Protein AF-A0A8J7YDF8-F1 (afdb_monomer)

Radius of gyration: 28.37 Å; Cα contacts (8 Å, |Δi|>4): 1087; chains: 1; bounding box: 75×59×91 Å

Secondary structure (DSSP, 8-state):
----TTS-HHHHHHHHHHHHHTT-STTTSPTTS--EEEEEE-GGGHHHHHIIIIISSSSSTTSEEEEEEEETTEEEEEEE-TT--EEEEEEEEEHHHHTT--HHHHHHHHHH-SEEEEETGGGG--TTSHHHHHHHHHH--TTSPPPEEEEE-S-S-SS-HHHHHHHHTTTS-TT-HHHHHTT--HHHHHHHHHHHHHHHHH---HHHHHHHHHHHHHHIIIIIHHH-----HHHHHHH-TT-EETTEE---PPPEEEEEE-GGG--HHHHHHHHHHHHHHTT---HHHHTTS-SEEEEEE--SSSPPPEEEEEEHHHHHHHHHHHHHHH-HHHHHHHHHHHHHHHHHHHHHHHHHGGG--SHHHHHHHHHHHHHHHTTHHHHHHHHHHTT-----SS-HHHHHHHHHHHHHHHTSTT-----HHHHHHHHHHHHHHHHHHHHHHHHHHHHHHHHHB-EETTEEP--EEPPPPTT-SS-PEE-PBTT-HHHHHHHHHHS-GGG--GGGTTSPP-TT--EEEE-S-HHHHHHHHHHHHHHHHH-TTT-GGGB-TT--B-EEEE-TTS-HHHHHHHHHHHSHHHHTTHHHHHHH---SEEEE-GGGSSS---TT-SEEEESS--SSHHHHHHHHTTTS-TT--S--EEEEEEPPHHHHHHH-HHHHHHHHHHHHHHHT-B-S--S-TTPPPB---THHHHHHHHHHTS--

Foldseek 3Di:
DEEAFFACLLVVVLVVLQCQLVVNDPPQHDPPDAAEEEEEDALLFLVVSCCNNPVDCSHLVQWDKDWPDDDRQKTKIWTAGPVRHTSYMYMGHYNVVQLVDDLVVLLVCLARHQEYEYAQLLVQQDCVGSSVVSLLSSQDDPVPRGRHYHYYHNPCDWADPSSVVSSVCSRDPPVVVVLVVVVHPLLVLVVLLVVLVVVCVVPVDPVSVVSNLVSLVSCQVSPCLVPDDYDFPVNCCVVPVPDDDVNHGWDFDFAAFAEDELVVLDDPLNVLLLVLCVVQLVLQPLLLCQQQHPQWFWDFADDPDPDGTDTDTDGVSLLLLLVLLQLVLLHLQSNLVSLVLSLVLLVLLLVLCVVCVVVPPDLVSSVVSSVVSCVLSLCVVVVVVSCVLVVGDDDDPDDSSVSNLVQLLVQLDVVDPDDDDDDSVNSNSNSSVVSSVSSVSNSVSSVSSVVSSVVQFDDDPNHGDFLAWDDDDPSGNDTRTATDGHSGSLLVQVCLQQWDVVNRDPSCVRPHRCDLFQEEEEEQDPSSLVNSQSNVVVVCVVCVPGNVSQADPVRDGQEEEEEPPDDPVNVLLLLCLSAVVQNVNVVSCVVPNHHRYYYYYCVQLDSAARQRGQEYEHSGDDLTLVSQSSNVSSHRHIPRPHHHYYYYHDDDPSSCVSNVSVVSHVVSQVSCCSNPFFSHDRNRNPDDGGDPDSPPVVVVVVVVVVPD

Mean predicted aligned error: 11.07 Å

Nearest PDB structures (foldseek):
  8v6v-assembly1_X  TM=6.903E-01  e=6.705E-11  Homo sapiens
  8sp4-assembly1_A  TM=4.315E-01  e=2.985E-09  Escherichia coli
  8t5s-assembly1_A  TM=4.828E-01  e=1.648E-08  Caenorhabditis elegans
  5suq-assembly1_C  TM=6.789E-01  e=1.122E-04  Saccharomyces cerevisiae S288C
  5sup-assembly3_C  TM=7.042E-01  e=1.803E-04  Saccharomyces cerevisiae S288C

Solvent-accessible surface area (backbone atoms only — not comparable to full-atom values): 38881 Å² total; per-residue (Å²): 62,37,34,38,72,46,71,51,64,68,58,56,51,46,52,54,50,53,37,44,38,67,58,65,44,94,85,74,56,59,84,98,55,71,37,21,36,37,36,38,28,54,73,77,38,48,65,58,50,44,39,50,49,71,68,32,84,84,32,65,65,73,41,45,76,46,82,77,38,88,46,92,65,38,35,32,33,41,36,18,41,82,86,68,47,79,35,30,38,44,30,46,34,20,44,80,55,60,48,68,57,53,69,69,58,41,53,50,47,22,66,69,32,48,36,38,38,32,50,61,38,60,79,34,31,52,72,87,40,54,50,28,50,50,44,49,52,34,41,59,39,96,85,73,62,69,43,43,71,46,42,37,23,63,43,66,59,68,87,43,74,61,29,40,52,41,43,49,44,54,72,41,65,94,79,44,56,76,41,50,77,71,70,42,65,60,71,58,53,52,50,51,43,50,52,39,50,57,47,34,78,75,42,95,42,72,64,48,52,51,52,40,49,53,46,29,46,47,48,26,66,69,49,43,61,75,56,39,54,74,52,45,74,66,54,47,54,70,75,47,74,83,46,57,59,95,86,36,74,67,39,82,46,73,56,47,22,32,66,41,71,38,61,93,48,62,40,71,68,53,49,53,34,53,51,42,40,68,74,25,59,82,71,44,59,56,49,56,50,49,63,73,44,63,55,53,46,65,41,71,45,86,53,79,89,84,53,78,53,50,76,45,76,42,51,46,49,59,55,49,52,41,49,45,38,52,26,43,60,51,26,68,66,31,22,51,54,52,52,50,55,51,47,57,34,37,49,44,42,37,53,51,48,72,75,45,52,92,70,53,83,50,73,69,50,48,53,56,50,45,55,52,36,44,64,74,44,45,54,75,61,57,62,52,45,54,26,61,78,70,72,55,76,83,88,76,97,63,62,55,66,60,53,33,54,53,50,21,38,50,47,25,51,71,75,56,68,98,77,75,95,72,54,75,68,53,31,36,49,48,11,47,52,50,50,46,52,46,30,50,50,32,49,51,45,52,49,57,36,48,57,41,53,59,68,33,44,39,63,53,98,87,39,78,40,74,68,50,62,61,87,81,54,93,69,54,90,70,82,58,68,35,57,48,60,57,71,41,27,66,60,50,51,50,49,36,30,49,35,52,71,91,72,39,56,77,92,48,65,90,49,76,73,43,52,95,45,30,36,37,38,35,27,85,42,65,61,36,39,52,47,52,50,43,46,51,52,52,50,51,64,71,42,55,87,72,43,56,84,48,34,49,99,84,68,47,68,20,62,49,80,47,40,83,86,50,51,70,68,61,48,52,52,52,45,16,20,48,8,28,85,66,55,74,10,60,64,52,19,73,75,70,47,53,31,41,37,41,32,22,21,67,62,65,35,58,76,52,64,36,49,62,40,35,33,40,32,33,57,31,76,66,80,34,63,63,57,58,53,37,42,47,29,29,33,54,35,78,66,37,78,59,70,30,42,31,42,31,42,45,72,41,74,75,55,35,73,67,50,44,52,67,63,52,29,52,54,50,52,50,52,41,33,55,45,74,36,27,89,68,57,75,56,33,74,84,55,85,70,50,72,79,66,80,63,72,60,55,58,51,53,62,55,57,70,74,68,124

Sequence (708 aa):
MADSVGLGKSFMASTIIEEFLNKKHPTWVPEGKDPSVMMILPPSIINQWEELLISSQYFLKDNKIDIIKDLNNFKIYNVSDKENKFLGKIAFLSLGKFQNLKEEDLKKFAKEYDFFVIDEAHKYRNKNTNRWKNVRKLQKKEDGFPNKFLLLTATPLNNSINDIFNLIRLFMDDTFAPFIVKGIPITDLIKNYKDLKKEFQQRDDDKIKRDLKKVATEIKQKVLDEIMILRTRKYIMEQFKDIKVNGKPLVFKDPIPYSLDYSPFYTEDYKSLIEAINNNINKILFEYTKVYGTRYVIFEEETLGGEEPAKKFIEVADLFKLLLGKRLESSIFSFETTLRRIYEKEKIFYNTFKMEMDRIKKKEDLKGIIERAIKRAKIEKELEEVKREYDIEGEEEKTWFDRVIDLLIEYGEEAWGEKKQYSDMDLFKFGLEIVIQNLENDLRYMEEIFKELDKLKEKENGEIKILGKLPADKKDIIDPLIYPHKNDPKFETLKQIIGSPSFKSEKLKDIPSLYRKKILIFTQYKDTAYYIYHNLLNWIKKEIDLHTWLKDKNNKIKIGLVTGDTDINAKVDYIKRFSPEANNGYEEVKKYGEIDILISTDALSEGVNLQDADVVINYDLPWNPMVIIQRVGRVNRIGNEKEVSMINYIPSKEIEVIVGILGKLKEKIDDITLIVGKDVKILSPEEEINIETFGEKIRDISKRTITI

pLDDT: mean 81.53, std 13.56, range [30.52, 98.19]

Structure (mmCIF, N/CA/C/O backbone):
data_AF-A0A8J7YDF8-F1
#
_entry.id   AF-A0A8J7YDF8-F1
#
loop_
_atom_site.group_PDB
_atom_site.id
_atom_site.type_symbol
_atom_site.label_atom_id
_atom_site.label_alt_id
_atom_site.label_comp_id
_atom_site.label_asym_id
_atom_site.label_entity_id
_atom_site.label_seq_id
_atom_site.pdbx_PDB_ins_code
_atom_site.Cartn_x
_atom_site.Cartn_y
_atom_site.Cartn_z
_atom_site.occupancy
_atom_site.B_iso_or_equiv
_atom_site.auth_seq_id
_atom_site.auth_comp_id
_atom_site.auth_asym_id
_atom_site.auth_atom_id
_atom_site.pdbx_PDB_model_num
ATOM 1 N N . MET A 1 1 ? 21.498 5.589 -14.363 1.00 50.88 1 MET A N 1
ATOM 2 C CA . MET A 1 1 ? 20.312 5.410 -13.493 1.00 50.88 1 MET A CA 1
ATOM 3 C C . MET A 1 1 ? 19.048 5.788 -14.237 1.00 50.88 1 MET A C 1
ATOM 5 O O . MET A 1 1 ? 19.084 6.761 -14.965 1.00 50.88 1 MET A O 1
ATOM 9 N N . ALA A 1 2 ? 17.960 5.069 -13.973 1.00 58.22 2 ALA A N 1
ATOM 10 C CA . ALA A 1 2 ? 16.563 5.434 -14.248 1.00 58.22 2 ALA A CA 1
ATOM 11 C C . ALA A 1 2 ? 16.111 5.639 -15.708 1.00 58.22 2 ALA A C 1
ATOM 13 O O . ALA A 1 2 ? 16.929 5.861 -16.578 1.00 58.22 2 ALA A O 1
ATOM 14 N N . ASP A 1 3 ? 14.799 5.492 -15.933 1.00 55.12 3 ASP A N 1
ATOM 15 C CA . ASP A 1 3 ? 14.015 5.733 -17.165 1.00 55.12 3 ASP A CA 1
ATOM 16 C C . ASP A 1 3 ? 12.518 5.703 -16.761 1.00 55.12 3 ASP A C 1
ATOM 18 O O . ASP A 1 3 ? 12.170 5.018 -15.790 1.00 55.12 3 ASP A O 1
ATOM 22 N N . SER A 1 4 ? 11.628 6.454 -17.421 1.00 58.47 4 SER A N 1
ATOM 23 C CA . SER A 1 4 ? 10.252 6.664 -16.919 1.00 58.47 4 SER A CA 1
ATOM 24 C C . SER A 1 4 ? 9.376 5.395 -16.961 1.00 58.47 4 SER A C 1
ATOM 26 O O . SER A 1 4 ? 9.693 4.393 -17.618 1.00 58.47 4 SER A O 1
ATOM 28 N N . VAL A 1 5 ? 8.269 5.386 -16.202 1.00 60.50 5 VAL A N 1
ATOM 29 C CA . VAL A 1 5 ? 7.399 4.202 -16.083 1.00 60.50 5 VAL A CA 1
ATOM 30 C C . VAL A 1 5 ? 6.826 3.824 -17.447 1.00 60.50 5 VAL A C 1
ATOM 32 O O . VAL A 1 5 ? 6.214 4.629 -18.146 1.00 60.50 5 VAL A O 1
ATOM 35 N N . GLY A 1 6 ? 6.998 2.549 -17.794 1.00 57.44 6 GLY A N 1
ATOM 36 C CA . GLY A 1 6 ? 6.441 1.969 -19.006 1.00 57.44 6 GLY A CA 1
ATOM 37 C C . GLY A 1 6 ? 7.286 2.172 -20.259 1.00 57.44 6 GLY A C 1
ATOM 38 O O . GLY A 1 6 ? 6.845 1.685 -21.288 1.00 57.44 6 GLY A O 1
ATOM 39 N N . LEU A 1 7 ? 8.472 2.801 -20.198 1.00 62.53 7 LEU A N 1
ATOM 40 C CA . LEU A 1 7 ? 9.267 3.179 -21.382 1.00 62.53 7 LEU A CA 1
ATOM 41 C C . LEU A 1 7 ? 10.321 2.165 -21.878 1.00 62.53 7 LEU A C 1
ATOM 43 O O . LEU A 1 7 ? 11.165 2.489 -22.712 1.00 62.53 7 LEU A O 1
ATOM 47 N N . GLY A 1 8 ? 10.273 0.917 -21.405 1.00 69.31 8 GLY A N 1
ATOM 48 C CA . GLY A 1 8 ? 11.164 -0.141 -21.905 1.00 69.31 8 GLY A CA 1
ATOM 49 C C . GLY A 1 8 ? 12.534 -0.229 -21.217 1.00 69.31 8 GLY A C 1
ATOM 50 O O . GLY A 1 8 ? 13.499 -0.665 -21.842 1.00 69.31 8 GLY A O 1
ATOM 51 N N . LYS A 1 9 ? 12.618 0.120 -19.923 1.00 79.38 9 LYS A N 1
ATOM 52 C CA . LYS A 1 9 ? 13.793 -0.083 -19.045 1.00 79.38 9 LYS A CA 1
ATOM 53 C C . LYS A 1 9 ? 14.504 -1.417 -19.255 1.00 79.38 9 LYS A C 1
ATOM 55 O O . LYS A 1 9 ? 15.715 -1.448 -19.461 1.00 79.38 9 LYS A O 1
ATOM 60 N N . SER A 1 10 ? 13.741 -2.507 -19.209 1.00 82.00 10 SER A N 1
ATOM 61 C CA . SER A 1 10 ? 14.287 -3.858 -19.317 1.00 82.00 10 SER A CA 1
ATOM 62 C C . SER A 1 10 ? 14.891 -4.128 -20.692 1.00 82.00 10 SER A C 1
ATOM 64 O O . SER A 1 10 ? 15.897 -4.820 -20.788 1.00 82.00 10 SER A O 1
ATOM 66 N N . PHE A 1 11 ? 14.339 -3.523 -21.748 1.00 81.19 11 PHE A N 1
ATOM 67 C CA . PHE A 1 11 ? 14.861 -3.645 -23.108 1.00 81.19 11 PHE A CA 1
ATOM 68 C C . PHE A 1 11 ? 16.227 -2.957 -23.239 1.00 81.19 11 PHE A C 1
ATOM 70 O O . PHE A 1 11 ? 17.182 -3.593 -23.665 1.00 81.19 11 PHE A O 1
ATOM 77 N N . MET A 1 12 ? 16.362 -1.706 -22.774 1.00 79.44 12 MET A N 1
ATOM 78 C CA . MET A 1 12 ? 17.659 -1.005 -22.774 1.00 79.44 12 MET A CA 1
ATOM 79 C C . MET A 1 12 ? 18.725 -1.742 -21.969 1.00 79.44 12 MET A C 1
ATOM 81 O O . MET A 1 12 ? 19.863 -1.885 -22.401 1.00 79.44 12 MET A O 1
ATOM 85 N N . ALA A 1 13 ? 18.357 -2.191 -20.774 1.00 87.44 13 ALA A N 1
ATOM 86 C CA . ALA A 1 13 ? 19.266 -2.935 -19.924 1.00 87.44 13 ALA A CA 1
ATOM 87 C C . ALA A 1 13 ? 19.706 -4.248 -20.581 1.00 87.44 13 ALA A C 1
ATOM 89 O O . ALA A 1 13 ? 20.883 -4.579 -20.512 1.00 87.44 13 ALA A O 1
ATOM 90 N N . SER A 1 14 ? 18.795 -4.945 -21.267 1.00 88.69 14 SER A N 1
ATOM 91 C CA . SER A 1 14 ? 19.120 -6.148 -22.043 1.00 88.69 14 SER A CA 1
ATOM 92 C C . SER A 1 14 ? 20.109 -5.848 -23.174 1.00 88.69 14 SER A C 1
ATOM 94 O O . SER A 1 14 ? 21.078 -6.586 -23.326 1.00 88.69 14 SER A O 1
ATOM 96 N N . THR A 1 15 ? 19.955 -4.722 -23.882 1.00 86.44 15 THR A N 1
ATOM 97 C CA . THR A 1 15 ? 20.933 -4.259 -24.885 1.00 86.44 15 THR A CA 1
ATOM 98 C C . THR A 1 15 ? 22.320 -4.035 -24.274 1.00 86.44 15 THR A C 1
ATOM 100 O O . THR A 1 15 ? 23.312 -4.532 -24.798 1.00 86.44 15 THR A O 1
ATOM 103 N N . ILE A 1 16 ? 22.404 -3.340 -23.132 1.00 87.75 16 ILE A N 1
ATOM 104 C CA . ILE A 1 16 ? 23.686 -3.082 -22.449 1.00 87.75 16 ILE A CA 1
ATOM 105 C C . ILE A 1 16 ? 24.332 -4.397 -21.982 1.00 87.75 16 ILE A C 1
ATOM 107 O O . ILE A 1 16 ? 25.547 -4.559 -22.086 1.00 87.75 16 ILE A O 1
ATOM 111 N N . ILE A 1 17 ? 23.533 -5.346 -21.481 1.00 89.94 17 ILE A N 1
ATOM 112 C CA . ILE A 1 17 ? 24.008 -6.681 -21.088 1.00 89.94 17 ILE A CA 1
ATOM 113 C C . ILE A 1 17 ? 24.591 -7.423 -22.298 1.00 89.94 17 ILE A C 1
ATOM 115 O O . ILE A 1 17 ? 25.689 -7.970 -22.203 1.00 89.94 17 ILE A O 1
ATOM 119 N N . GLU A 1 18 ? 23.893 -7.428 -23.432 1.00 88.38 18 GLU A N 1
ATOM 120 C CA . GLU A 1 18 ? 24.356 -8.086 -24.656 1.00 88.38 18 GLU A CA 1
ATOM 121 C C . GLU A 1 18 ? 25.658 -7.463 -25.187 1.00 88.38 18 GLU A C 1
ATOM 123 O O . GLU A 1 18 ? 26.592 -8.187 -25.539 1.00 88.38 18 GLU A O 1
ATOM 128 N N . GLU A 1 19 ? 25.779 -6.133 -25.197 1.00 88.06 19 GLU A N 1
ATOM 129 C CA . GLU A 1 19 ? 27.022 -5.451 -25.587 1.00 88.06 19 GLU A CA 1
ATOM 130 C C . GLU A 1 19 ? 28.186 -5.754 -24.636 1.00 88.06 19 GLU A C 1
ATOM 132 O O . GLU A 1 19 ? 29.325 -5.941 -25.082 1.00 88.06 19 GLU A O 1
ATOM 137 N N . PHE A 1 20 ? 27.903 -5.835 -23.334 1.00 89.06 20 PHE A N 1
ATOM 138 C CA . PHE A 1 20 ? 28.876 -6.187 -22.305 1.00 89.06 20 PHE A CA 1
ATOM 139 C C . PHE A 1 20 ? 29.399 -7.621 -22.478 1.00 89.06 20 PHE A C 1
ATOM 141 O O . PHE A 1 20 ? 30.614 -7.830 -22.490 1.00 89.06 20 PHE A O 1
ATOM 148 N N . LEU A 1 21 ? 28.506 -8.597 -22.681 1.00 89.00 21 LEU A N 1
ATOM 149 C CA . LEU A 1 21 ? 28.876 -9.997 -22.933 1.00 89.00 21 LEU A CA 1
ATOM 150 C C . LEU A 1 21 ? 29.687 -10.152 -24.225 1.00 89.00 21 LEU A C 1
ATOM 152 O O . LEU A 1 21 ? 30.668 -10.891 -24.263 1.00 89.00 21 LEU A O 1
ATOM 156 N N . ASN A 1 22 ? 29.338 -9.392 -25.264 1.00 86.00 22 ASN A N 1
ATOM 157 C CA . ASN A 1 22 ? 30.065 -9.380 -26.533 1.00 86.00 22 ASN A CA 1
ATOM 158 C C . ASN A 1 22 ? 31.380 -8.580 -26.494 1.00 86.00 22 ASN A C 1
ATOM 160 O O . ASN A 1 22 ? 32.004 -8.388 -27.538 1.00 86.00 22 ASN A O 1
ATOM 164 N N . LYS A 1 23 ? 31.807 -8.099 -25.317 1.00 84.75 23 LYS A N 1
ATOM 165 C CA . LYS A 1 23 ? 33.037 -7.316 -25.115 1.00 84.75 23 LYS A CA 1
ATOM 166 C C . LYS A 1 23 ? 33.116 -6.063 -26.009 1.00 84.75 23 LYS A C 1
ATOM 168 O O . LYS A 1 23 ? 34.205 -5.621 -26.363 1.00 84.75 23 LYS A O 1
ATOM 173 N N . LYS A 1 24 ? 31.965 -5.482 -26.374 1.00 82.62 24 LYS A N 1
ATOM 174 C CA . LYS A 1 24 ? 31.879 -4.287 -27.237 1.00 82.62 24 LYS A CA 1
ATOM 175 C C . LYS A 1 24 ? 31.981 -2.975 -26.461 1.00 82.62 24 LYS A C 1
ATOM 177 O O . LYS A 1 24 ? 32.265 -1.940 -27.055 1.00 82.62 24 LYS A O 1
ATOM 182 N N . HIS A 1 25 ? 31.757 -3.001 -25.146 1.00 77.38 25 HIS A N 1
ATOM 183 C CA . HIS A 1 25 ? 31.833 -1.792 -24.333 1.00 77.38 25 HIS A CA 1
ATOM 184 C C . HIS A 1 25 ? 33.298 -1.345 -24.146 1.00 77.38 25 HIS A C 1
ATOM 186 O O . HIS A 1 25 ? 34.100 -2.122 -23.630 1.00 77.38 25 HIS A O 1
ATOM 192 N N . PRO A 1 26 ? 33.671 -0.094 -24.466 1.00 67.31 26 PRO A N 1
ATOM 193 C CA . PRO A 1 26 ? 35.077 0.317 -24.572 1.00 67.31 26 PRO A CA 1
ATOM 194 C C . PRO A 1 26 ? 35.855 0.288 -23.248 1.00 67.31 26 PRO A C 1
ATOM 196 O O . PRO A 1 26 ? 37.075 0.184 -23.257 1.00 67.31 26 PRO A O 1
ATOM 199 N N . THR A 1 27 ? 35.170 0.399 -22.105 1.00 73.25 27 THR A N 1
ATOM 200 C CA . THR A 1 27 ? 35.814 0.588 -20.787 1.00 73.25 27 THR A CA 1
ATOM 201 C C . THR A 1 27 ? 35.315 -0.350 -19.687 1.00 73.25 27 THR A C 1
ATOM 203 O O . THR A 1 27 ? 35.728 -0.222 -18.535 1.00 73.25 27 THR A O 1
ATOM 206 N N . TRP A 1 28 ? 34.365 -1.245 -19.986 1.00 77.25 28 TRP A N 1
ATOM 207 C CA . TRP A 1 28 ? 33.738 -2.099 -18.958 1.00 77.25 28 TRP A CA 1
ATOM 208 C C . TRP A 1 28 ? 34.174 -3.558 -19.053 1.00 77.25 28 TRP A C 1
ATOM 210 O O . TRP A 1 28 ? 33.851 -4.335 -18.163 1.00 77.25 28 TRP A O 1
ATOM 220 N N . VAL A 1 29 ? 34.924 -3.931 -20.087 1.00 74.25 29 VAL A N 1
ATOM 221 C CA . VAL A 1 29 ? 35.372 -5.310 -20.282 1.00 74.25 29 VAL A CA 1
ATOM 222 C C . VAL A 1 29 ? 36.450 -5.652 -19.250 1.00 74.25 29 VAL A C 1
ATOM 224 O O . VAL A 1 29 ? 37.445 -4.932 -19.173 1.00 74.25 29 VAL A O 1
ATOM 227 N N . PRO A 1 30 ? 36.276 -6.723 -18.455 1.00 72.56 30 PRO A N 1
ATOM 228 C CA . PRO A 1 30 ? 37.301 -7.150 -17.514 1.00 72.56 30 PRO A CA 1
ATOM 229 C C . PRO A 1 30 ? 38.527 -7.686 -18.268 1.00 72.56 30 PRO A C 1
ATOM 231 O O . PRO A 1 30 ? 38.401 -8.505 -19.182 1.00 72.56 30 PRO A O 1
ATOM 234 N N . GLU A 1 31 ? 39.723 -7.236 -17.889 1.00 71.00 31 GLU A N 1
ATOM 235 C CA . GLU A 1 31 ? 40.971 -7.737 -18.472 1.00 71.00 31 GLU A CA 1
ATOM 236 C C . GLU A 1 31 ? 41.210 -9.196 -18.058 1.00 71.00 31 GLU A C 1
ATOM 238 O O . GLU A 1 31 ? 41.160 -9.544 -16.880 1.00 71.00 31 GLU A O 1
ATOM 243 N N . GLY A 1 32 ? 41.454 -10.076 -19.034 1.00 72.12 32 GLY A N 1
ATOM 244 C CA . GLY A 1 32 ? 41.828 -11.473 -18.779 1.00 72.12 32 GLY A CA 1
ATOM 245 C C . GLY A 1 32 ? 40.728 -12.379 -18.202 1.00 72.12 32 GLY A C 1
ATOM 246 O O . GLY A 1 32 ? 41.029 -13.511 -17.827 1.00 72.12 32 GLY A O 1
ATOM 247 N N . LYS A 1 33 ? 39.466 -11.928 -18.145 1.00 78.44 33 LYS A N 1
ATOM 248 C CA . LYS A 1 33 ? 38.319 -12.711 -17.649 1.00 78.44 33 LYS A CA 1
ATOM 249 C C . LYS A 1 33 ? 37.128 -12.623 -18.606 1.00 78.44 33 LYS A C 1
ATOM 251 O O . LYS A 1 33 ? 36.971 -11.652 -19.345 1.00 78.44 33 LYS A O 1
ATOM 256 N N . ASP A 1 34 ? 36.271 -13.640 -18.587 1.00 85.75 34 ASP A N 1
ATOM 257 C CA . ASP A 1 34 ? 35.008 -13.606 -19.317 1.00 85.75 34 ASP A CA 1
ATOM 258 C C . ASP A 1 34 ? 33.908 -12.835 -18.560 1.00 85.75 34 ASP A C 1
ATOM 260 O O . ASP A 1 34 ? 33.715 -13.059 -17.358 1.00 85.75 34 ASP A O 1
ATOM 264 N N . PRO A 1 35 ? 33.169 -11.950 -19.257 1.00 89.62 35 PRO A N 1
ATOM 265 C CA . PRO A 1 35 ? 32.075 -11.160 -18.715 1.00 89.62 35 PRO A CA 1
ATOM 266 C C . PRO A 1 35 ? 31.076 -11.979 -17.898 1.00 89.62 35 PRO A C 1
ATOM 268 O O . PRO A 1 35 ? 30.539 -12.988 -18.356 1.00 89.62 35 PRO A O 1
ATOM 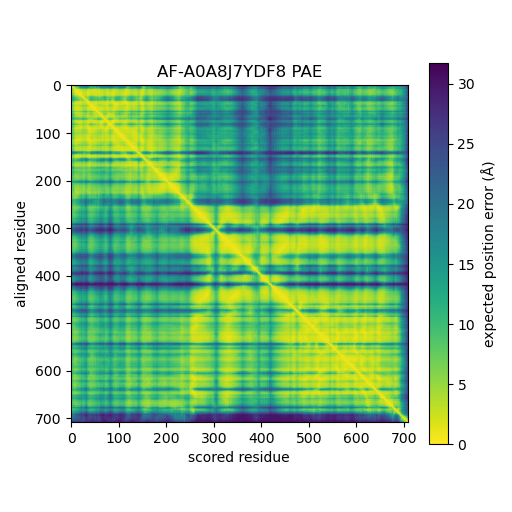271 N N . SER A 1 36 ? 30.779 -11.528 -16.683 1.00 92.06 36 SER A N 1
ATOM 272 C CA . SER A 1 36 ? 29.775 -12.168 -15.831 1.00 92.06 36 SER A CA 1
ATOM 273 C C . SER A 1 36 ? 28.791 -11.141 -15.276 1.00 92.06 36 SER A C 1
ATOM 275 O O . SER A 1 36 ? 29.182 -10.172 -14.619 1.00 92.06 36 SER A O 1
ATOM 277 N N . VAL A 1 37 ? 27.500 -11.365 -15.531 1.00 94.69 37 VAL A N 1
ATOM 278 C CA . VAL A 1 37 ? 26.400 -10.455 -15.187 1.00 94.69 37 VAL A CA 1
ATOM 279 C C . VAL A 1 37 ? 25.510 -11.068 -14.112 1.00 94.69 37 VAL A C 1
ATOM 281 O O . VAL A 1 37 ? 25.094 -12.221 -14.228 1.00 94.69 37 VAL A O 1
ATOM 284 N N . MET A 1 38 ? 25.180 -10.293 -13.079 1.00 95.62 38 MET A N 1
ATOM 285 C CA . MET A 1 38 ? 24.192 -10.670 -12.067 1.00 95.62 38 MET A CA 1
ATOM 286 C C . MET A 1 38 ? 23.042 -9.671 -12.032 1.00 95.62 38 MET A C 1
ATOM 288 O O . MET A 1 38 ? 23.228 -8.477 -11.807 1.00 95.62 38 MET A O 1
ATOM 292 N N . MET A 1 39 ? 21.830 -10.181 -12.194 1.00 96.00 39 MET A N 1
ATOM 293 C CA . MET A 1 39 ? 20.595 -9.419 -12.124 1.00 96.00 39 MET A CA 1
ATOM 294 C C . MET A 1 39 ? 19.926 -9.664 -10.778 1.00 96.00 39 MET A C 1
ATOM 296 O O . MET A 1 39 ? 19.613 -10.807 -10.440 1.00 96.00 39 MET A O 1
ATOM 300 N N . ILE A 1 40 ? 19.692 -8.602 -10.011 1.00 95.12 40 ILE A N 1
ATOM 301 C CA . ILE A 1 40 ? 18.982 -8.663 -8.735 1.00 95.12 40 ILE A CA 1
ATOM 302 C C . ILE A 1 40 ? 17.580 -8.092 -8.942 1.00 95.12 40 ILE A C 1
ATOM 304 O O . ILE A 1 40 ? 17.419 -6.905 -9.228 1.00 95.12 40 ILE A O 1
ATOM 308 N N . LEU A 1 41 ? 16.571 -8.957 -8.828 1.00 90.44 41 LEU A N 1
ATOM 309 C CA . LEU A 1 41 ? 15.221 -8.689 -9.327 1.00 90.44 41 LEU A CA 1
ATOM 310 C C . LEU A 1 41 ? 14.140 -8.990 -8.272 1.00 90.44 41 LEU A C 1
ATOM 312 O O . LEU A 1 41 ? 14.267 -9.949 -7.501 1.00 90.44 41 LEU A O 1
ATOM 316 N N . PRO A 1 42 ? 13.023 -8.241 -8.239 1.00 83.75 42 PRO A N 1
ATOM 317 C CA . PRO A 1 42 ? 11.800 -8.691 -7.581 1.00 83.75 42 PRO A CA 1
ATOM 318 C C . PRO A 1 42 ? 11.362 -10.080 -8.093 1.00 83.75 42 PRO A C 1
ATOM 320 O O . PRO A 1 42 ? 11.414 -10.317 -9.300 1.00 83.75 42 PRO A O 1
ATOM 323 N N . PRO A 1 43 ? 10.875 -10.991 -7.225 1.00 78.06 43 PRO A N 1
ATOM 324 C CA . PRO A 1 43 ? 10.480 -12.340 -7.646 1.00 78.06 43 PRO A CA 1
ATOM 325 C C . PRO A 1 43 ? 9.446 -12.372 -8.781 1.00 78.06 43 PRO A C 1
ATOM 327 O O . PRO A 1 43 ? 9.494 -13.252 -9.632 1.00 78.06 43 PRO A O 1
ATOM 330 N N . SER A 1 44 ? 8.536 -11.393 -8.823 1.00 70.19 44 SER A N 1
ATOM 331 C CA . SER A 1 44 ? 7.453 -11.312 -9.809 1.00 70.19 44 SER A CA 1
ATOM 332 C C . SER A 1 44 ? 7.914 -11.070 -11.247 1.00 70.19 44 SER A C 1
ATOM 334 O O . SER A 1 44 ? 7.159 -11.380 -12.163 1.00 70.19 44 SER A O 1
ATOM 336 N N . ILE A 1 45 ? 9.118 -10.528 -11.457 1.00 79.50 45 ILE A N 1
ATOM 337 C CA . ILE A 1 45 ? 9.605 -10.150 -12.794 1.00 79.50 45 ILE A CA 1
ATOM 338 C C . ILE A 1 45 ? 10.742 -11.034 -13.305 1.00 79.50 45 ILE A C 1
ATOM 340 O O . ILE A 1 45 ? 11.172 -10.853 -14.438 1.00 79.50 45 ILE A O 1
ATOM 344 N N . ILE A 1 46 ? 11.227 -11.995 -12.510 1.00 84.81 46 ILE A N 1
ATOM 345 C CA . ILE A 1 46 ? 12.331 -12.880 -12.923 1.00 84.81 46 ILE A CA 1
ATOM 346 C C . ILE A 1 46 ? 11.980 -13.602 -14.225 1.00 84.81 46 ILE A C 1
ATOM 348 O O . ILE A 1 46 ? 12.761 -13.554 -15.169 1.00 84.81 46 ILE A O 1
ATOM 352 N N . ASN A 1 47 ? 10.780 -14.182 -14.308 1.00 81.06 47 ASN A N 1
ATOM 353 C CA . ASN A 1 47 ? 10.342 -14.893 -15.509 1.00 81.06 47 ASN A CA 1
ATOM 354 C C . ASN A 1 47 ? 10.222 -13.960 -16.724 1.00 81.06 47 ASN A C 1
ATOM 356 O O . ASN A 1 47 ? 10.557 -14.366 -17.825 1.00 81.06 47 ASN A O 1
ATOM 360 N N . GLN A 1 48 ? 9.800 -12.703 -16.532 1.00 80.81 48 GLN A N 1
ATOM 361 C CA . GLN A 1 48 ? 9.724 -11.723 -17.626 1.00 80.81 48 GLN A CA 1
ATOM 362 C C . GLN A 1 48 ? 11.112 -11.360 -18.157 1.00 80.81 48 GLN A C 1
ATOM 364 O O . GLN A 1 48 ? 11.295 -11.196 -19.359 1.00 80.81 48 GLN A O 1
ATOM 369 N N . TRP A 1 49 ? 12.093 -11.237 -17.265 1.00 88.50 49 TRP A N 1
ATOM 370 C CA . TRP A 1 49 ? 13.481 -10.985 -17.638 1.00 88.50 49 TRP A CA 1
ATOM 371 C C . TRP A 1 49 ? 14.132 -12.186 -18.323 1.00 88.50 49 TRP A C 1
ATOM 373 O O . TRP A 1 49 ? 14.849 -12.006 -19.302 1.00 88.50 49 TRP A O 1
ATOM 383 N N . GLU A 1 50 ? 13.865 -13.398 -17.840 1.00 87.62 50 GLU A N 1
ATOM 384 C CA . GLU A 1 50 ? 14.310 -14.640 -18.477 1.00 87.62 50 GLU A CA 1
ATOM 385 C C . GLU A 1 50 ? 13.683 -14.797 -19.868 1.00 87.62 50 GLU A C 1
ATOM 387 O O . GLU A 1 50 ? 14.386 -15.069 -20.838 1.00 87.62 50 GLU A O 1
ATOM 392 N N . GLU A 1 51 ? 12.380 -14.545 -20.003 1.00 84.25 51 GLU A N 1
ATOM 393 C CA . GLU A 1 51 ? 11.704 -14.566 -21.297 1.00 84.25 51 GLU A CA 1
ATOM 394 C C . GLU A 1 51 ? 12.324 -13.538 -22.248 1.00 84.25 51 GLU A C 1
ATOM 396 O O . GLU A 1 51 ? 12.706 -13.892 -23.358 1.00 84.25 51 GLU A O 1
ATOM 401 N N . LEU A 1 52 ? 12.513 -12.292 -21.798 1.00 85.19 52 LEU A N 1
ATOM 402 C CA . LEU A 1 52 ? 13.087 -11.221 -22.610 1.00 85.19 52 LEU A CA 1
ATOM 403 C C . LEU A 1 52 ? 14.523 -11.520 -23.060 1.00 85.19 52 LEU A C 1
ATOM 405 O O . LEU A 1 52 ? 14.825 -11.368 -24.240 1.00 85.19 52 LEU A O 1
ATOM 409 N N . LEU A 1 53 ? 15.406 -11.907 -22.141 1.00 87.12 53 LEU A N 1
ATOM 410 C CA . LEU A 1 53 ? 16.844 -11.982 -22.405 1.00 87.12 53 LEU A CA 1
ATOM 411 C C . LEU A 1 53 ? 17.285 -13.347 -22.946 1.00 87.12 53 LEU A C 1
ATOM 413 O O . LEU A 1 53 ? 18.234 -13.408 -23.719 1.00 87.12 53 LEU A O 1
ATOM 417 N N . ILE A 1 54 ? 16.628 -14.428 -22.514 1.00 86.31 54 ILE A N 1
ATOM 418 C CA . ILE A 1 54 ? 17.047 -15.809 -22.794 1.00 86.31 54 ILE A CA 1
ATOM 419 C C . ILE A 1 54 ? 16.151 -16.483 -23.835 1.00 86.31 54 ILE A C 1
ATOM 421 O O . ILE A 1 54 ? 16.646 -17.239 -24.664 1.00 86.31 54 ILE A O 1
ATOM 425 N N . SER A 1 55 ? 14.835 -16.246 -23.784 1.00 80.75 55 SER A N 1
ATOM 426 C CA . SER A 1 55 ? 13.868 -17.012 -24.595 1.00 80.75 55 SER A CA 1
ATOM 427 C C . SER A 1 55 ? 13.348 -16.259 -25.823 1.00 80.75 55 SER A C 1
ATOM 429 O O . SER A 1 55 ? 12.827 -16.877 -26.752 1.00 80.75 55 SER A O 1
ATOM 431 N N . SER A 1 56 ? 13.432 -14.929 -25.826 1.00 77.75 56 SER A N 1
ATOM 432 C CA . SER A 1 56 ? 12.871 -14.102 -26.891 1.00 77.75 56 SER A CA 1
ATOM 433 C C . SER A 1 56 ? 13.758 -14.076 -28.134 1.00 77.75 56 SER A C 1
ATOM 435 O O . SER A 1 56 ? 14.924 -14.455 -28.119 1.00 77.75 56 SER A O 1
ATOM 437 N N . GLN A 1 57 ? 13.208 -13.568 -29.237 1.00 75.81 57 GLN A N 1
ATOM 438 C CA . GLN A 1 57 ? 13.981 -13.333 -30.459 1.00 75.81 57 GLN A CA 1
ATOM 439 C C . GLN A 1 57 ? 14.701 -11.976 -30.473 1.00 75.81 57 GLN A C 1
ATOM 441 O O . GLN A 1 57 ? 15.316 -11.642 -31.487 1.00 75.81 57 GLN A O 1
ATOM 446 N N . TYR A 1 58 ? 14.584 -11.175 -29.409 1.00 79.06 58 TYR A N 1
ATOM 447 C CA . TYR A 1 58 ? 15.097 -9.804 -29.387 1.00 79.06 58 TYR A CA 1
ATOM 448 C C . TYR A 1 58 ? 16.577 -9.721 -29.018 1.00 79.06 58 TYR A C 1
ATOM 450 O O . TYR A 1 58 ? 17.277 -8.879 -29.570 1.00 79.06 58 TYR A O 1
ATOM 458 N N . PHE A 1 59 ? 17.040 -10.583 -28.112 1.00 84.56 59 PHE A N 1
ATOM 459 C CA . PHE A 1 59 ? 18.396 -10.565 -27.560 1.00 84.56 59 PHE A CA 1
ATOM 460 C C . PHE A 1 59 ? 18.973 -11.970 -27.559 1.00 84.56 59 PHE A C 1
ATOM 462 O O . PHE A 1 59 ? 18.221 -12.935 -27.431 1.00 84.56 59 PHE A O 1
ATOM 469 N N . LEU A 1 60 ? 20.293 -12.088 -27.707 1.00 84.25 60 LEU A N 1
ATOM 470 C CA . LEU A 1 60 ? 21.021 -13.362 -27.656 1.00 84.25 60 LEU A CA 1
ATOM 471 C C . LEU A 1 60 ? 20.482 -14.443 -28.618 1.00 84.25 60 LEU A C 1
ATOM 473 O O . LEU A 1 60 ? 20.772 -15.625 -28.456 1.00 84.25 60 LEU A O 1
ATOM 477 N N . LYS A 1 61 ? 19.722 -14.054 -29.653 1.00 81.69 61 LYS A N 1
ATOM 478 C CA . LYS A 1 61 ? 19.053 -14.972 -30.595 1.00 81.69 61 LYS A CA 1
ATOM 479 C C . LYS A 1 61 ? 20.033 -15.906 -31.305 1.00 81.69 61 LYS A C 1
ATOM 481 O O . LYS A 1 61 ? 19.701 -17.036 -31.650 1.00 81.69 61 LYS A O 1
ATOM 486 N N . ASP A 1 62 ? 21.228 -15.393 -31.560 1.00 82.94 62 ASP A N 1
ATOM 487 C CA . ASP A 1 62 ? 22.302 -16.082 -32.262 1.00 82.94 62 ASP A CA 1
ATOM 488 C C . ASP A 1 62 ? 23.245 -16.839 -31.312 1.00 82.94 62 ASP A C 1
ATOM 490 O O . ASP A 1 62 ? 24.217 -17.441 -31.771 1.00 82.94 62 ASP A O 1
ATOM 494 N N . ASN A 1 63 ? 22.971 -16.819 -30.006 1.00 88.12 63 ASN A N 1
ATOM 495 C CA . ASN A 1 63 ? 23.798 -17.426 -28.976 1.00 88.12 63 ASN A CA 1
ATOM 496 C C . ASN A 1 63 ? 23.238 -18.766 -28.506 1.00 88.12 63 ASN A C 1
ATOM 498 O O . ASN A 1 63 ? 22.029 -18.992 -28.455 1.00 88.12 63 ASN A O 1
ATOM 502 N N . LYS A 1 64 ? 24.143 -19.655 -28.101 1.00 87.44 64 LYS A N 1
ATOM 503 C CA . LYS A 1 64 ? 23.787 -20.876 -27.387 1.00 87.44 64 LYS A CA 1
ATOM 504 C C . LYS A 1 64 ? 23.730 -20.575 -25.894 1.00 87.44 64 LYS A C 1
ATOM 506 O O . LYS A 1 64 ? 24.670 -19.994 -25.349 1.00 87.44 64 LYS A O 1
ATOM 511 N N . ILE A 1 65 ? 22.639 -20.977 -25.246 1.00 90.69 65 ILE A N 1
ATOM 512 C CA . ILE A 1 65 ? 22.399 -20.710 -23.830 1.00 90.69 65 ILE A CA 1
ATOM 513 C C . ILE A 1 65 ? 22.203 -22.033 -23.091 1.00 90.69 65 ILE A C 1
ATOM 515 O O . ILE A 1 65 ? 21.262 -22.772 -23.373 1.00 90.69 65 ILE A O 1
ATOM 519 N N . ASP A 1 66 ? 23.077 -22.307 -22.125 1.00 90.06 66 ASP A N 1
ATOM 520 C CA . ASP A 1 66 ? 23.052 -23.528 -21.319 1.00 90.06 66 ASP A CA 1
ATOM 521 C C . ASP A 1 66 ? 22.749 -23.181 -19.852 1.00 90.06 66 ASP A C 1
ATOM 523 O O . ASP A 1 66 ? 23.435 -22.356 -19.241 1.00 90.06 66 ASP A O 1
ATOM 527 N N . ILE A 1 67 ? 21.728 -23.811 -19.260 1.00 91.94 67 ILE A N 1
ATOM 528 C CA . ILE A 1 67 ? 21.390 -23.611 -17.845 1.00 91.94 67 ILE A CA 1
ATOM 529 C C . ILE A 1 67 ? 22.357 -24.397 -16.951 1.00 91.94 67 ILE A C 1
ATOM 531 O O . ILE A 1 67 ? 22.498 -25.613 -17.060 1.00 91.94 67 ILE A O 1
ATOM 535 N N . ILE A 1 68 ? 23.040 -23.692 -16.051 1.00 91.31 68 ILE A N 1
ATOM 536 C CA . ILE A 1 68 ? 24.046 -24.267 -15.141 1.00 91.31 68 ILE A CA 1
ATOM 537 C C . ILE A 1 68 ? 23.452 -24.527 -13.762 1.00 91.31 68 ILE A C 1
ATOM 539 O O . ILE A 1 68 ? 23.871 -25.434 -13.041 1.00 91.31 68 ILE A O 1
ATOM 543 N N . LYS A 1 69 ? 22.481 -23.705 -13.368 1.00 88.00 69 LYS A N 1
ATOM 544 C CA . LYS A 1 69 ? 21.825 -23.806 -12.073 1.00 88.00 69 LYS A CA 1
ATOM 545 C C . LYS A 1 69 ? 20.389 -23.341 -12.197 1.00 88.00 69 LYS A C 1
ATOM 547 O O . LYS A 1 69 ? 20.158 -22.215 -12.625 1.00 88.00 69 LYS A O 1
ATOM 552 N N . ASP A 1 70 ? 19.468 -24.182 -11.748 1.00 85.81 70 ASP A N 1
ATOM 553 C CA . ASP A 1 70 ? 18.047 -23.865 -11.659 1.00 85.81 70 ASP A CA 1
ATOM 554 C C . ASP A 1 70 ? 17.558 -24.141 -10.238 1.00 85.81 70 ASP A C 1
ATOM 556 O O . ASP A 1 70 ? 17.152 -25.248 -9.884 1.00 85.81 70 ASP A O 1
ATOM 560 N N . LEU A 1 71 ? 17.711 -23.147 -9.365 1.00 80.56 71 LEU A N 1
ATOM 561 C CA . LEU A 1 71 ? 17.093 -23.174 -8.048 1.00 80.56 71 LEU A CA 1
ATOM 562 C C . LEU A 1 71 ? 15.974 -22.148 -8.015 1.00 80.56 71 LEU A C 1
ATOM 564 O O . LEU A 1 71 ? 16.090 -21.061 -8.585 1.00 80.56 71 LEU A O 1
ATOM 568 N N . ASN A 1 72 ? 14.935 -22.445 -7.236 1.00 69.19 72 ASN A N 1
ATOM 569 C CA . ASN A 1 72 ? 13.887 -21.473 -6.970 1.00 69.19 72 ASN A CA 1
ATOM 570 C C . ASN A 1 72 ? 14.527 -20.160 -6.476 1.00 69.19 72 ASN A C 1
ATOM 572 O O . ASN A 1 72 ? 15.326 -20.165 -5.529 1.00 69.19 72 ASN A O 1
ATOM 576 N N . ASN A 1 73 ? 14.207 -19.048 -7.144 1.00 77.75 73 ASN A N 1
ATOM 577 C CA . ASN A 1 73 ? 14.747 -17.710 -6.886 1.00 77.75 73 ASN A CA 1
ATOM 578 C C . ASN A 1 73 ? 16.255 -17.485 -7.163 1.00 77.75 73 ASN A C 1
ATOM 580 O O . ASN A 1 73 ? 16.783 -16.438 -6.771 1.00 77.75 73 ASN A O 1
ATOM 584 N N . PHE A 1 74 ? 16.968 -18.426 -7.796 1.00 89.81 74 PHE A N 1
ATOM 585 C CA . PHE A 1 74 ? 18.348 -18.218 -8.255 1.00 89.81 74 PHE A CA 1
ATOM 586 C C . PHE A 1 74 ? 18.716 -19.115 -9.443 1.00 89.81 74 PHE A C 1
ATOM 588 O O . PHE A 1 74 ? 18.928 -20.317 -9.260 1.00 89.81 74 PHE A O 1
ATOM 595 N N . LYS A 1 75 ? 18.865 -18.513 -10.625 1.00 92.00 75 LYS A N 1
ATOM 596 C CA . LYS A 1 75 ? 19.209 -19.216 -11.867 1.00 92.00 75 LYS A CA 1
ATOM 597 C C . LYS A 1 75 ? 20.507 -18.694 -12.472 1.00 92.00 75 LYS A C 1
ATOM 599 O O . LYS A 1 75 ? 20.812 -17.513 -12.318 1.00 92.00 75 LYS A O 1
ATOM 604 N N . ILE A 1 76 ? 21.265 -19.560 -13.143 1.00 93.62 76 ILE A N 1
ATOM 605 C CA . ILE A 1 76 ? 22.521 -19.207 -13.822 1.00 93.62 76 ILE A CA 1
ATOM 606 C C . ILE A 1 76 ? 22.551 -19.849 -15.206 1.00 93.62 76 ILE A C 1
ATOM 608 O O . ILE A 1 76 ? 22.319 -21.053 -15.330 1.00 93.62 76 ILE A O 1
ATOM 612 N N . TYR A 1 77 ? 22.916 -19.053 -16.206 1.00 94.38 77 TYR A N 1
ATOM 613 C CA . TYR A 1 77 ? 23.060 -19.444 -17.602 1.00 94.38 77 TYR A CA 1
ATOM 614 C C . TYR A 1 77 ? 24.470 -19.125 -18.092 1.00 94.38 77 TYR A C 1
ATOM 616 O O . TYR A 1 77 ? 25.018 -18.062 -17.786 1.00 94.38 77 TYR A O 1
ATOM 624 N N . ASN A 1 78 ? 25.035 -20.036 -18.875 1.00 94.69 78 ASN A N 1
ATOM 625 C CA . ASN A 1 78 ? 26.206 -19.779 -19.699 1.00 94.69 78 ASN A CA 1
ATOM 626 C C . ASN A 1 78 ? 25.746 -19.335 -21.087 1.00 94.69 78 ASN A C 1
ATOM 628 O O . ASN A 1 78 ? 24.815 -19.917 -21.642 1.00 94.69 78 ASN A O 1
ATOM 632 N N . VAL A 1 79 ? 26.425 -18.336 -21.641 1.00 92.12 79 VAL A N 1
ATOM 633 C CA . VAL A 1 79 ? 26.177 -17.824 -22.987 1.00 92.12 79 VAL A CA 1
ATOM 634 C C . VAL A 1 79 ? 27.415 -18.081 -23.833 1.00 92.12 79 VAL A C 1
ATOM 636 O O . VAL A 1 79 ? 28.522 -17.696 -23.450 1.00 92.12 79 VAL A O 1
ATOM 639 N N . SER A 1 80 ? 27.217 -18.705 -24.987 1.00 91.69 80 SER A N 1
ATOM 640 C CA . SER A 1 80 ? 28.255 -18.978 -25.980 1.00 91.69 80 SER A CA 1
ATOM 641 C C . SER A 1 80 ? 27.818 -18.476 -27.357 1.00 91.69 80 SER A C 1
ATOM 643 O O . SER A 1 80 ? 26.626 -18.299 -27.619 1.00 91.69 80 SER A O 1
ATOM 645 N N . ASP A 1 81 ? 28.760 -18.217 -28.256 1.00 88.62 81 ASP A N 1
ATOM 646 C CA . ASP A 1 81 ? 28.444 -17.923 -29.657 1.00 88.62 81 ASP A CA 1
ATOM 647 C C . ASP A 1 81 ? 28.106 -19.199 -30.460 1.00 88.62 81 ASP A C 1
ATOM 649 O O . ASP A 1 81 ? 28.068 -20.314 -29.925 1.00 88.62 81 ASP A O 1
ATOM 653 N N . LYS A 1 82 ? 27.851 -19.038 -31.766 1.00 84.06 82 LYS A N 1
ATOM 654 C CA . LYS A 1 82 ? 27.542 -20.146 -32.690 1.00 84.06 82 LYS A CA 1
ATOM 655 C C . LYS A 1 82 ? 28.683 -21.155 -32.839 1.00 84.06 82 LYS A C 1
ATOM 657 O O . LYS A 1 82 ? 28.428 -22.301 -33.203 1.00 84.06 82 LYS A O 1
ATOM 662 N N . GLU A 1 83 ? 29.916 -20.752 -32.551 1.00 85.06 83 GLU A N 1
ATOM 663 C CA . GLU A 1 83 ? 31.113 -21.593 -32.628 1.00 85.06 83 GLU A CA 1
ATOM 664 C C . GLU A 1 83 ? 31.400 -22.304 -31.290 1.00 85.06 83 GLU A C 1
ATOM 666 O O . GLU A 1 83 ? 32.429 -22.957 -31.133 1.00 85.06 83 GLU A O 1
ATOM 671 N N . ASN A 1 84 ? 30.464 -22.237 -30.330 1.00 83.94 84 ASN A N 1
ATOM 672 C CA . ASN A 1 84 ? 30.598 -22.715 -28.948 1.00 83.94 84 ASN A CA 1
ATOM 673 C C . ASN A 1 84 ? 31.712 -22.017 -28.150 1.00 83.94 84 ASN A C 1
ATOM 675 O O . ASN A 1 84 ? 32.138 -22.533 -27.111 1.00 83.94 84 ASN A O 1
ATOM 679 N N . LYS A 1 85 ? 32.170 -20.836 -28.577 1.00 86.81 85 LYS A N 1
ATOM 680 C CA . LYS A 1 85 ? 33.074 -20.028 -27.764 1.00 86.81 85 LYS A CA 1
ATOM 681 C C . LYS A 1 85 ? 32.278 -19.386 -26.640 1.00 86.81 85 LYS A C 1
ATOM 683 O O . LYS A 1 85 ? 31.268 -18.722 -26.864 1.00 86.81 85 LYS A O 1
ATOM 688 N N . PHE A 1 86 ? 32.761 -19.579 -25.423 1.00 89.88 86 PHE A N 1
ATOM 689 C CA . PHE A 1 86 ? 32.151 -19.009 -24.236 1.00 89.88 86 PHE A CA 1
ATOM 690 C C . PHE A 1 86 ? 32.254 -17.477 -24.249 1.00 89.88 86 PHE A C 1
ATOM 692 O O . PHE A 1 86 ? 33.343 -16.924 -24.415 1.00 89.88 86 PHE A O 1
ATOM 699 N N . LEU A 1 87 ? 31.117 -16.798 -24.091 1.00 88.31 87 LEU A N 1
ATOM 700 C CA . LEU A 1 87 ? 31.030 -15.335 -24.048 1.00 88.31 87 LEU A CA 1
ATOM 701 C C . LEU A 1 87 ? 30.898 -14.811 -22.621 1.00 88.31 87 LEU A C 1
ATOM 703 O O . LEU A 1 87 ? 31.420 -13.742 -22.313 1.00 88.31 87 LEU A O 1
ATOM 707 N N . GLY A 1 88 ? 30.211 -15.550 -21.747 1.00 91.56 88 GLY A N 1
ATOM 708 C CA . GLY A 1 88 ? 30.021 -15.126 -20.368 1.00 91.56 88 GLY A CA 1
ATOM 709 C C . GLY A 1 88 ? 28.878 -15.818 -19.638 1.00 91.56 88 GLY A C 1
ATOM 710 O O . GLY A 1 88 ? 28.308 -16.805 -20.108 1.00 91.56 88 GLY A O 1
ATOM 711 N N . LYS A 1 89 ? 28.540 -15.285 -18.460 1.00 93.88 89 LYS A N 1
ATOM 712 C CA . LYS A 1 89 ? 27.461 -15.804 -17.600 1.00 93.88 89 LYS A CA 1
ATOM 713 C C . LYS A 1 89 ? 26.404 -14.757 -17.315 1.00 93.88 89 LYS A C 1
ATOM 715 O O . LYS A 1 89 ? 26.724 -13.585 -17.124 1.00 93.88 89 LYS A O 1
ATOM 720 N N . ILE A 1 90 ? 25.165 -15.216 -17.174 1.00 95.44 90 ILE A N 1
ATOM 721 C CA . ILE A 1 90 ? 24.046 -14.421 -16.669 1.00 95.44 90 ILE A CA 1
ATOM 722 C C . ILE A 1 90 ? 23.447 -15.143 -15.467 1.00 95.44 90 ILE A C 1
ATOM 724 O O . ILE A 1 90 ? 23.080 -16.314 -15.557 1.00 95.44 90 ILE A O 1
ATOM 728 N N . ALA A 1 91 ? 23.316 -14.440 -14.347 1.00 95.81 91 ALA A N 1
ATOM 729 C CA . ALA A 1 91 ? 22.627 -14.933 -13.166 1.00 95.81 91 ALA A CA 1
ATOM 730 C C . ALA A 1 91 ? 21.397 -14.084 -12.841 1.00 95.81 91 ALA A C 1
ATOM 732 O O . ALA A 1 91 ? 21.478 -12.859 -12.806 1.00 95.81 91 ALA A O 1
ATOM 733 N N . PHE A 1 92 ? 20.281 -14.737 -12.525 1.00 94.75 92 PHE A N 1
ATOM 734 C CA . PHE A 1 92 ? 19.065 -14.103 -12.017 1.00 94.75 92 PHE A CA 1
ATOM 735 C C . PHE A 1 92 ? 18.917 -14.439 -10.539 1.00 94.75 92 PHE A C 1
ATOM 737 O O . PHE A 1 92 ? 18.769 -15.608 -10.181 1.00 94.75 92 PHE A O 1
ATOM 744 N N . LEU A 1 93 ? 18.946 -13.430 -9.672 1.00 94.12 93 LEU A N 1
ATOM 745 C CA . LEU A 1 93 ? 18.853 -13.573 -8.224 1.00 94.12 93 LEU A CA 1
ATOM 746 C C . LEU A 1 93 ? 17.654 -12.787 -7.693 1.00 94.12 93 LEU A C 1
ATOM 748 O O . LEU A 1 93 ? 17.525 -11.588 -7.935 1.00 94.12 93 LEU A O 1
ATOM 752 N N . SER A 1 94 ? 16.788 -13.441 -6.916 1.00 90.56 94 SER A N 1
ATOM 753 C CA . SER A 1 94 ? 15.675 -12.721 -6.302 1.00 90.56 94 SER A CA 1
ATOM 754 C C . SER A 1 94 ? 16.137 -11.808 -5.166 1.00 90.56 94 SER A C 1
ATOM 756 O O . SER A 1 94 ? 17.002 -12.160 -4.357 1.00 90.56 94 SER A O 1
ATOM 758 N N . LEU A 1 95 ? 15.481 -10.655 -5.047 1.00 85.81 95 LEU A N 1
ATOM 759 C CA . LEU A 1 95 ? 15.686 -9.682 -3.974 1.00 85.81 95 LEU A CA 1
ATOM 760 C C . LEU A 1 95 ? 15.584 -10.318 -2.577 1.00 85.81 95 LEU A C 1
ATOM 762 O O . LEU A 1 95 ? 16.386 -10.026 -1.690 1.00 85.81 95 LEU A O 1
ATOM 766 N N . GLY A 1 96 ? 14.598 -11.202 -2.388 1.00 83.12 96 GLY A N 1
ATOM 767 C CA . GLY A 1 96 ? 14.351 -11.875 -1.111 1.00 83.12 96 GLY A CA 1
ATOM 768 C C . GLY A 1 96 ? 15.478 -12.827 -0.707 1.00 83.12 96 GLY A C 1
ATOM 769 O O . GLY A 1 96 ? 15.750 -12.985 0.482 1.00 83.12 96 GLY A O 1
ATOM 770 N N . LYS A 1 97 ? 16.174 -13.424 -1.680 1.00 87.38 97 LYS A N 1
ATOM 771 C CA . LYS A 1 97 ? 17.375 -14.219 -1.417 1.00 87.38 97 LYS A CA 1
ATOM 772 C C . LYS A 1 97 ? 18.585 -13.321 -1.181 1.00 87.38 97 LYS A C 1
ATOM 774 O O . LYS A 1 97 ? 19.312 -13.535 -0.220 1.00 87.38 97 LYS A O 1
ATOM 779 N N . PHE A 1 98 ? 18.747 -12.285 -2.005 1.00 91.50 98 PHE A N 1
ATOM 780 C CA . PHE A 1 98 ? 19.855 -11.334 -1.922 1.00 91.50 98 PHE A CA 1
ATOM 781 C C . PHE A 1 98 ? 19.975 -10.648 -0.551 1.00 91.50 98 PHE A C 1
ATOM 783 O O . PHE A 1 98 ? 21.071 -10.557 0.001 1.00 91.50 98 PHE A O 1
ATOM 790 N N . GLN A 1 99 ? 18.858 -10.198 0.028 1.00 87.00 99 GLN A N 1
ATOM 791 C CA . GLN A 1 99 ? 18.857 -9.516 1.333 1.00 87.00 99 GLN A CA 1
ATOM 792 C C . GLN A 1 99 ? 19.293 -10.418 2.503 1.00 87.00 99 GLN A C 1
ATOM 794 O O . GLN A 1 99 ? 19.678 -9.906 3.548 1.00 87.00 99 GLN A O 1
ATOM 799 N N . ASN A 1 100 ? 19.216 -11.740 2.325 1.00 87.06 100 ASN A N 1
ATOM 800 C CA . ASN A 1 100 ? 19.510 -12.748 3.344 1.00 87.06 100 ASN A CA 1
ATOM 801 C C . ASN A 1 100 ? 20.852 -13.466 3.094 1.00 87.06 100 ASN A C 1
ATOM 803 O O . ASN A 1 100 ? 21.144 -14.463 3.753 1.00 87.06 100 ASN A O 1
ATOM 807 N N . LEU A 1 101 ? 21.652 -13.006 2.123 1.00 88.31 101 LEU A N 1
ATOM 808 C CA . LEU A 1 101 ? 22.965 -13.586 1.843 1.00 88.31 101 LEU A CA 1
ATOM 809 C C . LEU A 1 101 ? 23.944 -13.317 2.985 1.00 88.31 101 LEU A C 1
ATOM 811 O O . LEU A 1 101 ? 23.970 -12.227 3.561 1.00 88.31 101 LEU A O 1
ATOM 815 N N . LYS A 1 102 ? 24.794 -14.308 3.262 1.00 91.06 102 LYS A N 1
ATOM 816 C CA . LYS A 1 102 ? 25.912 -14.156 4.193 1.00 91.06 102 LYS A CA 1
ATOM 817 C C . LYS A 1 102 ? 27.035 -13.354 3.542 1.00 91.06 102 LYS A C 1
ATOM 819 O O . LYS A 1 102 ? 27.154 -13.279 2.321 1.00 91.06 102 LYS A O 1
ATOM 824 N N . GLU A 1 103 ? 27.902 -12.782 4.369 1.00 88.06 103 GLU A N 1
ATOM 825 C CA . GLU A 1 103 ? 29.023 -11.977 3.884 1.00 88.06 103 GLU A CA 1
ATOM 826 C C . GLU A 1 103 ? 29.997 -12.759 2.989 1.00 88.06 103 GLU A C 1
ATOM 828 O O . GLU A 1 103 ? 30.509 -12.210 2.017 1.00 88.06 103 GLU A O 1
ATOM 833 N N . GLU A 1 104 ? 30.215 -14.040 3.279 1.00 88.94 104 GLU A N 1
ATOM 834 C CA . GLU A 1 104 ? 31.060 -14.927 2.472 1.00 88.94 104 GLU A CA 1
ATOM 835 C C . GLU A 1 104 ? 30.526 -15.078 1.040 1.00 88.94 104 GLU A C 1
ATOM 837 O O . GLU A 1 104 ? 31.281 -14.939 0.076 1.00 88.94 104 GLU A O 1
ATOM 842 N N . ASP A 1 105 ? 29.211 -15.273 0.892 1.00 90.75 105 ASP A N 1
ATOM 843 C CA . ASP A 1 105 ? 28.553 -15.361 -0.415 1.00 90.75 105 ASP A CA 1
ATOM 844 C C . ASP A 1 105 ? 28.655 -14.036 -1.181 1.00 90.75 105 ASP A C 1
ATOM 846 O O . ASP A 1 105 ? 28.906 -14.031 -2.385 1.00 90.75 105 ASP A O 1
ATOM 850 N N . LEU A 1 106 ? 28.510 -12.901 -0.487 1.00 91.44 106 LEU A N 1
ATOM 851 C CA . LEU A 1 106 ? 28.639 -11.574 -1.096 1.00 91.44 106 LEU A CA 1
ATOM 852 C C . LEU A 1 106 ? 30.057 -11.318 -1.608 1.00 91.44 106 LEU A C 1
ATOM 854 O O . LEU A 1 106 ? 30.208 -10.841 -2.729 1.00 91.44 106 LEU A O 1
ATOM 858 N N . LYS A 1 107 ? 31.091 -11.671 -0.833 1.00 89.44 107 LYS A N 1
ATOM 859 C CA . LYS A 1 107 ? 32.495 -11.567 -1.272 1.00 89.44 107 LYS A CA 1
ATOM 860 C C . LYS A 1 107 ? 32.754 -12.448 -2.491 1.00 89.44 107 LYS A C 1
ATOM 862 O O . LYS A 1 107 ? 33.382 -12.005 -3.452 1.00 89.44 107 LYS A O 1
ATOM 867 N N . LYS A 1 108 ? 32.214 -13.670 -2.489 1.00 89.50 108 LYS A N 1
ATOM 868 C CA . LYS A 1 108 ? 32.296 -14.570 -3.640 1.00 89.50 108 LYS A CA 1
ATOM 869 C C . LYS A 1 108 ? 31.627 -13.965 -4.874 1.00 89.50 108 LYS A C 1
ATOM 871 O O . LYS A 1 108 ? 32.246 -13.934 -5.932 1.00 89.50 108 LYS A O 1
ATOM 876 N N . PHE A 1 109 ? 30.404 -13.452 -4.749 1.00 91.88 109 PHE A N 1
ATOM 877 C CA . PHE A 1 109 ? 29.690 -12.839 -5.870 1.00 91.88 109 PHE A CA 1
ATOM 878 C C . PHE A 1 109 ? 30.358 -11.560 -6.370 1.00 91.88 109 PHE A C 1
ATOM 880 O O . PHE A 1 109 ? 30.441 -11.374 -7.579 1.00 91.88 109 PHE A O 1
ATOM 887 N N . ALA A 1 110 ? 30.896 -10.728 -5.477 1.00 89.50 110 ALA A N 1
ATOM 888 C CA . ALA A 1 110 ? 31.662 -9.541 -5.850 1.00 89.50 110 ALA A CA 1
ATOM 889 C C . ALA A 1 110 ? 32.889 -9.886 -6.711 1.00 89.50 110 ALA A C 1
ATOM 891 O O . ALA A 1 110 ? 33.257 -9.110 -7.587 1.00 89.50 110 ALA A O 1
ATOM 892 N N . LYS A 1 111 ? 33.510 -11.050 -6.485 1.00 87.62 111 LYS A N 1
ATOM 893 C CA . LYS A 1 111 ? 34.655 -11.547 -7.265 1.00 87.62 111 LYS A CA 1
ATOM 894 C C . LYS A 1 111 ? 34.233 -12.257 -8.557 1.00 87.62 111 LYS A C 1
ATOM 896 O O . LYS A 1 111 ? 34.871 -12.110 -9.601 1.00 87.62 111 LYS A O 1
ATOM 901 N N . GLU A 1 112 ? 33.169 -13.053 -8.487 1.00 88.94 112 GLU A N 1
ATOM 902 C CA . GLU A 1 112 ? 32.685 -13.881 -9.595 1.00 88.94 112 GLU A CA 1
ATOM 903 C C . GLU A 1 112 ? 32.002 -13.055 -10.690 1.00 88.94 112 GLU A C 1
ATOM 905 O O . GLU A 1 112 ? 32.212 -13.338 -11.867 1.00 88.94 112 GLU A O 1
ATOM 910 N N . TYR A 1 113 ? 31.257 -12.012 -10.328 1.00 91.56 113 TYR A N 1
ATOM 911 C CA . TYR A 1 113 ? 30.513 -11.170 -11.265 1.00 91.56 113 TYR A CA 1
ATOM 912 C C . TYR A 1 113 ? 31.164 -9.797 -11.421 1.00 91.56 113 TYR A C 1
ATOM 914 O O . TYR A 1 113 ? 31.869 -9.320 -10.536 1.00 91.56 113 TYR A O 1
ATOM 922 N N . ASP A 1 114 ? 30.933 -9.175 -12.573 1.00 89.88 114 ASP A N 1
ATOM 923 C CA . ASP A 1 114 ? 31.600 -7.937 -12.985 1.00 89.88 114 ASP A CA 1
ATOM 924 C C . ASP A 1 114 ? 30.598 -6.801 -13.224 1.00 89.88 114 ASP A C 1
ATOM 926 O O . ASP A 1 114 ? 30.921 -5.624 -13.037 1.00 89.88 114 ASP A O 1
ATOM 930 N N . PHE A 1 115 ? 29.368 -7.159 -13.603 1.00 91.81 115 PHE A N 1
ATOM 931 C CA . PHE A 1 115 ? 28.290 -6.223 -13.877 1.00 91.81 115 PHE A CA 1
ATOM 932 C C . PHE A 1 115 ? 27.008 -6.626 -13.146 1.00 91.81 115 PHE A C 1
ATOM 934 O O . PHE A 1 115 ? 26.490 -7.730 -13.320 1.00 91.81 115 PHE A O 1
ATOM 941 N N . PHE A 1 116 ? 26.486 -5.714 -12.330 1.00 93.69 116 PHE A N 1
ATOM 942 C CA . PHE A 1 116 ? 25.267 -5.905 -11.558 1.00 93.69 116 PHE A CA 1
ATOM 943 C C . PHE A 1 116 ? 24.137 -5.040 -12.109 1.00 93.69 116 PHE A C 1
ATOM 945 O O . PHE A 1 116 ? 24.258 -3.817 -12.203 1.00 93.69 116 PHE A O 1
ATOM 952 N N . VAL A 1 117 ? 23.008 -5.667 -12.421 1.00 93.81 117 VAL A N 1
ATOM 953 C CA . VAL A 1 117 ? 21.781 -4.976 -12.825 1.00 93.81 117 VAL A CA 1
ATOM 954 C C . VAL A 1 117 ? 20.775 -5.094 -11.692 1.00 93.81 117 VAL A C 1
ATOM 956 O O . VAL A 1 117 ? 20.427 -6.199 -11.283 1.00 93.81 117 VAL A O 1
ATOM 959 N N . ILE A 1 118 ? 20.312 -3.962 -11.168 1.00 92.88 118 ILE A N 1
ATOM 960 C CA . ILE A 1 118 ? 19.320 -3.929 -10.090 1.00 92.88 118 ILE A CA 1
ATOM 961 C C . ILE A 1 118 ? 18.052 -3.292 -10.632 1.00 92.88 118 ILE A C 1
ATOM 963 O O . ILE A 1 118 ? 18.050 -2.105 -10.974 1.00 92.88 118 ILE A O 1
ATOM 967 N N . ASP A 1 119 ? 16.981 -4.080 -10.691 1.00 88.12 119 ASP A N 1
ATOM 968 C CA . ASP A 1 119 ? 15.656 -3.578 -11.043 1.00 88.12 119 ASP A CA 1
ATOM 969 C C . ASP A 1 119 ? 14.863 -3.181 -9.795 1.00 88.12 119 ASP A C 1
ATOM 971 O O . ASP A 1 119 ? 15.054 -3.726 -8.705 1.00 88.12 119 ASP A O 1
ATOM 975 N N . GLU A 1 120 ? 13.999 -2.184 -9.950 1.00 81.88 120 GLU A N 1
ATOM 976 C CA . GLU A 1 120 ? 13.360 -1.458 -8.851 1.00 81.88 120 GLU A CA 1
ATOM 977 C C . GLU A 1 120 ? 14.371 -0.957 -7.801 1.00 81.88 120 GLU A C 1
ATOM 979 O O . GLU A 1 120 ? 14.180 -1.085 -6.587 1.00 81.88 120 GLU A O 1
ATOM 984 N N . ALA A 1 121 ? 15.456 -0.330 -8.278 1.00 87.06 121 ALA A N 1
ATOM 985 C CA . ALA A 1 121 ? 16.559 0.159 -7.447 1.00 87.06 121 ALA A CA 1
AT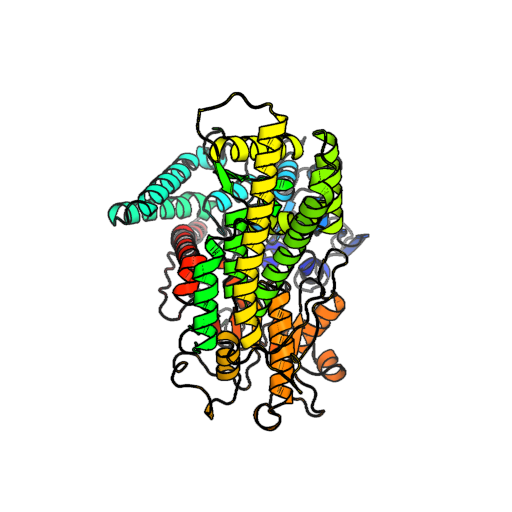OM 986 C C . ALA A 1 121 ? 16.107 1.109 -6.322 1.00 87.06 121 ALA A C 1
ATOM 988 O O . ALA A 1 121 ? 16.773 1.199 -5.296 1.00 87.06 121 ALA A O 1
ATOM 989 N N . HIS A 1 122 ? 14.933 1.742 -6.442 1.00 79.06 122 HIS A N 1
ATOM 990 C CA . HIS A 1 122 ? 14.323 2.546 -5.377 1.00 79.06 122 HIS A CA 1
ATOM 991 C C . HIS A 1 122 ? 14.123 1.784 -4.046 1.00 79.06 122 HIS A C 1
ATOM 993 O O . HIS A 1 122 ? 13.956 2.426 -3.008 1.00 79.06 122 HIS A O 1
ATOM 999 N N . LYS A 1 123 ? 14.144 0.440 -4.057 1.00 82.12 123 LYS A N 1
ATOM 1000 C CA . LYS A 1 123 ? 14.095 -0.441 -2.870 1.00 82.12 123 LYS A CA 1
ATOM 1001 C C . LYS A 1 123 ? 15.415 -0.506 -2.090 1.00 82.12 123 LYS A C 1
ATOM 1003 O O . LYS A 1 123 ? 15.460 -1.132 -1.033 1.00 82.12 123 LYS A O 1
ATOM 1008 N N . TYR A 1 124 ? 16.468 0.126 -2.607 1.00 86.75 124 TYR A N 1
ATOM 1009 C CA . TYR A 1 124 ? 17.825 0.152 -2.063 1.00 86.75 124 TYR A CA 1
ATOM 1010 C C . TYR A 1 124 ? 18.245 1.572 -1.680 1.00 86.75 124 TYR A C 1
ATOM 1012 O O . TYR A 1 124 ? 19.407 1.917 -1.796 1.00 86.75 124 TYR A O 1
ATOM 1020 N N . ARG A 1 125 ? 17.314 2.439 -1.287 1.00 78.25 125 ARG A N 1
ATOM 1021 C CA . ARG A 1 125 ? 17.626 3.831 -0.917 1.00 78.25 125 ARG A CA 1
ATOM 1022 C C . ARG A 1 125 ? 17.931 4.026 0.569 1.00 78.25 125 ARG A C 1
ATOM 1024 O O . ARG A 1 125 ? 18.589 4.991 0.931 1.00 78.25 125 ARG A O 1
ATOM 1031 N N . ASN A 1 126 ? 17.437 3.132 1.426 1.00 77.50 126 ASN A N 1
ATOM 1032 C CA . ASN A 1 126 ? 17.658 3.219 2.864 1.00 77.50 126 ASN A CA 1
ATOM 1033 C C . ASN A 1 126 ? 18.957 2.483 3.225 1.00 77.50 126 ASN A C 1
ATOM 1035 O O . ASN A 1 126 ? 19.033 1.254 3.108 1.00 77.50 126 ASN A O 1
ATOM 1039 N N . LYS A 1 127 ? 19.952 3.250 3.686 1.00 79.69 127 LYS A N 1
ATOM 1040 C CA . LYS A 1 127 ? 21.287 2.777 4.084 1.00 79.69 127 LYS A CA 1
ATOM 1041 C C . LYS A 1 127 ? 21.284 1.764 5.235 1.00 79.69 127 LYS A C 1
ATOM 1043 O O . LYS A 1 127 ? 22.206 0.954 5.332 1.00 79.69 127 LYS A O 1
ATOM 1048 N N . ASN A 1 128 ? 20.248 1.775 6.073 1.00 75.19 128 ASN A N 1
ATOM 1049 C CA . ASN A 1 128 ? 20.143 0.887 7.229 1.00 75.19 128 ASN A CA 1
ATOM 1050 C C . ASN A 1 128 ? 19.740 -0.536 6.818 1.00 75.19 128 ASN A C 1
ATOM 1052 O O . ASN A 1 128 ? 20.151 -1.507 7.450 1.00 75.19 128 ASN A O 1
ATOM 1056 N N . THR A 1 129 ? 19.077 -0.684 5.669 1.00 77.75 129 THR A N 1
ATOM 1057 C CA . THR A 1 129 ? 18.623 -1.992 5.193 1.00 77.75 129 THR A CA 1
ATOM 1058 C C . THR A 1 129 ? 19.777 -2.917 4.795 1.00 77.75 129 THR A C 1
ATOM 1060 O O . THR A 1 129 ? 20.755 -2.510 4.155 1.00 77.75 129 THR A O 1
ATOM 1063 N N . ASN A 1 130 ? 19.606 -4.220 5.049 1.00 81.00 130 ASN A N 1
ATOM 1064 C CA . ASN A 1 130 ? 20.525 -5.258 4.558 1.00 81.00 130 ASN A CA 1
ATOM 1065 C C . 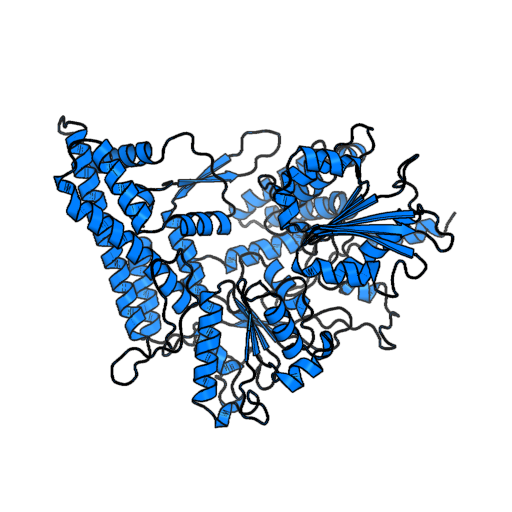ASN A 1 130 ? 20.695 -5.217 3.034 1.00 81.00 130 ASN A C 1
ATOM 1067 O O . ASN A 1 130 ? 21.767 -5.516 2.521 1.00 81.00 130 ASN A O 1
ATOM 1071 N N . ARG A 1 131 ? 19.665 -4.797 2.291 1.00 87.31 131 ARG A N 1
ATOM 1072 C CA . ARG A 1 131 ? 19.735 -4.645 0.830 1.00 87.31 131 ARG A CA 1
ATOM 1073 C C . ARG A 1 131 ? 20.797 -3.629 0.421 1.00 87.31 131 ARG A C 1
ATOM 1075 O O . ARG A 1 131 ? 21.651 -3.957 -0.399 1.00 87.31 131 ARG A O 1
ATOM 1082 N N . TRP A 1 132 ? 20.761 -2.428 1.000 1.00 89.69 132 TRP A N 1
ATOM 1083 C CA . TRP A 1 132 ? 21.741 -1.377 0.712 1.00 89.69 132 TRP A CA 1
ATOM 1084 C C . TRP A 1 132 ? 23.148 -1.805 1.141 1.00 89.69 132 TRP A C 1
ATOM 1086 O O . TRP A 1 132 ? 24.084 -1.771 0.338 1.00 89.69 132 TRP A O 1
ATOM 1096 N N . LYS A 1 133 ? 23.277 -2.314 2.375 1.00 88.75 133 LYS A N 1
ATOM 1097 C CA . LYS A 1 133 ? 24.547 -2.801 2.938 1.00 88.75 133 LYS A CA 1
ATOM 1098 C C . LYS A 1 133 ? 25.170 -3.906 2.075 1.00 88.75 133 LYS A C 1
ATOM 1100 O O . LYS A 1 133 ? 26.373 -3.879 1.818 1.00 88.75 133 LYS A O 1
ATOM 1105 N N . ASN A 1 134 ? 24.366 -4.845 1.573 1.00 92.69 134 ASN A N 1
ATOM 1106 C CA . ASN A 1 134 ? 24.848 -5.938 0.730 1.00 92.69 134 ASN A CA 1
ATOM 1107 C C . ASN A 1 134 ? 25.356 -5.436 -0.628 1.00 92.69 134 ASN A C 1
ATOM 1109 O O . ASN A 1 134 ? 26.412 -5.883 -1.068 1.00 92.69 134 ASN A O 1
ATOM 1113 N N . VAL A 1 135 ? 24.675 -4.478 -1.271 1.00 91.69 135 VAL A N 1
ATOM 1114 C CA . VAL A 1 135 ? 25.149 -3.894 -2.545 1.00 91.69 135 VAL A CA 1
ATOM 1115 C C . VAL A 1 135 ? 26.476 -3.160 -2.361 1.00 91.69 135 VAL A C 1
ATOM 1117 O O . VAL A 1 135 ? 27.379 -3.323 -3.176 1.00 91.69 135 VAL A O 1
ATOM 1120 N N . ARG A 1 136 ? 26.658 -2.433 -1.254 1.00 89.50 136 ARG A N 1
ATOM 1121 C CA . ARG A 1 136 ? 27.944 -1.790 -0.930 1.00 89.50 136 ARG A CA 1
ATOM 1122 C C . ARG A 1 136 ? 29.091 -2.789 -0.809 1.00 89.50 136 ARG A C 1
ATOM 1124 O O . ARG A 1 136 ? 30.205 -2.498 -1.236 1.00 89.50 136 ARG A O 1
ATOM 1131 N N . LYS A 1 137 ? 28.828 -3.984 -0.272 1.00 88.94 137 LYS A N 1
ATOM 1132 C CA . LYS A 1 137 ? 29.829 -5.062 -0.213 1.00 88.94 137 LYS A CA 1
ATOM 1133 C C . LYS A 1 137 ? 30.189 -5.597 -1.604 1.00 88.94 137 LYS A C 1
ATOM 1135 O O . LYS A 1 137 ? 31.329 -6.002 -1.793 1.00 88.94 137 LYS A O 1
ATOM 1140 N N . LEU A 1 138 ? 29.274 -5.535 -2.577 1.00 90.38 138 LEU A N 1
ATOM 1141 C CA . LEU A 1 138 ? 29.544 -5.932 -3.964 1.00 90.38 138 LEU A CA 1
ATOM 1142 C C . LEU A 1 138 ? 30.447 -4.950 -4.723 1.00 90.38 138 LEU A C 1
ATOM 1144 O O . LEU A 1 138 ? 30.990 -5.322 -5.756 1.00 90.38 138 LEU A O 1
ATOM 1148 N N . GLN A 1 139 ? 30.625 -3.712 -4.253 1.00 84.81 139 GLN A N 1
ATOM 1149 C CA . GLN A 1 139 ? 31.476 -2.727 -4.937 1.00 84.81 139 GLN A CA 1
ATOM 1150 C C . GLN A 1 139 ? 32.964 -3.059 -4.860 1.00 84.81 139 GLN A C 1
ATOM 1152 O O . GLN A 1 139 ? 33.722 -2.727 -5.770 1.00 84.81 139 GLN A O 1
ATOM 1157 N N . LYS A 1 140 ? 33.388 -3.665 -3.747 1.00 72.06 140 LYS A N 1
ATOM 1158 C CA . LYS A 1 140 ? 34.798 -3.892 -3.441 1.00 72.06 140 LYS A CA 1
ATOM 1159 C C . LYS A 1 140 ? 35.272 -5.169 -4.129 1.00 72.06 140 LYS A C 1
ATOM 1161 O O . LYS A 1 140 ? 34.806 -6.254 -3.784 1.00 72.06 140 LYS A O 1
ATOM 1166 N N . LYS A 1 141 ? 36.237 -5.044 -5.040 1.00 70.25 141 LYS A N 1
ATOM 1167 C CA . LYS A 1 141 ? 37.045 -6.170 -5.515 1.00 70.25 141 LYS A CA 1
ATOM 1168 C C . LYS A 1 141 ? 38.454 -6.110 -4.936 1.00 70.25 141 LYS A C 1
ATOM 1170 O O . LYS A 1 141 ? 38.999 -5.034 -4.708 1.00 70.25 141 LYS A O 1
ATOM 1175 N N . GLU A 1 142 ? 39.034 -7.287 -4.717 1.00 62.78 142 GLU A N 1
ATOM 1176 C CA . GLU A 1 142 ? 40.426 -7.454 -4.273 1.00 62.78 142 GLU A CA 1
ATOM 1177 C C . GLU A 1 142 ? 41.439 -7.013 -5.346 1.00 62.78 142 GLU A C 1
ATOM 1179 O O . GLU A 1 142 ? 42.570 -6.683 -5.010 1.00 62.78 142 GLU A O 1
ATOM 1184 N N . ASP A 1 143 ? 41.035 -6.991 -6.621 1.00 63.00 143 ASP A N 1
ATOM 1185 C CA . ASP A 1 143 ? 41.878 -6.678 -7.784 1.00 63.00 143 ASP A CA 1
ATOM 1186 C C . ASP A 1 143 ? 41.917 -5.181 -8.154 1.00 63.00 143 ASP A C 1
ATOM 1188 O O . ASP A 1 143 ? 42.603 -4.794 -9.097 1.00 63.00 143 ASP A O 1
ATOM 1192 N N . GLY A 1 144 ? 41.193 -4.326 -7.423 1.00 60.66 144 GLY A N 1
ATOM 1193 C CA . GLY A 1 144 ? 41.134 -2.885 -7.676 1.00 60.66 144 GLY A CA 1
ATOM 1194 C C . GLY A 1 144 ? 40.227 -2.454 -8.839 1.00 60.66 144 GLY A C 1
ATOM 1195 O O . GLY A 1 144 ? 40.037 -1.249 -9.017 1.00 60.66 144 GLY A O 1
ATOM 1196 N N . PHE A 1 145 ? 39.609 -3.376 -9.593 1.00 67.06 145 PHE A N 1
ATOM 1197 C CA . PHE A 1 145 ? 38.621 -3.025 -10.619 1.00 67.06 145 PHE A CA 1
ATOM 1198 C C . PHE A 1 145 ? 37.223 -2.901 -9.989 1.00 67.06 145 PHE A C 1
ATOM 1200 O O . PHE A 1 145 ? 36.681 -3.884 -9.489 1.00 67.06 145 PHE A O 1
ATOM 1207 N N . PRO A 1 146 ? 36.571 -1.727 -10.008 1.00 76.06 146 PRO A N 1
ATOM 1208 C CA . PRO A 1 146 ? 35.252 -1.596 -9.407 1.00 76.06 146 PRO A CA 1
ATOM 1209 C C . PRO A 1 146 ? 34.195 -2.284 -10.273 1.00 76.06 146 PRO A C 1
ATOM 1211 O O . PRO A 1 146 ? 34.113 -2.048 -11.488 1.00 76.06 146 PRO A O 1
ATOM 1214 N N . ASN A 1 147 ? 33.347 -3.082 -9.622 1.00 87.69 147 ASN A N 1
ATOM 1215 C CA . ASN A 1 147 ? 32.174 -3.676 -10.254 1.00 87.69 147 ASN A CA 1
ATOM 1216 C C . ASN A 1 147 ? 31.262 -2.605 -10.849 1.00 87.69 147 ASN A C 1
ATOM 1218 O O . ASN A 1 147 ? 31.087 -1.522 -10.284 1.00 87.69 147 ASN A O 1
ATOM 1222 N N . LYS A 1 148 ? 30.689 -2.906 -12.015 1.00 88.31 148 LYS A N 1
ATOM 1223 C CA . LYS A 1 148 ? 29.778 -1.997 -12.713 1.00 88.31 148 LYS A CA 1
ATOM 1224 C C . LYS A 1 148 ? 28.357 -2.211 -12.213 1.00 88.31 148 LYS A C 1
ATOM 1226 O O . LYS A 1 148 ? 27.968 -3.334 -11.900 1.00 88.31 148 LYS A O 1
ATOM 1231 N N . PHE A 1 149 ? 27.573 -1.138 -12.179 1.00 90.44 149 PHE A N 1
ATOM 1232 C CA . PHE A 1 149 ? 26.191 -1.171 -11.713 1.00 90.44 149 PHE A CA 1
ATOM 1233 C C . PHE A 1 149 ? 25.273 -0.446 -12.693 1.00 90.44 149 PHE A C 1
ATOM 1235 O O . PHE A 1 149 ? 25.522 0.703 -13.059 1.00 90.44 149 PHE A O 1
ATOM 1242 N N . LEU A 1 150 ? 24.174 -1.097 -13.069 1.00 90.06 150 LEU A N 1
ATOM 1243 C CA . LEU A 1 150 ? 23.062 -0.487 -13.789 1.00 90.06 150 LEU A CA 1
ATOM 1244 C C . LEU A 1 150 ? 21.821 -0.538 -12.904 1.00 90.06 150 LEU A C 1
ATOM 1246 O O . LEU A 1 150 ? 21.276 -1.600 -12.610 1.00 90.06 150 LEU A O 1
ATOM 1250 N N . LEU A 1 151 ? 21.384 0.639 -12.470 1.00 89.12 151 LEU A N 1
ATOM 1251 C CA . LEU A 1 151 ? 20.258 0.795 -11.559 1.00 89.12 151 LEU A CA 1
ATOM 1252 C C . LEU A 1 151 ? 19.024 1.253 -12.337 1.00 89.12 151 LEU A C 1
ATOM 1254 O O . LEU A 1 151 ? 18.968 2.385 -12.841 1.00 89.12 151 LEU A O 1
ATOM 1258 N N . LEU A 1 152 ? 18.043 0.359 -12.429 1.00 86.25 152 LEU A N 1
ATOM 1259 C CA . LEU A 1 152 ? 16.776 0.578 -13.111 1.00 86.25 152 LEU A CA 1
ATOM 1260 C C . LEU A 1 152 ? 15.732 0.983 -12.075 1.00 86.25 152 LEU A C 1
ATOM 1262 O O . LEU A 1 152 ? 15.403 0.257 -11.142 1.00 86.25 152 LEU A O 1
ATOM 1266 N N . THR A 1 153 ? 15.219 2.195 -12.222 1.00 79.25 153 THR A N 1
ATOM 1267 C CA . THR A 1 153 ? 14.133 2.713 -11.395 1.00 79.25 153 THR A CA 1
ATOM 1268 C C . THR A 1 153 ? 13.357 3.726 -12.215 1.00 79.25 153 THR A C 1
ATOM 1270 O O . THR A 1 153 ? 13.935 4.438 -13.023 1.00 79.25 153 THR A O 1
ATOM 1273 N N . ALA A 1 154 ? 12.040 3.778 -12.061 1.00 65.00 154 ALA A N 1
ATOM 1274 C CA . ALA A 1 154 ? 11.280 4.896 -12.626 1.00 65.00 154 ALA A CA 1
ATOM 1275 C C . ALA A 1 154 ? 11.214 6.097 -11.678 1.00 65.00 154 ALA A C 1
ATOM 1277 O O . ALA A 1 154 ? 10.658 7.131 -12.024 1.00 65.00 154 ALA A O 1
ATOM 1278 N N . THR A 1 155 ? 11.728 5.929 -10.461 1.00 64.31 155 THR A N 1
ATOM 1279 C CA . THR A 1 155 ? 11.405 6.777 -9.318 1.00 64.31 155 THR A CA 1
ATOM 1280 C C . THR A 1 155 ? 12.680 6.958 -8.483 1.00 64.31 155 THR A C 1
ATOM 1282 O O . THR A 1 155 ? 12.807 6.366 -7.406 1.00 64.31 155 THR A O 1
ATOM 1285 N N . PRO A 1 156 ? 13.705 7.652 -9.017 1.00 56.81 156 PRO A N 1
ATOM 1286 C CA . PRO A 1 156 ? 14.971 7.852 -8.308 1.00 56.81 156 PRO A CA 1
ATOM 1287 C C . PRO A 1 156 ? 14.781 8.686 -7.030 1.00 56.81 156 PRO A C 1
ATOM 1289 O O . PRO A 1 156 ? 15.496 8.465 -6.059 1.00 56.81 156 PRO A O 1
ATOM 1292 N N . LEU A 1 157 ? 13.776 9.572 -7.005 1.00 66.06 157 LEU A N 1
ATOM 1293 C CA . LEU A 1 157 ? 13.318 10.299 -5.821 1.00 66.06 157 LEU A CA 1
ATOM 1294 C C . LEU A 1 157 ? 11.961 9.742 -5.375 1.00 66.06 157 LEU A C 1
ATOM 1296 O O . LEU A 1 157 ? 11.040 9.641 -6.186 1.00 66.06 157 LEU A O 1
ATOM 1300 N N . ASN A 1 158 ? 11.849 9.326 -4.112 1.00 57.62 158 ASN A N 1
ATOM 1301 C CA . ASN A 1 158 ? 10.660 8.631 -3.604 1.00 57.62 158 ASN A CA 1
ATOM 1302 C C . ASN A 1 158 ? 10.140 9.254 -2.294 1.00 57.62 158 ASN A C 1
ATOM 1304 O O . ASN A 1 158 ? 8.945 9.500 -2.157 1.00 57.62 158 ASN A O 1
ATOM 1308 N N . ASN A 1 159 ? 11.039 9.573 -1.363 1.00 61.47 159 ASN A N 1
ATOM 1309 C CA . ASN A 1 159 ? 10.739 10.245 -0.100 1.00 61.47 159 ASN A CA 1
ATOM 1310 C C . ASN A 1 159 ? 11.519 11.549 0.079 1.00 61.47 159 ASN A C 1
ATOM 1312 O O . ASN A 1 159 ? 10.963 12.506 0.608 1.00 61.47 159 ASN A O 1
ATOM 1316 N N . SER A 1 160 ? 12.796 11.582 -0.309 1.00 69.38 160 SER A N 1
ATOM 1317 C CA . SER A 1 160 ? 13.659 12.746 -0.097 1.00 69.38 160 SER A CA 1
ATOM 1318 C C . SER A 1 160 ? 14.791 12.815 -1.116 1.00 69.38 160 SER A C 1
ATOM 1320 O O . SER A 1 160 ? 15.082 11.841 -1.811 1.00 69.38 160 SER A O 1
ATOM 1322 N N . ILE A 1 161 ? 15.490 13.951 -1.158 1.00 73.50 161 ILE A N 1
ATOM 1323 C CA . ILE A 1 161 ? 16.687 14.090 -1.988 1.00 73.50 161 ILE A CA 1
ATOM 1324 C C . ILE A 1 161 ? 17.830 13.165 -1.535 1.00 73.50 161 ILE A C 1
ATOM 1326 O O . ILE A 1 161 ? 18.626 12.734 -2.365 1.00 73.50 161 ILE A O 1
ATOM 1330 N N . ASN A 1 162 ? 17.885 12.780 -0.253 1.00 75.12 162 ASN A N 1
ATOM 1331 C CA . ASN A 1 162 ? 18.897 11.838 0.243 1.00 75.12 162 ASN A CA 1
ATOM 1332 C C . ASN A 1 162 ? 18.752 10.462 -0.399 1.00 75.12 162 ASN A C 1
ATOM 1334 O O . ASN A 1 162 ? 19.752 9.773 -0.573 1.00 75.12 162 ASN A O 1
ATOM 1338 N N . ASP A 1 163 ? 17.539 10.083 -0.808 1.00 77.38 163 ASP A N 1
ATOM 1339 C CA . ASP A 1 163 ? 17.295 8.815 -1.492 1.00 77.38 163 ASP A CA 1
ATOM 1340 C C . ASP A 1 163 ? 18.148 8.710 -2.757 1.00 77.38 163 ASP A C 1
ATOM 1342 O O . ASP A 1 163 ? 18.779 7.682 -2.994 1.00 77.38 163 ASP A O 1
ATOM 1346 N N . ILE A 1 164 ? 18.220 9.796 -3.533 1.00 77.19 164 ILE A N 1
ATOM 1347 C CA . ILE A 1 164 ? 19.051 9.879 -4.733 1.00 77.19 164 ILE A CA 1
ATOM 1348 C C . ILE A 1 164 ? 20.514 9.647 -4.359 1.00 77.19 164 ILE A C 1
ATOM 1350 O O . ILE A 1 164 ? 21.174 8.807 -4.961 1.00 77.19 164 ILE A O 1
ATOM 1354 N N . PHE A 1 165 ? 21.037 10.352 -3.359 1.00 80.19 165 PHE A N 1
ATOM 1355 C CA . PHE A 1 165 ? 22.452 10.240 -2.993 1.00 80.19 165 PHE A CA 1
ATOM 1356 C C . PHE A 1 165 ? 22.800 8.883 -2.386 1.00 80.19 165 PHE A C 1
ATOM 1358 O O . PHE A 1 165 ? 23.868 8.339 -2.667 1.00 80.19 165 PHE A O 1
ATOM 1365 N N . ASN A 1 166 ? 21.886 8.287 -1.625 1.00 83.81 166 ASN A N 1
ATOM 1366 C CA . ASN A 1 166 ? 22.041 6.930 -1.121 1.00 83.81 166 ASN A CA 1
ATOM 1367 C C . ASN A 1 166 ? 22.042 5.906 -2.260 1.00 83.81 166 ASN A C 1
ATOM 1369 O O . ASN A 1 166 ? 22.799 4.936 -2.186 1.00 83.81 166 ASN A O 1
ATOM 1373 N N . LEU A 1 167 ? 21.271 6.140 -3.326 1.00 85.25 167 LEU A N 1
ATOM 1374 C CA . LEU A 1 167 ? 21.363 5.362 -4.559 1.00 85.25 167 LEU A CA 1
ATOM 1375 C C . LEU A 1 167 ? 22.697 5.604 -5.282 1.00 85.25 167 LEU A C 1
ATOM 1377 O O . LEU A 1 167 ? 23.280 4.648 -5.786 1.00 85.25 167 LEU A O 1
ATOM 1381 N N . ILE A 1 168 ? 23.215 6.839 -5.324 1.00 85.81 168 ILE A N 1
ATOM 1382 C CA . ILE A 1 168 ? 24.527 7.144 -5.933 1.00 85.81 168 ILE A CA 1
ATOM 1383 C C . ILE A 1 168 ? 25.639 6.368 -5.236 1.00 85.81 168 ILE A C 1
ATOM 1385 O O . ILE A 1 168 ? 26.467 5.718 -5.878 1.00 85.81 168 ILE A O 1
ATOM 1389 N N . ARG A 1 169 ? 25.587 6.335 -3.906 1.00 86.44 169 ARG A N 1
ATOM 1390 C CA . ARG A 1 169 ? 26.500 5.549 -3.077 1.00 86.44 169 ARG A CA 1
ATOM 1391 C C . ARG A 1 169 ? 26.435 4.048 -3.353 1.00 86.44 169 ARG A C 1
ATOM 1393 O O . ARG A 1 169 ? 27.349 3.345 -2.945 1.00 86.44 169 ARG A O 1
ATOM 1400 N N . LEU A 1 170 ? 25.427 3.518 -4.052 1.00 87.19 170 LEU A N 1
ATOM 1401 C CA . LEU A 1 170 ? 25.407 2.104 -4.452 1.00 87.19 170 LEU A CA 1
ATOM 1402 C C . LEU A 1 170 ? 26.377 1.766 -5.581 1.00 87.19 170 LEU A C 1
ATOM 1404 O O . LEU A 1 170 ? 26.674 0.586 -5.763 1.00 87.19 170 LEU A O 1
ATOM 1408 N N . PHE A 1 171 ? 26.920 2.752 -6.289 1.00 84.38 171 PHE A N 1
ATOM 1409 C CA . PHE A 1 171 ? 27.918 2.519 -7.336 1.00 84.38 171 PHE A CA 1
ATOM 1410 C C . PHE A 1 171 ? 29.129 3.464 -7.256 1.00 84.38 171 PHE A C 1
ATOM 1412 O O . PHE A 1 171 ? 30.036 3.361 -8.079 1.00 84.38 171 PHE A O 1
ATOM 1419 N N . MET A 1 172 ? 29.158 4.360 -6.267 1.00 81.75 172 MET A N 1
ATOM 1420 C CA . MET A 1 172 ? 30.256 5.288 -5.988 1.00 81.75 172 MET A CA 1
ATOM 1421 C C . MET A 1 172 ? 30.659 5.233 -4.513 1.00 81.75 172 MET A C 1
ATOM 1423 O O . MET A 1 172 ? 29.833 4.921 -3.652 1.00 81.75 172 MET A O 1
ATOM 1427 N N . ASP A 1 173 ? 31.918 5.561 -4.223 1.00 78.44 173 ASP A N 1
ATOM 1428 C CA . ASP A 1 173 ? 32.403 5.726 -2.852 1.00 78.44 173 ASP A CA 1
ATOM 1429 C C . ASP A 1 173 ? 31.816 6.979 -2.168 1.00 78.44 173 ASP A C 1
ATOM 1431 O O . ASP A 1 173 ? 31.193 7.835 -2.802 1.00 78.44 173 ASP A O 1
ATOM 1435 N N . ASP A 1 174 ? 32.015 7.088 -0.852 1.00 79.19 174 ASP A N 1
ATOM 1436 C CA . ASP A 1 174 ? 31.441 8.173 -0.039 1.00 79.19 174 ASP A CA 1
ATOM 1437 C C . ASP A 1 174 ? 32.149 9.520 -0.222 1.00 79.19 174 ASP A C 1
ATOM 1439 O O . ASP A 1 174 ? 31.625 10.548 0.208 1.00 79.19 174 ASP A O 1
ATOM 1443 N N . THR A 1 175 ? 33.317 9.526 -0.871 1.00 75.56 175 THR A N 1
ATOM 1444 C CA . THR A 1 175 ? 34.043 10.758 -1.198 1.00 75.56 175 THR A CA 1
ATOM 1445 C C . THR A 1 175 ? 33.460 11.439 -2.427 1.00 75.56 175 THR A C 1
ATOM 1447 O O . THR A 1 175 ? 33.726 12.615 -2.645 1.00 75.56 175 THR A O 1
ATOM 1450 N N . PHE A 1 176 ? 32.662 10.726 -3.232 1.00 80.25 176 PHE A N 1
ATOM 1451 C CA . PHE A 1 176 ? 32.147 11.221 -4.506 1.00 80.25 176 PHE A CA 1
ATOM 1452 C C . PHE A 1 176 ? 33.265 11.765 -5.414 1.00 80.25 176 PHE A C 1
ATOM 1454 O O . PHE A 1 176 ? 33.046 12.711 -6.175 1.00 80.25 176 PHE A O 1
ATOM 1461 N N . ALA A 1 177 ? 34.457 11.155 -5.361 1.00 78.50 177 ALA A N 1
ATOM 1462 C CA . ALA A 1 177 ? 35.658 11.632 -6.048 1.00 78.50 177 ALA A CA 1
ATOM 1463 C C . ALA A 1 177 ? 35.438 12.021 -7.527 1.00 78.50 177 ALA A C 1
ATOM 1465 O O . ALA A 1 177 ? 35.913 13.087 -7.919 1.00 78.50 177 ALA A O 1
ATOM 1466 N N . PRO A 1 178 ? 34.669 11.273 -8.351 1.00 81.62 178 PRO A N 1
ATOM 1467 C CA . PRO A 1 178 ? 34.376 11.682 -9.728 1.00 81.62 178 PRO A CA 1
ATOM 1468 C C . PRO A 1 178 ? 33.699 13.056 -9.866 1.00 81.62 178 PRO A C 1
ATOM 1470 O O . PRO A 1 178 ? 33.973 13.776 -10.825 1.00 81.62 178 PRO A O 1
ATOM 1473 N N . PHE A 1 179 ? 32.838 13.441 -8.920 1.00 84.81 179 PHE A N 1
ATOM 1474 C CA . PHE A 1 179 ? 32.211 14.766 -8.902 1.00 84.81 179 PHE A CA 1
ATOM 1475 C C . PHE A 1 179 ? 33.191 15.841 -8.427 1.00 84.81 179 PHE A C 1
ATOM 1477 O O . PHE A 1 179 ? 33.251 16.910 -9.032 1.00 84.81 179 PHE A O 1
ATOM 1484 N N . ILE A 1 180 ? 34.016 15.535 -7.419 1.00 81.69 180 ILE A N 1
ATOM 1485 C CA . ILE A 1 180 ? 35.063 16.447 -6.929 1.00 81.69 180 ILE A CA 1
ATOM 1486 C C . ILE A 1 180 ? 36.062 16.776 -8.044 1.00 81.69 180 ILE A C 1
ATOM 1488 O O . ILE A 1 180 ? 36.369 17.944 -8.265 1.00 81.69 180 ILE A O 1
ATOM 1492 N N . VAL A 1 181 ? 36.519 15.770 -8.798 1.00 83.38 181 VAL A N 1
ATOM 1493 C CA . VAL A 1 181 ? 37.440 15.953 -9.936 1.00 83.38 181 VAL A CA 1
ATOM 1494 C C . VAL A 1 181 ? 36.825 16.835 -11.029 1.00 83.38 181 VAL A C 1
ATOM 1496 O O . VAL A 1 181 ? 37.534 17.605 -11.671 1.00 83.38 181 VAL A O 1
ATOM 1499 N N . LYS A 1 182 ? 35.501 16.777 -11.215 1.00 83.50 182 LYS A N 1
ATOM 1500 C CA . LYS A 1 182 ? 34.754 17.659 -12.127 1.00 83.50 182 LYS A CA 1
ATOM 1501 C C . LYS A 1 182 ? 34.453 19.048 -11.538 1.00 83.50 182 LYS A C 1
ATOM 1503 O O . LYS A 1 182 ? 33.790 19.845 -12.197 1.00 83.50 182 LYS A O 1
ATOM 1508 N N . GLY A 1 183 ? 34.909 19.346 -10.320 1.00 84.81 183 GLY A N 1
ATOM 1509 C CA . GLY A 1 183 ? 34.655 20.616 -9.635 1.00 84.81 183 GLY A CA 1
ATOM 1510 C C . GLY A 1 183 ? 33.207 20.790 -9.168 1.00 84.81 183 GLY A C 1
ATOM 1511 O O . GLY A 1 183 ? 32.732 21.919 -9.058 1.00 84.81 183 GLY A O 1
ATOM 1512 N N . ILE A 1 184 ? 32.479 19.694 -8.936 1.00 85.69 184 ILE A N 1
ATOM 1513 C CA . ILE A 1 184 ? 31.076 19.711 -8.510 1.00 85.69 184 ILE A CA 1
ATOM 1514 C C . ILE A 1 184 ? 31.020 19.496 -6.988 1.00 85.69 184 ILE A C 1
ATOM 1516 O O . ILE A 1 184 ? 31.284 18.380 -6.528 1.00 85.69 184 ILE A O 1
ATOM 1520 N N . PRO A 1 185 ? 30.653 20.521 -6.190 1.00 83.50 185 PRO A N 1
ATOM 1521 C CA . PRO A 1 185 ? 30.608 20.432 -4.732 1.00 83.50 185 PRO A CA 1
ATOM 1522 C C . PRO A 1 185 ? 29.312 19.748 -4.272 1.00 83.50 185 PRO A C 1
ATOM 1524 O O . PRO A 1 185 ? 28.419 20.365 -3.694 1.00 83.50 185 PRO A O 1
ATOM 1527 N N . ILE A 1 186 ? 29.182 18.453 -4.572 1.00 83.81 186 ILE A N 1
ATOM 1528 C CA . ILE A 1 186 ? 27.950 17.689 -4.339 1.00 83.81 186 ILE A CA 1
ATOM 1529 C C . ILE A 1 186 ? 27.490 17.773 -2.879 1.00 83.81 186 ILE A C 1
ATOM 1531 O O . ILE A 1 186 ? 26.323 18.047 -2.636 1.00 83.81 186 ILE A O 1
ATOM 1535 N N . THR A 1 187 ? 28.395 17.634 -1.908 1.00 82.62 187 THR A N 1
ATOM 1536 C CA . THR A 1 187 ? 28.064 17.697 -0.476 1.00 82.62 187 THR A CA 1
ATOM 1537 C C . THR A 1 187 ? 27.459 19.046 -0.076 1.00 82.62 187 THR A C 1
ATOM 1539 O O . THR A 1 187 ? 26.470 19.073 0.659 1.00 82.62 187 THR A O 1
ATOM 1542 N N . ASP A 1 188 ? 27.994 20.150 -0.606 1.00 85.69 188 ASP A N 1
ATOM 1543 C CA . ASP A 1 188 ? 27.505 21.502 -0.315 1.00 85.69 188 ASP A CA 1
ATOM 1544 C C . ASP A 1 188 ? 26.144 21.757 -0.964 1.00 85.69 188 ASP A C 1
ATOM 1546 O O . ASP A 1 188 ? 25.264 22.338 -0.332 1.00 85.69 188 ASP A O 1
ATOM 1550 N N . LEU A 1 189 ? 25.929 21.264 -2.189 1.00 85.81 189 LEU A N 1
ATOM 1551 C CA . LEU A 1 189 ? 24.629 21.356 -2.863 1.00 85.81 189 LEU A CA 1
ATOM 1552 C C . LEU A 1 189 ? 23.530 20.650 -2.063 1.00 85.81 189 LEU A C 1
ATOM 1554 O O . LEU A 1 189 ? 22.434 21.189 -1.911 1.00 85.81 189 LEU A O 1
ATOM 1558 N N . ILE A 1 190 ? 23.827 19.469 -1.509 1.00 81.69 190 ILE A N 1
ATOM 1559 C CA . ILE A 1 190 ? 22.877 18.724 -0.670 1.00 81.69 190 ILE A CA 1
ATOM 1560 C C . ILE A 1 190 ? 22.569 19.505 0.599 1.00 81.69 190 ILE A C 1
ATOM 1562 O O . ILE A 1 190 ? 21.401 19.645 0.965 1.00 81.69 190 ILE A O 1
ATOM 1566 N N . LYS A 1 191 ? 23.613 19.991 1.278 1.00 84.31 191 LYS A N 1
ATOM 1567 C CA . LYS A 1 191 ? 23.464 20.743 2.522 1.00 84.31 191 LYS A CA 1
ATOM 1568 C C . LYS A 1 191 ? 22.621 21.996 2.293 1.00 84.31 191 LYS A C 1
ATOM 1570 O O . LYS A 1 191 ? 21.615 22.174 2.967 1.00 84.31 191 LYS A O 1
ATOM 1575 N N . ASN A 1 192 ? 22.954 22.775 1.266 1.00 88.38 192 ASN A N 1
ATOM 1576 C CA . ASN A 1 192 ? 22.221 23.981 0.898 1.00 88.38 192 ASN A CA 1
ATOM 1577 C C . ASN A 1 192 ? 20.748 23.683 0.561 1.00 88.38 192 ASN A C 1
ATOM 1579 O O . ASN A 1 192 ? 19.854 24.372 1.043 1.00 88.38 192 ASN A O 1
ATOM 1583 N N . TYR A 1 193 ? 20.470 22.612 -0.196 1.00 87.00 193 TYR A N 1
ATOM 1584 C CA . TYR A 1 193 ? 19.091 22.201 -0.480 1.00 87.00 193 TYR A CA 1
ATOM 1585 C C . TYR A 1 193 ? 18.314 21.871 0.801 1.00 87.00 193 TYR A C 1
ATOM 1587 O O . TYR A 1 193 ? 17.174 22.306 0.960 1.00 87.00 193 TYR A O 1
ATOM 1595 N N . LYS A 1 194 ? 18.920 21.109 1.723 1.00 82.88 194 LYS A N 1
ATOM 1596 C CA . LYS A 1 194 ? 18.296 20.751 3.007 1.00 82.88 194 LYS A CA 1
ATOM 1597 C C . LYS A 1 194 ? 18.005 21.982 3.859 1.00 82.88 194 LYS A C 1
ATOM 1599 O O . LYS A 1 194 ? 16.898 22.094 4.383 1.00 82.88 194 LYS A O 1
ATOM 1604 N N . ASP A 1 195 ? 18.978 22.880 3.978 1.00 86.00 195 ASP A N 1
ATOM 1605 C CA . ASP A 1 195 ? 18.873 24.079 4.808 1.00 86.00 195 ASP A CA 1
ATOM 1606 C C . ASP A 1 195 ? 17.772 25.009 4.274 1.00 86.00 195 ASP A C 1
ATOM 1608 O O . ASP A 1 195 ? 16.858 25.364 5.021 1.00 86.00 195 ASP A O 1
ATOM 1612 N N . LEU A 1 196 ? 17.769 25.289 2.964 1.00 86.94 196 LEU A N 1
ATOM 1613 C CA . LEU A 1 196 ? 16.719 26.080 2.310 1.00 86.94 196 LEU A CA 1
ATOM 1614 C C . LEU A 1 196 ? 15.342 25.426 2.423 1.00 86.94 196 LEU A C 1
ATOM 1616 O O . LEU A 1 196 ? 14.350 26.116 2.646 1.00 86.94 196 LEU A O 1
ATOM 1620 N N . LYS A 1 197 ? 15.256 24.096 2.289 1.00 83.38 197 LYS A N 1
ATOM 1621 C CA . LYS A 1 197 ? 13.982 23.384 2.428 1.00 83.38 197 LYS A CA 1
ATOM 1622 C C . LYS A 1 197 ? 13.435 23.491 3.852 1.00 83.38 197 LYS A C 1
ATOM 1624 O O . LYS A 1 197 ? 12.245 23.743 4.028 1.00 83.38 197 LYS A O 1
ATOM 1629 N N . LYS A 1 198 ? 14.295 23.327 4.860 1.00 83.50 198 LYS A N 1
ATOM 1630 C CA . LYS A 1 198 ? 13.915 23.477 6.270 1.00 83.50 198 LYS A CA 1
ATOM 1631 C C . LYS A 1 198 ? 13.457 24.905 6.571 1.00 83.50 198 LYS A C 1
ATOM 1633 O O . LYS A 1 198 ? 12.487 25.084 7.302 1.00 83.50 198 LYS A O 1
ATOM 1638 N N . GLU A 1 199 ? 14.120 25.905 5.994 1.00 85.12 199 GLU A N 1
ATOM 1639 C CA . GLU A 1 199 ? 13.719 27.308 6.124 1.00 85.12 199 GLU A CA 1
ATOM 1640 C C . GLU A 1 199 ? 12.370 27.578 5.439 1.00 85.12 199 GLU A C 1
ATOM 1642 O O . GLU A 1 199 ? 11.491 28.187 6.045 1.00 85.12 199 GLU A O 1
ATOM 1647 N N . PHE A 1 200 ? 12.162 27.043 4.231 1.00 80.81 200 PHE A N 1
ATOM 1648 C CA . PHE A 1 200 ? 10.911 27.179 3.477 1.00 80.81 200 PHE A CA 1
ATOM 1649 C C . PHE A 1 200 ? 9.711 26.562 4.210 1.00 80.81 200 PHE A C 1
ATOM 1651 O O . PHE A 1 200 ? 8.632 27.143 4.249 1.00 80.81 200 PHE A O 1
ATOM 1658 N N . GLN A 1 201 ? 9.904 25.409 4.859 1.00 78.81 201 GLN A N 1
ATOM 1659 C CA . GLN A 1 201 ? 8.866 24.773 5.679 1.00 78.81 201 GLN A CA 1
ATOM 1660 C C . GLN A 1 201 ? 8.470 25.614 6.906 1.00 78.81 201 GLN A C 1
ATOM 1662 O O . GLN A 1 201 ? 7.370 25.451 7.432 1.00 78.81 201 GLN A O 1
ATOM 1667 N N . GLN A 1 202 ? 9.353 26.498 7.382 1.00 80.69 202 GLN A N 1
ATOM 1668 C CA . GLN A 1 202 ? 9.079 27.395 8.510 1.00 80.69 202 GLN A CA 1
ATOM 1669 C C . GLN A 1 202 ? 8.524 28.749 8.062 1.00 80.69 202 GLN A C 1
ATOM 1671 O O . GLN A 1 202 ? 7.779 29.389 8.807 1.00 80.69 202 GLN A O 1
ATOM 1676 N N . ARG A 1 203 ? 8.932 29.214 6.879 1.00 80.38 203 ARG A N 1
ATOM 1677 C CA . ARG A 1 203 ? 8.607 30.524 6.319 1.00 80.38 203 ARG A CA 1
ATOM 1678 C C . ARG A 1 203 ? 8.282 30.334 4.841 1.00 80.38 203 ARG A C 1
ATOM 1680 O O . ARG A 1 203 ? 9.186 30.152 4.031 1.00 80.38 203 ARG A O 1
ATOM 1687 N N . ASP A 1 204 ? 6.995 30.382 4.505 1.00 73.31 204 ASP A N 1
ATOM 1688 C CA . ASP A 1 204 ? 6.505 30.318 3.122 1.00 73.31 204 ASP A CA 1
ATOM 1689 C C . ASP A 1 204 ? 6.844 31.630 2.385 1.00 73.31 204 ASP A C 1
ATOM 1691 O O . ASP A 1 204 ? 6.026 32.540 2.262 1.00 73.31 204 ASP A O 1
ATOM 1695 N N . ASP A 1 205 ? 8.118 31.768 2.007 1.00 83.69 205 ASP A N 1
ATOM 1696 C CA . ASP A 1 205 ? 8.718 32.972 1.432 1.00 83.69 205 ASP A CA 1
ATOM 1697 C C . ASP A 1 205 ? 9.158 32.741 -0.024 1.00 83.69 205 ASP A C 1
ATOM 1699 O O . ASP A 1 205 ? 9.867 31.783 -0.363 1.00 83.69 205 ASP A O 1
ATOM 1703 N N . ASP A 1 206 ? 8.768 33.667 -0.903 1.00 81.62 206 ASP A N 1
ATOM 1704 C CA . ASP A 1 206 ? 9.029 33.590 -2.344 1.00 81.62 206 ASP A CA 1
ATOM 1705 C C . ASP A 1 206 ? 10.520 33.615 -2.705 1.00 81.62 206 ASP A C 1
ATOM 1707 O O . ASP A 1 206 ? 10.921 33.050 -3.729 1.00 81.62 206 ASP A O 1
ATOM 1711 N N . LYS A 1 207 ? 11.363 34.286 -1.913 1.00 85.62 207 LYS A N 1
ATOM 1712 C CA . LYS A 1 207 ? 12.808 34.327 -2.151 1.00 85.62 207 LYS A CA 1
ATOM 1713 C C . LYS A 1 207 ? 13.423 32.971 -1.820 1.00 85.62 207 LYS A C 1
ATOM 1715 O O . LYS A 1 207 ? 14.158 32.447 -2.659 1.00 85.62 207 LYS A O 1
ATOM 1720 N N . ILE A 1 208 ? 13.061 32.375 -0.682 1.00 85.06 208 ILE A N 1
ATOM 1721 C CA . ILE A 1 208 ? 13.518 31.026 -0.307 1.00 85.06 208 ILE A CA 1
ATOM 1722 C C . ILE A 1 208 ? 13.089 30.017 -1.376 1.00 85.06 208 ILE A C 1
ATOM 1724 O O . ILE A 1 208 ? 13.911 29.234 -1.850 1.00 85.06 208 ILE A O 1
ATOM 1728 N N . LYS A 1 209 ? 11.839 30.094 -1.848 1.00 80.00 209 LYS A N 1
ATOM 1729 C CA . LYS A 1 209 ? 11.332 29.241 -2.933 1.00 80.00 209 LYS A CA 1
ATOM 1730 C C . LYS A 1 209 ? 12.151 29.369 -4.222 1.00 80.00 209 LYS A C 1
ATOM 1732 O O . LYS A 1 209 ? 12.454 28.364 -4.871 1.00 80.00 209 LYS A O 1
ATOM 1737 N N . ARG A 1 210 ? 12.536 30.593 -4.610 1.00 82.69 210 ARG A N 1
ATOM 1738 C CA . ARG A 1 210 ? 13.399 30.829 -5.785 1.00 82.69 210 ARG A CA 1
ATOM 1739 C C . ARG A 1 210 ? 14.795 30.249 -5.591 1.00 82.69 210 ARG A C 1
ATOM 1741 O O . ARG A 1 210 ? 15.326 29.660 -6.530 1.00 82.69 210 ARG A O 1
ATOM 1748 N N . ASP A 1 211 ? 15.388 30.421 -4.417 1.00 86.50 211 ASP A N 1
ATOM 1749 C CA . ASP A 1 211 ? 16.731 29.918 -4.131 1.00 86.50 211 ASP A CA 1
ATOM 1750 C C . ASP A 1 211 ? 16.742 28.384 -4.044 1.00 86.50 211 ASP A C 1
ATOM 1752 O O . ASP A 1 211 ? 17.604 27.748 -4.653 1.00 86.50 211 ASP A O 1
ATOM 1756 N N . LEU A 1 212 ? 15.712 27.777 -3.446 1.00 83.38 212 LEU A N 1
ATOM 1757 C CA . LEU A 1 212 ? 15.498 26.328 -3.454 1.00 83.38 212 LEU A CA 1
ATOM 1758 C C . LEU A 1 212 ? 15.400 25.785 -4.887 1.00 83.38 212 LEU A C 1
ATOM 1760 O O . LEU A 1 212 ? 16.050 24.791 -5.218 1.00 83.38 212 LEU A O 1
ATOM 1764 N N . LYS A 1 213 ? 14.651 26.470 -5.767 1.00 81.88 213 LYS A N 1
ATOM 1765 C CA . LYS A 1 213 ? 14.562 26.104 -7.188 1.00 81.88 213 LYS A CA 1
ATOM 1766 C C . LYS A 1 213 ? 15.926 26.153 -7.876 1.00 81.88 213 LYS A C 1
ATOM 1768 O O . LYS A 1 213 ? 16.263 25.207 -8.580 1.00 81.88 213 LYS A O 1
ATOM 1773 N N . LYS A 1 214 ? 16.730 27.198 -7.651 1.00 85.12 214 LYS A N 1
ATOM 1774 C CA . LYS A 1 214 ? 18.083 27.296 -8.234 1.00 85.12 214 LYS A CA 1
ATOM 1775 C C . LYS A 1 214 ? 18.967 26.124 -7.814 1.00 85.12 214 LYS A C 1
ATOM 1777 O O . LYS A 1 214 ? 19.603 25.516 -8.671 1.00 85.12 214 LYS A O 1
ATOM 1782 N N . VAL A 1 215 ? 18.981 25.792 -6.521 1.00 87.62 215 VAL A N 1
ATOM 1783 C CA . VAL A 1 215 ? 19.806 24.692 -5.997 1.00 87.62 215 VAL A CA 1
ATOM 1784 C C . VAL A 1 215 ? 19.341 23.344 -6.549 1.00 87.62 215 VAL A C 1
ATOM 1786 O O . VAL A 1 215 ? 20.170 22.545 -6.978 1.00 87.62 215 VAL A O 1
ATOM 1789 N N . ALA A 1 216 ? 18.031 23.093 -6.616 1.00 82.06 216 ALA A N 1
ATOM 1790 C CA . ALA A 1 216 ? 17.505 21.884 -7.253 1.00 82.06 216 ALA A CA 1
ATOM 1791 C C . ALA A 1 216 ? 17.882 21.782 -8.737 1.00 82.06 216 ALA A C 1
ATOM 1793 O O . ALA A 1 216 ? 18.318 20.717 -9.179 1.00 82.06 216 ALA A O 1
ATOM 1794 N N . THR A 1 217 ? 17.771 22.878 -9.495 1.00 81.69 217 THR A N 1
ATOM 1795 C CA . THR A 1 217 ? 18.207 22.925 -10.897 1.00 81.69 217 THR A CA 1
ATOM 1796 C C . THR A 1 217 ? 19.699 22.616 -11.019 1.00 81.69 217 THR A C 1
ATOM 1798 O O . THR A 1 217 ? 20.099 21.867 -11.907 1.00 81.69 217 THR A O 1
ATOM 1801 N N . GLU A 1 218 ? 20.529 23.125 -10.110 1.00 84.94 218 GLU A N 1
ATOM 1802 C CA . GLU A 1 218 ? 21.964 22.846 -10.101 1.00 84.94 218 GLU A CA 1
ATOM 1803 C C . GLU A 1 218 ? 22.272 21.372 -9.790 1.00 84.94 218 GLU A C 1
ATOM 1805 O O . GLU A 1 218 ? 23.072 20.754 -10.496 1.00 84.94 218 GLU A O 1
ATOM 1810 N N . ILE A 1 219 ? 21.595 20.777 -8.800 1.00 83.94 219 ILE A N 1
ATOM 1811 C CA . ILE A 1 219 ? 21.702 19.340 -8.495 1.00 83.94 219 ILE A CA 1
ATOM 1812 C C . ILE A 1 219 ? 21.306 18.511 -9.717 1.00 83.94 219 ILE A C 1
ATOM 1814 O O . ILE A 1 219 ? 22.022 17.583 -10.096 1.00 83.94 219 ILE A O 1
ATOM 1818 N N . LYS A 1 220 ? 20.199 18.860 -10.371 1.00 77.88 220 LYS A N 1
ATOM 1819 C CA . LYS A 1 220 ? 19.762 18.192 -11.595 1.00 77.88 220 LYS A CA 1
ATOM 1820 C C . LYS A 1 220 ? 20.840 18.264 -12.681 1.00 77.88 220 LYS A C 1
ATOM 1822 O O . LYS A 1 220 ? 21.309 17.229 -13.143 1.00 77.88 220 LYS A O 1
ATOM 1827 N N . GLN A 1 221 ? 21.288 19.471 -13.020 1.00 78.19 221 GLN A N 1
ATOM 1828 C CA . GLN A 1 221 ? 22.172 19.719 -14.163 1.00 78.19 221 GLN A CA 1
ATOM 1829 C C . GLN A 1 221 ? 23.614 19.238 -13.981 1.00 78.19 221 GLN A C 1
ATOM 1831 O O . GLN A 1 221 ? 24.278 18.900 -14.967 1.00 78.19 221 GLN A O 1
ATOM 1836 N N . LYS A 1 222 ? 24.129 19.284 -12.747 1.00 83.62 222 LYS A N 1
ATOM 1837 C CA . LYS A 1 222 ? 25.521 18.926 -12.441 1.00 83.62 222 LYS A CA 1
ATOM 1838 C C . LYS A 1 222 ? 25.660 17.504 -11.915 1.00 83.62 222 LYS A C 1
ATOM 1840 O O . LYS A 1 222 ? 26.696 16.891 -12.135 1.00 83.62 222 LYS A O 1
ATOM 1845 N N . VAL A 1 223 ? 24.655 16.980 -11.214 1.00 83.25 223 VAL A N 1
ATOM 1846 C CA . VAL A 1 223 ? 24.733 15.647 -10.601 1.00 83.25 223 VAL A CA 1
ATOM 1847 C C . VAL A 1 223 ? 23.912 14.648 -11.394 1.00 83.25 223 VAL A C 1
ATOM 1849 O O . VAL A 1 223 ? 24.471 13.683 -11.907 1.00 83.25 223 VAL A O 1
ATOM 1852 N N . LEU A 1 224 ? 22.599 14.864 -11.504 1.00 79.69 224 LEU A N 1
ATOM 1853 C CA . LEU A 1 224 ? 21.696 13.866 -12.081 1.00 79.69 224 LEU A CA 1
ATOM 1854 C C . LEU A 1 224 ? 21.941 13.646 -13.569 1.00 79.69 224 LEU A C 1
ATOM 1856 O O . LEU A 1 224 ? 22.025 12.495 -13.989 1.00 79.69 224 LEU A O 1
ATOM 1860 N N . ASP A 1 225 ? 22.126 14.717 -14.337 1.00 75.56 225 ASP A N 1
ATOM 1861 C CA . ASP A 1 225 ? 22.386 14.645 -15.779 1.00 75.56 225 ASP A CA 1
ATOM 1862 C C . ASP A 1 225 ? 23.652 13.837 -16.123 1.00 75.56 225 ASP A C 1
ATOM 1864 O O . ASP A 1 225 ? 23.751 13.284 -17.215 1.00 75.56 225 ASP A O 1
ATOM 1868 N N . GLU A 1 226 ? 24.613 13.730 -15.200 1.00 78.25 226 GLU A N 1
ATOM 1869 C CA . GLU A 1 226 ? 25.867 12.992 -15.411 1.00 78.25 226 GLU A CA 1
ATOM 1870 C C . GLU A 1 226 ? 25.728 11.478 -15.176 1.00 78.25 226 GLU A C 1
ATOM 1872 O O . GLU A 1 226 ? 26.557 10.698 -15.645 1.00 78.25 226 GLU A O 1
ATOM 1877 N N . ILE A 1 227 ? 24.707 11.044 -14.431 1.00 78.75 227 ILE A N 1
ATOM 1878 C CA . ILE A 1 227 ? 24.572 9.650 -13.964 1.00 78.75 227 ILE A CA 1
ATOM 1879 C C . ILE A 1 227 ? 23.231 9.006 -14.327 1.00 78.75 227 ILE A C 1
ATOM 1881 O O . ILE A 1 227 ? 23.052 7.793 -14.155 1.00 78.75 227 ILE A O 1
ATOM 1885 N N . MET A 1 228 ? 22.258 9.798 -14.773 1.00 78.12 228 MET A N 1
ATOM 1886 C CA . MET A 1 228 ? 20.873 9.397 -14.981 1.00 78.12 228 MET A CA 1
ATOM 1887 C C . MET A 1 228 ? 20.482 9.549 -16.454 1.00 78.12 228 MET A C 1
ATOM 1889 O O . MET A 1 228 ? 20.765 10.564 -17.074 1.00 78.12 228 MET A O 1
ATOM 1893 N N . ILE A 1 229 ? 19.808 8.541 -17.011 1.00 73.38 229 ILE A N 1
ATOM 1894 C CA . ILE A 1 229 ? 19.288 8.553 -18.384 1.00 73.38 229 ILE A CA 1
ATOM 1895 C C . ILE A 1 229 ? 17.766 8.648 -18.307 1.00 73.38 229 ILE A C 1
ATOM 1897 O O . ILE A 1 229 ? 17.044 7.677 -18.504 1.00 73.38 229 ILE A O 1
ATOM 1901 N N . LEU A 1 230 ? 17.241 9.830 -17.998 1.00 68.69 230 LEU A N 1
ATOM 1902 C CA . LEU A 1 230 ? 15.794 10.002 -17.920 1.00 68.69 230 LEU A CA 1
ATOM 1903 C C . LEU A 1 230 ? 15.206 10.238 -19.315 1.00 68.69 230 LEU A C 1
ATOM 1905 O O . LEU A 1 230 ? 15.309 11.335 -19.861 1.00 68.69 230 LEU A O 1
ATOM 1909 N N . ARG A 1 231 ? 14.535 9.230 -19.879 1.00 69.00 231 ARG A N 1
ATOM 1910 C CA . ARG A 1 231 ? 13.656 9.447 -21.033 1.00 69.00 231 ARG A CA 1
ATOM 1911 C C . ARG A 1 231 ? 12.250 9.676 -20.514 1.00 69.00 231 ARG A C 1
ATOM 1913 O O . ARG A 1 231 ? 11.725 8.888 -19.731 1.00 69.00 231 ARG A O 1
ATOM 1920 N N . THR A 1 232 ? 11.655 10.779 -20.934 1.00 69.81 232 THR A N 1
ATOM 1921 C CA . THR A 1 232 ? 10.259 11.103 -20.647 1.00 69.81 232 THR A CA 1
ATOM 1922 C C . THR A 1 232 ? 9.408 10.727 -21.857 1.00 69.81 232 THR A C 1
ATOM 1924 O O . THR A 1 232 ? 9.923 10.579 -22.969 1.00 69.81 232 THR A O 1
ATOM 1927 N N . ARG A 1 233 ? 8.094 10.562 -21.678 1.00 70.50 233 ARG A N 1
ATOM 1928 C CA . ARG A 1 233 ? 7.183 10.290 -22.808 1.00 70.50 233 ARG A CA 1
ATOM 1929 C C . ARG A 1 233 ? 7.256 11.394 -23.852 1.00 70.50 233 ARG A C 1
ATOM 1931 O O . ARG A 1 233 ? 7.422 11.112 -25.035 1.00 70.50 233 ARG A O 1
ATOM 1938 N N . LYS A 1 234 ? 7.229 12.644 -23.383 1.00 68.94 234 LYS A N 1
ATOM 1939 C CA . LYS A 1 234 ? 7.399 13.834 -24.214 1.00 68.94 234 LYS A CA 1
ATOM 1940 C C . LYS A 1 234 ? 8.737 13.819 -24.951 1.00 68.94 234 LYS A C 1
ATOM 1942 O O . LYS A 1 234 ? 8.740 13.998 -26.162 1.00 68.94 234 LYS A O 1
ATOM 1947 N N . TYR A 1 235 ? 9.845 13.520 -24.264 1.00 70.56 235 TYR A N 1
ATOM 1948 C CA . TYR A 1 235 ? 11.158 13.388 -24.903 1.00 70.56 235 TYR A CA 1
ATOM 1949 C C . TYR A 1 235 ? 11.133 12.348 -26.029 1.00 70.56 235 TYR A C 1
ATOM 1951 O O . TYR A 1 235 ? 11.602 12.632 -27.129 1.00 70.56 235 TYR A O 1
ATOM 1959 N N . ILE A 1 236 ? 10.542 11.170 -25.795 1.00 71.44 236 ILE A N 1
ATOM 1960 C CA . ILE A 1 236 ? 10.450 10.136 -26.831 1.00 71.44 236 ILE A CA 1
ATOM 1961 C C . ILE A 1 236 ? 9.626 10.630 -28.027 1.00 71.44 236 ILE A C 1
ATOM 1963 O O . ILE A 1 236 ? 10.070 10.495 -29.163 1.00 71.44 236 ILE A O 1
ATOM 1967 N N . MET A 1 237 ? 8.462 11.236 -27.789 1.00 71.00 237 MET A N 1
ATOM 1968 C CA . MET A 1 237 ? 7.609 11.761 -28.862 1.00 71.00 237 MET A CA 1
ATOM 1969 C C . MET A 1 237 ? 8.267 12.902 -29.651 1.00 71.00 237 MET A C 1
ATOM 1971 O O . MET A 1 237 ? 8.085 13.001 -30.862 1.00 71.00 237 MET A O 1
ATOM 1975 N N . GLU A 1 238 ? 9.032 13.769 -28.986 1.00 70.69 238 GLU A N 1
ATOM 1976 C CA . GLU A 1 238 ? 9.709 14.899 -29.627 1.00 70.69 238 GLU A CA 1
ATOM 1977 C C . GLU A 1 238 ? 10.932 14.474 -30.440 1.00 70.69 238 GLU A C 1
ATOM 1979 O O . GLU A 1 238 ? 11.144 15.010 -31.531 1.00 70.69 238 GLU A O 1
ATOM 1984 N N . GLN A 1 239 ? 11.732 13.537 -29.918 1.00 68.62 239 GLN A N 1
ATOM 1985 C CA . GLN A 1 239 ? 12.971 13.093 -30.561 1.00 68.62 239 GLN A CA 1
ATOM 1986 C C . GLN A 1 239 ? 12.741 12.004 -31.613 1.00 68.62 239 GLN A C 1
ATOM 1988 O O . GLN A 1 239 ? 13.481 11.941 -32.591 1.00 68.62 239 GLN A O 1
ATOM 1993 N N . PHE A 1 240 ? 11.714 11.168 -31.447 1.00 70.19 240 PHE A N 1
ATOM 1994 C CA . PHE A 1 240 ? 11.479 10.001 -32.294 1.00 70.19 240 PHE A CA 1
ATOM 1995 C C . PHE A 1 240 ? 10.118 10.049 -33.008 1.00 70.19 240 PHE A C 1
ATOM 1997 O O . PHE A 1 240 ? 9.298 9.137 -32.894 1.00 70.19 240 PHE A O 1
ATOM 2004 N N . LYS A 1 241 ? 9.886 11.124 -33.771 1.00 65.25 241 LYS A N 1
ATOM 2005 C CA . LYS A 1 241 ? 8.599 11.422 -34.432 1.00 65.25 241 LYS A CA 1
ATOM 2006 C C . LYS A 1 241 ? 8.126 10.362 -35.436 1.00 65.25 241 LYS A C 1
ATOM 2008 O O . LYS A 1 241 ? 6.924 10.221 -35.632 1.00 65.25 241 LYS A O 1
ATOM 2013 N N . ASP A 1 242 ? 9.050 9.603 -36.025 1.00 69.25 242 ASP A N 1
ATOM 2014 C CA . ASP A 1 242 ? 8.755 8.627 -37.085 1.00 69.25 242 ASP A CA 1
ATOM 2015 C C . ASP A 1 242 ? 8.703 7.168 -36.597 1.00 69.25 242 ASP A C 1
ATOM 2017 O O . ASP A 1 242 ? 8.580 6.244 -37.408 1.00 69.25 242 ASP A O 1
ATOM 2021 N N . ILE A 1 243 ? 8.793 6.921 -35.281 1.00 68.81 243 ILE A N 1
ATOM 2022 C CA . ILE A 1 243 ? 8.711 5.551 -34.761 1.00 68.81 243 ILE A CA 1
ATOM 2023 C C . ILE A 1 243 ? 7.315 4.981 -35.005 1.00 68.81 243 ILE A C 1
ATOM 2025 O O . ILE A 1 243 ? 6.293 5.557 -34.620 1.00 68.81 243 ILE A O 1
ATOM 2029 N N . LYS A 1 244 ? 7.298 3.781 -35.590 1.00 65.62 244 LYS A N 1
ATOM 2030 C CA . LYS A 1 244 ? 6.107 2.951 -35.723 1.00 65.62 244 LYS A CA 1
ATOM 2031 C C . LYS A 1 244 ? 6.253 1.679 -34.897 1.00 65.62 244 LYS A C 1
ATOM 2033 O O . LYS A 1 244 ? 7.264 0.992 -34.996 1.00 65.62 244 LYS A O 1
ATOM 2038 N N . VAL A 1 245 ? 5.222 1.336 -34.134 1.00 62.56 245 VAL A N 1
ATOM 2039 C CA . VAL A 1 245 ? 5.094 0.046 -33.445 1.00 62.56 245 VAL A CA 1
ATOM 2040 C C . VAL A 1 245 ? 4.022 -0.749 -34.181 1.00 62.56 245 VAL A C 1
ATOM 2042 O O . VAL A 1 245 ? 2.904 -0.271 -34.354 1.00 62.56 245 VAL A O 1
ATOM 2045 N N . ASN A 1 246 ? 4.371 -1.936 -34.686 1.00 61.25 246 ASN A N 1
ATOM 2046 C CA . ASN A 1 246 ? 3.480 -2.775 -35.504 1.00 61.25 246 ASN A CA 1
ATOM 2047 C C . ASN A 1 246 ? 2.854 -2.028 -36.704 1.00 61.25 246 ASN A C 1
ATOM 2049 O O . ASN A 1 246 ? 1.684 -2.208 -37.029 1.00 61.25 246 ASN A O 1
ATOM 2053 N N . GLY A 1 247 ? 3.627 -1.144 -37.347 1.00 65.94 247 GLY A N 1
ATOM 2054 C CA . GLY A 1 247 ? 3.178 -0.355 -38.502 1.00 65.94 247 GLY A CA 1
ATOM 2055 C C . GLY A 1 247 ? 2.319 0.872 -38.168 1.00 65.94 247 GLY A C 1
ATOM 2056 O O . GLY A 1 247 ? 2.053 1.672 -39.067 1.00 65.94 247 GLY A O 1
ATOM 2057 N N . LYS A 1 248 ? 1.943 1.075 -36.899 1.00 65.75 248 LYS A N 1
ATOM 2058 C CA . LYS A 1 248 ? 1.194 2.247 -36.423 1.00 65.75 248 LYS A CA 1
ATOM 2059 C C . LYS A 1 248 ? 2.113 3.286 -35.779 1.00 65.75 248 LYS A C 1
ATOM 2061 O O . LYS A 1 248 ? 3.104 2.889 -35.170 1.00 65.75 248 LYS A O 1
ATOM 2066 N N . PRO A 1 249 ? 1.817 4.594 -35.890 1.00 70.19 249 PRO A N 1
ATOM 2067 C CA . PRO A 1 249 ? 2.599 5.628 -35.218 1.00 70.19 249 PRO A CA 1
ATOM 2068 C C . PRO A 1 249 ? 2.606 5.419 -33.700 1.00 70.19 249 PRO A C 1
ATOM 2070 O O . PRO A 1 249 ? 1.615 4.988 -33.114 1.00 70.19 249 PRO A O 1
ATOM 2073 N N . LEU A 1 250 ? 3.732 5.735 -33.066 1.00 70.94 250 LEU A N 1
ATOM 2074 C CA . LEU A 1 250 ? 3.861 5.708 -31.615 1.00 70.94 250 LEU A CA 1
ATOM 2075 C C . LEU A 1 250 ? 2.943 6.761 -30.977 1.00 70.94 250 LEU A C 1
ATOM 2077 O O . LEU A 1 250 ? 3.196 7.959 -31.090 1.00 70.94 250 LEU A O 1
ATOM 2081 N N . VAL A 1 251 ? 1.898 6.319 -30.279 1.00 70.12 251 VAL A N 1
ATOM 2082 C CA . VAL A 1 251 ? 0.991 7.205 -29.537 1.00 70.12 251 VAL A CA 1
ATOM 2083 C C . VAL A 1 251 ? 1.172 6.995 -28.038 1.00 70.12 251 VAL A C 1
ATOM 2085 O O . VAL A 1 251 ? 1.214 5.862 -27.555 1.00 70.12 251 VAL A O 1
ATOM 2088 N N . PHE A 1 252 ? 1.244 8.107 -27.306 1.00 71.44 252 PHE A N 1
ATOM 2089 C CA . PHE A 1 252 ? 1.035 8.145 -25.865 1.00 71.44 252 PHE A CA 1
ATOM 2090 C C . PHE A 1 252 ? -0.200 8.984 -25.574 1.00 71.44 252 PHE A C 1
ATOM 2092 O O . PHE A 1 252 ? -0.248 10.161 -25.930 1.00 71.44 252 PHE A O 1
ATOM 2099 N N . LYS A 1 253 ? -1.183 8.389 -24.900 1.00 79.69 253 LYS A N 1
ATOM 2100 C CA . LYS A 1 253 ? -2.220 9.151 -24.208 1.00 79.69 253 LYS A CA 1
ATOM 2101 C C . LYS A 1 253 ? -1.914 9.141 -22.726 1.00 79.69 253 LYS A C 1
ATOM 2103 O O . LYS A 1 253 ? -1.856 8.070 -22.117 1.00 79.69 253 LYS A O 1
ATOM 2108 N N . ASP A 1 254 ? -1.683 10.321 -22.169 1.00 80.69 254 ASP A N 1
ATOM 2109 C CA . ASP A 1 254 ? -1.491 10.443 -20.734 1.00 80.69 254 ASP A CA 1
ATOM 2110 C C . ASP A 1 254 ? -2.797 10.132 -19.997 1.00 80.69 254 ASP A C 1
ATOM 2112 O O . ASP A 1 254 ? -3.885 10.428 -20.502 1.00 80.69 254 ASP A O 1
ATOM 2116 N N . PRO A 1 255 ? -2.706 9.481 -18.827 1.00 86.31 255 PRO A N 1
ATOM 2117 C CA . PRO A 1 255 ? -3.880 9.192 -18.029 1.00 86.31 255 PRO A CA 1
ATOM 2118 C C . PRO A 1 255 ? -4.521 10.496 -17.549 1.00 86.31 255 PRO A C 1
ATOM 2120 O O . PRO A 1 255 ? -3.819 11.456 -17.229 1.00 86.31 255 PRO A O 1
ATOM 2123 N N . ILE A 1 256 ? -5.849 10.514 -17.458 1.00 91.06 256 ILE A N 1
ATOM 2124 C CA . ILE A 1 256 ? -6.594 11.668 -16.946 1.00 91.06 256 ILE A CA 1
ATOM 2125 C C . ILE A 1 256 ? -6.898 11.424 -15.464 1.00 91.06 256 ILE A C 1
ATOM 2127 O O . ILE A 1 256 ? -7.727 10.560 -15.163 1.00 91.06 256 ILE A O 1
ATOM 2131 N N . PRO A 1 257 ? -6.220 12.120 -14.534 1.00 93.12 257 PRO A N 1
ATOM 2132 C CA . PRO A 1 257 ? -6.487 11.994 -13.107 1.00 93.12 257 PRO A CA 1
ATOM 2133 C C . PRO A 1 257 ? -7.755 12.754 -12.711 1.00 93.12 257 PRO A C 1
ATOM 2135 O O . PRO A 1 257 ? -7.961 13.864 -13.175 1.00 93.12 257 PRO A O 1
ATOM 2138 N N . TYR A 1 258 ? -8.565 12.200 -11.817 1.00 94.75 258 TYR A N 1
ATOM 2139 C CA . TYR A 1 258 ? -9.750 12.826 -11.235 1.00 94.75 258 TYR A CA 1
ATOM 2140 C C . TYR A 1 258 ? -9.691 12.700 -9.716 1.00 94.75 258 TYR A C 1
ATOM 2142 O O . TYR A 1 258 ? -9.576 11.592 -9.190 1.00 94.75 258 TYR A O 1
ATOM 2150 N N . SER A 1 259 ? -9.829 13.821 -9.016 1.00 93.44 259 SER A N 1
ATOM 2151 C CA . SER A 1 259 ? -9.959 13.859 -7.559 1.00 93.44 259 SER A CA 1
ATOM 2152 C C . SER A 1 259 ? -11.417 13.642 -7.162 1.00 93.44 259 SER A C 1
ATOM 2154 O O . SER A 1 259 ? -12.268 14.468 -7.482 1.00 93.44 259 SER A O 1
ATOM 2156 N N . LEU A 1 260 ? -11.710 12.554 -6.453 1.00 94.31 260 LEU A N 1
ATOM 2157 C CA . LEU A 1 260 ? -13.046 12.232 -5.957 1.00 94.31 260 LEU A CA 1
ATOM 2158 C C . LEU A 1 260 ? -13.133 12.528 -4.457 1.00 94.31 260 LEU A C 1
ATOM 2160 O O . LEU A 1 260 ? -12.548 11.816 -3.641 1.00 94.31 260 LEU A O 1
ATOM 2164 N N . ASP A 1 261 ? -13.901 13.559 -4.106 1.00 91.12 261 ASP A N 1
ATOM 2165 C CA . ASP A 1 261 ? -14.311 13.850 -2.730 1.00 91.12 261 ASP A CA 1
ATOM 2166 C C . ASP A 1 261 ? -15.647 13.155 -2.421 1.00 91.12 261 ASP A C 1
ATOM 2168 O O . ASP A 1 261 ? -16.657 13.365 -3.097 1.00 91.12 261 ASP A O 1
ATOM 2172 N N . TYR A 1 262 ? -15.646 12.300 -1.400 1.00 93.19 262 TYR A N 1
ATOM 2173 C CA . TYR A 1 262 ? -16.816 11.537 -0.959 1.00 93.19 262 TYR A CA 1
ATOM 2174 C C . TYR A 1 262 ? -17.558 12.196 0.218 1.00 93.19 262 TYR A C 1
ATOM 2176 O O . TYR A 1 262 ? -18.639 11.730 0.587 1.00 93.19 262 TYR A O 1
ATOM 2184 N N . SER A 1 263 ? -17.045 13.301 0.772 1.00 91.69 263 SER A N 1
ATOM 2185 C CA . SER A 1 263 ? -17.694 14.059 1.852 1.00 91.69 263 SER A CA 1
ATOM 2186 C C . SER A 1 263 ? -19.135 14.509 1.550 1.00 91.69 263 SER A C 1
ATOM 2188 O O . SER A 1 263 ? -19.967 14.472 2.462 1.00 91.69 263 SER A O 1
ATOM 2190 N N . PRO A 1 264 ? -19.536 14.809 0.291 1.00 92.62 264 PRO A N 1
ATOM 2191 C CA . PRO A 1 264 ? -20.927 15.154 -0.015 1.00 92.62 264 PRO A CA 1
ATOM 2192 C C . PRO A 1 264 ? -21.936 14.015 0.213 1.00 92.62 264 PRO A C 1
ATOM 2194 O O . PRO A 1 264 ? -23.147 14.249 0.126 1.00 92.62 264 PRO A O 1
ATOM 2197 N N . PHE A 1 265 ? -21.460 12.790 0.453 1.00 93.38 265 PHE A N 1
ATOM 2198 C CA . PHE A 1 265 ? -22.266 11.599 0.732 1.00 93.38 265 PHE A CA 1
ATOM 2199 C C . PHE A 1 265 ? -22.311 11.247 2.226 1.00 93.38 265 PHE A C 1
ATOM 2201 O O . PHE A 1 265 ? -22.856 10.205 2.584 1.00 93.38 265 PHE A O 1
ATOM 2208 N N . TYR A 1 266 ? -21.781 12.104 3.106 1.00 93.38 266 TYR A N 1
ATOM 2209 C CA . TYR A 1 266 ? -21.865 11.900 4.552 1.00 93.38 266 TYR A CA 1
ATOM 2210 C C . TYR A 1 266 ? -23.319 11.918 5.014 1.00 93.38 266 TYR A C 1
ATOM 2212 O O . TYR A 1 266 ? -24.055 12.882 4.793 1.00 93.38 266 TYR A O 1
ATOM 2220 N N . THR A 1 267 ? -23.715 10.842 5.682 1.00 92.50 267 THR A N 1
ATOM 2221 C CA . THR A 1 267 ? -24.989 10.754 6.396 1.00 92.50 267 THR A CA 1
ATOM 2222 C C . THR A 1 267 ? -24.826 11.202 7.838 1.00 92.50 267 THR A C 1
ATOM 2224 O O . THR A 1 267 ? -23.704 11.297 8.331 1.00 92.50 267 THR A O 1
ATOM 2227 N N . GLU A 1 268 ? -25.935 11.471 8.525 1.00 92.81 268 GLU A N 1
ATOM 2228 C CA . GLU A 1 268 ? -25.902 11.839 9.946 1.00 92.81 268 GLU A CA 1
ATOM 2229 C C . GLU A 1 268 ? -25.246 10.743 10.797 1.00 92.81 268 GLU A C 1
ATOM 2231 O O . GLU A 1 268 ? -24.352 11.049 11.576 1.00 92.81 268 GLU A O 1
ATOM 2236 N N . ASP A 1 269 ? -25.566 9.465 10.555 1.00 92.88 269 ASP A N 1
ATOM 2237 C CA . ASP A 1 269 ? -24.927 8.346 11.263 1.00 92.88 269 ASP A CA 1
ATOM 2238 C C . ASP A 1 269 ? -23.403 8.310 11.033 1.00 92.88 269 ASP A C 1
ATOM 2240 O O . ASP A 1 269 ? -22.629 8.064 11.958 1.00 92.88 269 ASP A O 1
ATOM 2244 N N . TYR A 1 270 ? -22.947 8.592 9.805 1.00 92.81 270 TYR A N 1
ATOM 2245 C CA . TYR A 1 270 ? -21.514 8.657 9.508 1.00 92.81 270 TYR A CA 1
ATOM 2246 C C . TYR A 1 270 ? -20.844 9.869 10.172 1.00 92.81 270 TYR A C 1
ATOM 2248 O O . TYR A 1 270 ? -19.735 9.750 10.689 1.00 92.81 270 TYR A O 1
ATOM 2256 N N . LYS A 1 271 ? -21.509 11.031 10.212 1.00 92.44 271 LYS A N 1
ATOM 2257 C CA . LYS A 1 271 ? -21.001 12.206 10.939 1.00 92.44 271 LYS A CA 1
ATOM 2258 C C . LYS A 1 271 ? -20.872 11.918 12.433 1.00 92.44 271 LYS A C 1
ATOM 2260 O O . LYS A 1 271 ? -19.826 12.218 12.999 1.00 92.44 271 LYS A O 1
ATOM 2265 N N . SER A 1 272 ? -21.867 11.268 13.041 1.00 93.69 272 SER A N 1
ATOM 2266 C CA . SER A 1 272 ? -21.806 10.841 14.444 1.00 93.69 272 SER A CA 1
ATOM 2267 C C . SER A 1 272 ? -20.630 9.898 14.712 1.00 93.69 272 SER A C 1
ATOM 2269 O O . SER A 1 272 ? -19.959 10.042 15.732 1.00 93.69 272 SER A O 1
ATOM 2271 N N . LEU A 1 273 ? -20.314 8.987 13.782 1.00 93.75 273 LEU A N 1
ATOM 2272 C CA . LEU A 1 273 ? -19.103 8.169 13.873 1.00 93.75 273 LEU A CA 1
ATOM 2273 C C . LEU A 1 273 ? -17.830 9.032 13.867 1.00 93.75 273 LEU A C 1
ATOM 2275 O O . LEU A 1 273 ? -16.968 8.841 14.723 1.00 93.75 273 LEU A O 1
ATOM 2279 N N . ILE A 1 274 ? -17.694 9.972 12.927 1.00 91.69 274 ILE A N 1
ATOM 2280 C CA . ILE A 1 274 ? -16.511 10.847 12.847 1.00 91.69 274 ILE A CA 1
ATOM 2281 C C . ILE A 1 274 ? -16.368 11.708 14.110 1.00 91.69 274 ILE A C 1
ATOM 2283 O O . ILE A 1 274 ? -15.263 11.849 14.634 1.00 91.69 274 ILE A O 1
ATOM 2287 N N . GLU A 1 275 ? -17.470 12.234 14.645 1.00 91.81 275 GLU A N 1
ATOM 2288 C CA . GLU A 1 275 ? -17.485 12.967 15.915 1.00 91.81 275 GLU A CA 1
ATOM 2289 C C . GLU A 1 275 ? -17.051 12.083 17.089 1.00 91.81 275 GLU A C 1
ATOM 2291 O O . GLU A 1 275 ? -16.195 12.489 17.877 1.00 91.81 275 GLU A O 1
ATOM 2296 N N . ALA A 1 276 ? -17.579 10.860 17.189 1.00 94.31 276 ALA A N 1
ATOM 2297 C CA . ALA A 1 276 ? -17.189 9.909 18.226 1.00 94.31 276 ALA A CA 1
ATOM 2298 C C . ALA A 1 276 ? -15.701 9.548 18.141 1.00 94.31 276 ALA A C 1
ATOM 2300 O O . ALA A 1 276 ? -15.031 9.490 19.171 1.00 94.31 276 ALA A O 1
ATOM 2301 N N . ILE A 1 277 ? -15.164 9.364 16.930 1.00 92.69 277 ILE A N 1
ATOM 2302 C CA . ILE A 1 277 ? -13.731 9.142 16.715 1.00 92.69 277 ILE A CA 1
ATOM 2303 C C . ILE A 1 277 ? -12.941 10.366 17.185 1.00 92.69 277 ILE A C 1
ATOM 2305 O O . ILE A 1 277 ? -12.057 10.215 18.021 1.00 92.69 277 ILE A O 1
ATOM 2309 N N . ASN A 1 278 ? -13.275 11.575 16.730 1.00 89.25 278 ASN A N 1
ATOM 2310 C CA . ASN A 1 278 ? -12.553 12.797 17.104 1.00 89.25 278 ASN A CA 1
ATOM 2311 C C . ASN A 1 278 ? -12.550 13.054 18.618 1.00 89.25 278 ASN A C 1
ATOM 2313 O O . ASN A 1 278 ? -11.528 13.450 19.182 1.00 89.25 278 ASN A O 1
ATOM 2317 N N . ASN A 1 279 ? -13.673 12.787 19.285 1.00 90.88 279 ASN A N 1
ATOM 2318 C CA . ASN A 1 279 ? -13.830 13.002 20.722 1.00 90.88 279 ASN A CA 1
ATOM 2319 C C . ASN A 1 279 ? -13.050 11.999 21.582 1.00 90.88 279 ASN A C 1
ATOM 2321 O O . ASN A 1 279 ? -12.771 12.304 22.747 1.00 90.88 279 ASN A O 1
ATOM 2325 N N . ASN A 1 280 ? -12.717 10.827 21.034 1.00 93.69 280 ASN A N 1
ATOM 2326 C CA . ASN A 1 280 ? -12.159 9.709 21.793 1.00 93.69 280 ASN A CA 1
ATOM 2327 C C . ASN A 1 280 ? -10.737 9.322 21.372 1.00 93.69 280 ASN A C 1
ATOM 2329 O O . ASN A 1 280 ? -9.917 9.038 22.237 1.00 93.69 280 ASN A O 1
ATOM 2333 N N . ILE A 1 281 ? -10.390 9.382 20.084 1.00 89.50 281 ILE A N 1
ATOM 2334 C CA . ILE A 1 281 ? -9.114 8.874 19.550 1.00 89.50 281 ILE A CA 1
ATOM 2335 C C . ILE A 1 281 ? -7.884 9.517 20.202 1.00 89.50 281 ILE A C 1
ATOM 2337 O O . ILE A 1 281 ? -6.891 8.845 20.464 1.00 89.50 281 ILE A O 1
ATOM 2341 N N . ASN A 1 282 ? -7.961 10.813 20.518 1.00 87.06 282 ASN A N 1
ATOM 2342 C CA . ASN A 1 282 ? -6.863 11.538 21.158 1.00 87.06 282 ASN A CA 1
ATOM 2343 C C . ASN A 1 282 ? -6.725 11.217 22.651 1.00 87.06 282 ASN A C 1
ATOM 2345 O O . ASN A 1 282 ? -5.648 11.427 23.205 1.00 87.06 282 ASN A O 1
ATOM 2349 N N . LYS A 1 283 ? -7.792 10.707 23.281 1.00 91.62 283 LYS A N 1
ATOM 2350 C CA . LYS A 1 283 ? -7.822 10.302 24.692 1.00 91.62 283 LYS A CA 1
ATOM 2351 C C . LYS A 1 283 ? -7.351 8.865 24.905 1.00 91.62 283 LYS A C 1
ATOM 2353 O O . LYS A 1 283 ? -7.009 8.533 26.031 1.00 91.62 283 LYS A O 1
ATOM 2358 N N . ILE A 1 284 ? -7.346 8.043 23.853 1.00 92.88 284 ILE A N 1
ATOM 2359 C CA . ILE A 1 284 ? -6.830 6.675 23.910 1.00 92.88 284 ILE A CA 1
ATOM 2360 C C . ILE A 1 284 ? -5.303 6.739 24.019 1.00 92.88 284 ILE A C 1
ATOM 2362 O O . ILE A 1 284 ? -4.624 7.295 23.144 1.00 92.88 284 ILE A O 1
ATOM 2366 N N . LEU A 1 285 ? -4.774 6.190 25.109 1.00 90.56 285 LEU A N 1
ATOM 2367 C CA . LEU A 1 285 ? -3.347 6.177 25.427 1.00 90.56 285 LEU A CA 1
ATOM 2368 C C . LEU A 1 285 ? -2.621 4.973 24.819 1.00 90.56 285 LEU A C 1
ATOM 2370 O O . LEU A 1 285 ? -1.393 5.009 24.704 1.00 90.56 285 LEU A O 1
ATOM 2374 N N . PHE A 1 286 ? -3.371 3.945 24.413 1.00 90.00 286 PHE A N 1
ATOM 2375 C CA . PHE A 1 286 ? -2.861 2.638 24.003 1.00 90.00 286 PHE A CA 1
ATOM 2376 C C . PHE A 1 286 ? -1.969 2.063 25.101 1.00 90.00 286 PHE A C 1
ATOM 2378 O O . PHE A 1 286 ? -0.822 1.668 24.851 1.00 90.00 286 PHE A O 1
ATOM 2385 N N . GLU A 1 287 ? -2.476 2.075 26.334 1.00 90.50 287 GLU A N 1
ATOM 2386 C CA . GLU A 1 287 ? -1.687 1.874 27.549 1.00 90.50 287 GLU A CA 1
ATOM 2387 C C . GLU A 1 287 ? -0.934 0.540 27.533 1.00 90.50 287 GLU A C 1
ATOM 2389 O O . GLU A 1 287 ? 0.227 0.463 27.946 1.00 90.50 287 GLU A O 1
ATOM 2394 N N . TYR A 1 288 ? -1.541 -0.496 26.943 1.00 87.06 288 TYR A N 1
ATOM 2395 C CA . TYR A 1 288 ? -0.893 -1.796 26.800 1.00 87.06 288 TYR A CA 1
ATOM 2396 C C . TYR A 1 288 ? 0.472 -1.690 26.088 1.00 87.06 288 TYR A C 1
ATOM 2398 O O . TYR A 1 288 ? 1.409 -2.383 26.467 1.00 87.06 288 TYR A O 1
ATOM 2406 N N . THR A 1 289 ? 0.651 -0.785 25.118 1.00 83.19 289 THR A N 1
ATOM 2407 C CA . THR A 1 289 ? 1.924 -0.620 24.382 1.00 83.19 289 THR A CA 1
ATOM 2408 C C . THR A 1 289 ? 3.088 -0.173 25.269 1.00 83.19 289 THR A C 1
ATOM 2410 O O . THR A 1 289 ? 4.240 -0.541 25.012 1.00 83.19 289 THR A O 1
ATOM 2413 N N . LYS A 1 290 ? 2.795 0.553 26.353 1.00 82.38 290 LYS A N 1
ATOM 2414 C CA . LYS A 1 290 ? 3.794 1.071 27.295 1.00 82.38 290 LYS A CA 1
ATOM 2415 C C . LYS A 1 290 ? 4.300 0.002 28.267 1.00 82.38 290 LYS A C 1
ATOM 2417 O O . LYS A 1 290 ? 5.409 0.123 28.778 1.00 82.38 290 LYS A O 1
ATOM 2422 N N . VAL A 1 291 ? 3.527 -1.067 28.476 1.00 78.69 291 VAL A N 1
ATOM 2423 C CA . VAL A 1 291 ? 3.801 -2.111 29.484 1.00 78.69 291 VAL A CA 1
ATOM 2424 C C . VAL A 1 291 ? 4.440 -3.390 28.928 1.00 78.69 291 VAL A C 1
ATOM 2426 O O . VAL A 1 291 ? 4.683 -4.327 29.684 1.00 78.69 291 VAL A O 1
ATOM 2429 N N . TYR A 1 292 ? 4.738 -3.462 27.627 1.00 69.88 292 TYR A N 1
ATOM 2430 C CA . TYR A 1 292 ? 5.535 -4.561 27.046 1.00 69.88 292 TYR A CA 1
ATOM 2431 C C . TYR A 1 292 ? 6.515 -4.131 25.942 1.00 69.88 292 TYR A C 1
ATOM 2433 O O . TYR A 1 292 ? 7.297 -4.957 25.468 1.00 69.88 292 TYR A O 1
ATOM 2441 N N . GLY A 1 293 ? 6.446 -2.881 25.476 1.00 62.22 293 GLY A N 1
ATOM 2442 C CA . GLY A 1 293 ? 7.131 -2.428 24.269 1.00 62.22 293 GLY A CA 1
ATOM 2443 C C . GLY A 1 293 ? 8.117 -1.286 24.491 1.00 62.22 293 GLY A C 1
ATOM 2444 O O . GLY A 1 293 ? 8.521 -0.936 25.601 1.00 62.22 293 GLY A O 1
ATOM 2445 N N . THR A 1 294 ? 8.546 -0.695 23.385 1.00 60.09 294 THR A N 1
ATOM 2446 C CA . THR A 1 294 ? 9.218 0.602 23.378 1.00 60.09 294 THR A CA 1
ATOM 2447 C C . THR A 1 294 ? 8.169 1.697 23.566 1.00 60.09 294 THR A C 1
ATOM 2449 O O . THR A 1 294 ? 7.312 1.834 22.700 1.00 60.09 294 THR A O 1
ATOM 2452 N N . ARG A 1 295 ? 8.231 2.504 24.637 1.00 61.66 295 ARG A N 1
ATOM 2453 C CA . ARG A 1 295 ? 7.380 3.712 24.781 1.00 61.66 295 ARG A CA 1
ATOM 2454 C C . ARG A 1 295 ? 7.599 4.682 23.612 1.00 61.66 295 ARG A C 1
ATOM 2456 O O . ARG A 1 295 ? 6.650 5.260 23.090 1.00 61.66 295 ARG A O 1
ATOM 2463 N N . TYR A 1 296 ? 8.848 4.766 23.155 1.00 60.03 296 TYR A N 1
ATOM 2464 C CA . TYR A 1 296 ? 9.282 5.623 22.061 1.00 60.03 296 TYR A CA 1
ATOM 2465 C C . TYR A 1 296 ? 9.944 4.825 20.951 1.00 60.03 296 TYR A C 1
ATOM 2467 O O . TYR A 1 296 ? 10.747 3.928 21.199 1.00 60.03 296 TYR A O 1
ATOM 2475 N N . VAL A 1 297 ? 9.675 5.225 19.721 1.00 60.28 297 VAL A N 1
ATOM 2476 C CA . VAL A 1 297 ? 10.494 4.882 18.572 1.00 60.28 297 VAL A CA 1
ATOM 2477 C C . VAL A 1 297 ? 11.509 5.992 18.333 1.00 60.28 297 VAL A C 1
ATOM 2479 O O . VAL A 1 297 ? 11.151 7.168 18.317 1.00 60.28 297 VAL A O 1
ATOM 2482 N N . ILE A 1 298 ? 12.759 5.604 18.090 1.00 58.09 298 ILE A N 1
ATOM 2483 C CA . ILE A 1 298 ? 13.824 6.518 17.687 1.00 58.09 298 ILE A CA 1
ATOM 2484 C C . ILE A 1 298 ? 13.865 6.587 16.162 1.00 58.09 298 ILE A C 1
ATOM 2486 O O . ILE A 1 298 ? 14.043 5.577 15.486 1.00 58.09 298 ILE A O 1
ATOM 2490 N N . PHE A 1 299 ? 13.720 7.795 15.638 1.00 56.62 299 PHE A N 1
ATOM 2491 C CA . PHE A 1 299 ? 13.999 8.137 14.256 1.00 56.62 299 PHE A CA 1
ATOM 2492 C C . PHE A 1 299 ? 15.361 8.806 14.197 1.00 56.62 299 PHE A C 1
ATOM 2494 O O . PHE A 1 299 ? 15.596 9.808 14.867 1.00 56.62 299 PHE A O 1
ATOM 2501 N N . GLU A 1 300 ? 16.253 8.265 13.386 1.00 53.25 300 GLU A N 1
ATOM 2502 C CA . GLU A 1 300 ? 17.518 8.916 13.077 1.00 53.25 300 GLU A CA 1
ATOM 2503 C C . GLU A 1 300 ? 17.312 9.875 11.903 1.00 53.25 300 GLU A C 1
ATOM 2505 O O . GLU A 1 300 ? 17.120 9.455 10.760 1.00 53.25 300 GLU A O 1
ATOM 2510 N N . GLU A 1 301 ? 17.338 11.177 12.172 1.00 52.16 301 GLU A N 1
ATOM 2511 C CA . GLU A 1 301 ? 17.438 12.188 11.128 1.00 52.16 301 GLU A CA 1
ATOM 2512 C C . GLU A 1 301 ? 18.883 12.253 10.618 1.00 52.16 301 GLU A C 1
ATOM 2514 O O . GLU A 1 301 ? 19.844 12.420 11.372 1.00 52.16 301 GLU A O 1
ATOM 2519 N N . GLU A 1 302 ? 19.041 12.102 9.301 1.00 50.31 302 GLU A N 1
ATOM 2520 C CA . GLU A 1 302 ? 20.351 12.080 8.658 1.00 50.31 302 GLU A CA 1
ATOM 2521 C C . GLU A 1 302 ? 21.045 13.451 8.690 1.00 50.31 302 GLU A C 1
ATOM 2523 O O . GLU A 1 302 ? 20.676 14.373 7.949 1.00 50.31 302 GLU A O 1
ATOM 2528 N N . THR A 1 303 ? 22.139 13.529 9.442 1.00 44.12 303 THR A N 1
ATOM 2529 C CA . THR A 1 303 ? 23.133 14.605 9.387 1.00 44.12 303 THR A CA 1
ATOM 2530 C C . THR A 1 303 ? 24.145 14.356 8.253 1.00 44.12 303 THR A C 1
ATOM 2532 O O . THR A 1 303 ? 24.405 13.220 7.841 1.00 44.12 303 THR A O 1
ATOM 2535 N N . LEU A 1 304 ? 24.666 15.430 7.649 1.00 44.59 304 LEU A N 1
ATOM 2536 C CA . LEU A 1 304 ? 25.738 15.363 6.643 1.00 44.59 304 LEU A CA 1
ATOM 2537 C C . LEU A 1 304 ? 27.090 15.562 7.333 1.00 44.59 304 LEU A C 1
ATOM 2539 O O . LEU A 1 304 ? 27.188 16.360 8.252 1.00 44.59 304 LEU A O 1
ATOM 2543 N N . GLY A 1 305 ? 28.143 14.902 6.839 1.00 47.06 305 GLY A N 1
ATOM 2544 C CA . GLY A 1 305 ? 29.523 15.180 7.267 1.00 47.06 305 GLY A CA 1
ATOM 2545 C C . GLY A 1 305 ? 30.095 14.271 8.360 1.00 47.06 305 GLY A C 1
ATOM 2546 O O . GLY A 1 305 ? 31.154 14.581 8.888 1.00 47.06 305 GLY A O 1
ATOM 2547 N N . GLY A 1 306 ? 29.448 13.144 8.674 1.00 44.62 306 GLY A N 1
ATOM 2548 C CA . GLY A 1 306 ? 29.940 12.212 9.700 1.00 44.62 306 GLY A CA 1
ATOM 2549 C C . GLY A 1 306 ? 29.574 12.603 11.135 1.00 44.62 306 GLY A C 1
ATOM 2550 O O . GLY A 1 306 ? 30.093 12.002 12.069 1.00 44.62 306 GLY A O 1
ATOM 2551 N N . GLU A 1 307 ? 28.685 13.583 11.308 1.00 46.53 307 GLU A N 1
ATOM 2552 C CA . GLU A 1 307 ? 28.046 13.878 12.592 1.00 46.53 307 GLU A CA 1
ATOM 2553 C C . GLU A 1 307 ? 27.118 12.728 13.016 1.00 46.53 307 GLU A C 1
ATOM 2555 O O . GLU A 1 307 ? 26.597 11.990 12.173 1.00 46.53 307 GLU A O 1
ATOM 2560 N N . GLU A 1 308 ? 26.891 12.575 14.323 1.00 47.22 308 GLU A N 1
ATOM 2561 C CA . GLU A 1 308 ? 25.896 11.621 14.814 1.00 47.22 308 GLU A CA 1
ATOM 2562 C C . GLU A 1 308 ? 24.496 12.005 14.301 1.00 47.22 308 GLU A C 1
ATOM 2564 O O . GLU A 1 308 ? 24.156 13.193 14.253 1.00 47.22 308 GLU A O 1
ATOM 2569 N N . PRO A 1 309 ? 23.675 11.029 13.874 1.00 57.25 309 PRO A N 1
ATOM 2570 C CA . PRO A 1 309 ? 22.315 11.304 13.438 1.00 57.25 309 PRO A CA 1
ATOM 2571 C C . PRO A 1 309 ? 21.489 11.886 14.589 1.00 57.25 309 PRO A C 1
ATOM 2573 O O . PRO A 1 309 ? 21.519 11.383 15.715 1.00 57.25 309 PRO A O 1
ATOM 2576 N N . ALA A 1 310 ? 20.714 12.933 14.302 1.00 56.72 310 ALA A N 1
ATOM 2577 C CA . ALA A 1 310 ? 19.825 13.519 15.296 1.00 56.72 310 ALA A CA 1
ATOM 2578 C C . ALA A 1 310 ? 18.704 12.519 15.616 1.00 56.72 310 ALA A C 1
ATOM 2580 O O . ALA A 1 310 ? 17.978 12.079 14.728 1.00 56.72 310 ALA A O 1
ATOM 2581 N N . LYS A 1 311 ? 18.564 12.138 16.888 1.00 59.72 311 LYS A N 1
ATOM 2582 C CA . LYS A 1 311 ? 17.554 11.170 17.335 1.00 59.72 311 LYS A CA 1
ATOM 2583 C C . LYS A 1 311 ? 16.254 11.892 17.681 1.00 59.72 311 LYS A C 1
ATOM 2585 O O . LYS A 1 311 ? 16.200 12.658 18.641 1.00 59.72 311 LYS A O 1
ATOM 2590 N N . LYS A 1 312 ? 15.193 11.632 16.921 1.00 62.75 312 LYS A N 1
ATOM 2591 C CA . LYS A 1 312 ? 13.831 12.092 17.202 1.00 62.75 312 LYS A CA 1
ATOM 2592 C C . LYS A 1 312 ? 13.026 10.961 17.829 1.00 62.75 312 LYS A C 1
ATOM 2594 O O . LYS A 1 312 ? 12.878 9.899 17.237 1.00 62.75 312 LYS A O 1
ATOM 2599 N N . PHE A 1 313 ? 12.485 11.200 19.016 1.00 65.81 313 PHE A N 1
ATOM 2600 C CA . PHE A 1 313 ? 11.659 10.234 19.733 1.00 65.81 313 PHE A CA 1
ATOM 2601 C C . PHE A 1 313 ? 10.189 10.474 19.385 1.00 65.81 313 PHE A C 1
ATOM 2603 O O . PHE A 1 313 ? 9.702 11.595 19.514 1.00 65.81 313 PHE A O 1
ATOM 2610 N N . ILE A 1 314 ? 9.491 9.439 18.921 1.00 69.38 314 ILE A N 1
ATOM 2611 C CA . ILE A 1 314 ? 8.047 9.478 18.650 1.00 69.38 314 ILE A CA 1
ATOM 2612 C C . ILE A 1 314 ? 7.365 8.437 19.526 1.00 69.38 314 ILE A C 1
ATOM 2614 O O . ILE A 1 314 ? 7.817 7.293 19.585 1.00 69.38 314 ILE A O 1
ATOM 2618 N N . GLU A 1 315 ? 6.280 8.814 20.197 1.00 76.50 315 GLU A N 1
ATOM 2619 C CA . GLU A 1 315 ? 5.511 7.872 21.006 1.00 76.50 315 GLU A CA 1
ATOM 2620 C C . GLU A 1 315 ? 4.819 6.824 20.136 1.00 76.50 315 GLU A C 1
ATOM 2622 O O . GLU A 1 315 ? 4.252 7.125 19.083 1.00 76.50 315 GLU A O 1
ATOM 2627 N N . VAL A 1 316 ? 4.826 5.570 20.594 1.00 77.50 316 VAL A N 1
ATOM 2628 C CA . VAL A 1 316 ? 4.118 4.490 19.889 1.00 77.50 316 VAL A CA 1
ATOM 2629 C C . VAL A 1 316 ? 2.620 4.790 19.786 1.00 77.50 316 VAL A C 1
ATOM 2631 O O . VAL A 1 316 ? 2.031 4.524 18.741 1.00 77.50 316 VAL A O 1
ATOM 2634 N N . ALA A 1 317 ? 2.025 5.422 20.800 1.00 81.19 317 ALA A N 1
ATOM 2635 C CA . ALA A 1 317 ? 0.629 5.856 20.774 1.00 81.19 317 ALA A CA 1
ATOM 2636 C C . ALA A 1 317 ? 0.308 6.743 19.554 1.00 81.19 317 ALA A C 1
ATOM 2638 O O . ALA A 1 317 ? -0.702 6.529 18.882 1.00 81.19 317 ALA A O 1
ATOM 2639 N N . ASP A 1 318 ? 1.188 7.682 19.198 1.00 81.75 318 ASP A N 1
ATOM 2640 C CA . ASP A 1 318 ? 0.985 8.558 18.037 1.00 81.75 318 ASP A CA 1
ATOM 2641 C C . ASP A 1 318 ? 1.074 7.792 16.713 1.00 81.75 318 ASP A C 1
ATOM 2643 O O . ASP A 1 318 ? 0.316 8.060 15.776 1.00 81.75 318 ASP A O 1
ATOM 2647 N N . LEU A 1 319 ? 1.944 6.779 16.639 1.00 81.75 319 LEU A N 1
ATOM 2648 C CA . LEU A 1 319 ? 2.024 5.895 15.475 1.00 81.75 319 LEU A CA 1
ATOM 2649 C C . LEU A 1 319 ? 0.744 5.065 15.301 1.00 81.75 319 LEU A C 1
ATOM 2651 O O . LEU A 1 319 ? 0.302 4.861 14.166 1.00 81.75 319 LEU A O 1
ATOM 2655 N N . PHE A 1 320 ? 0.133 4.621 16.403 1.00 85.12 320 PHE A N 1
ATOM 2656 C CA . PHE A 1 320 ? -1.153 3.916 16.404 1.00 85.12 320 PHE A CA 1
ATOM 2657 C C . PHE A 1 320 ? -2.305 4.827 15.973 1.00 85.12 320 PHE A C 1
ATOM 2659 O O . PHE A 1 320 ? -3.111 4.422 15.133 1.00 85.12 320 PHE A O 1
ATOM 2666 N N . LYS A 1 321 ? -2.353 6.074 16.459 1.00 86.50 321 LYS A N 1
ATOM 2667 C CA . LYS A 1 321 ? -3.332 7.080 16.006 1.00 86.50 321 LYS A CA 1
ATOM 2668 C C . LYS A 1 321 ? -3.200 7.343 14.508 1.00 86.50 321 LYS A C 1
ATOM 2670 O O . LYS A 1 321 ? -4.198 7.315 13.788 1.00 86.50 321 LYS A O 1
ATOM 2675 N N . LEU A 1 322 ? -1.970 7.514 14.018 1.00 82.69 322 LEU A N 1
ATOM 2676 C CA . LEU A 1 322 ? -1.710 7.718 12.594 1.00 82.69 322 LEU A CA 1
ATOM 2677 C C . LEU A 1 322 ? -2.108 6.485 11.766 1.00 82.69 322 LEU A C 1
ATOM 2679 O O . LEU A 1 322 ? -2.734 6.632 10.716 1.00 82.69 322 LEU A O 1
ATOM 2683 N N . LEU A 1 323 ? -1.806 5.272 12.248 1.00 86.44 323 LEU A N 1
ATOM 2684 C CA . LEU A 1 323 ? -2.240 4.019 11.621 1.00 86.44 323 LEU A CA 1
ATOM 2685 C C . LEU A 1 323 ? -3.770 3.936 11.543 1.00 86.44 323 LEU A C 1
ATOM 2687 O O . LEU A 1 323 ? -4.305 3.676 10.466 1.00 86.44 323 LEU A O 1
ATOM 2691 N N . LEU A 1 324 ? -4.477 4.182 12.648 1.00 90.25 324 LEU A N 1
ATOM 2692 C CA . LEU A 1 324 ? -5.940 4.180 12.696 1.00 90.25 324 LEU A CA 1
ATOM 2693 C C . LEU A 1 324 ? -6.533 5.222 11.745 1.00 90.25 324 LEU A C 1
ATOM 2695 O O . LEU A 1 324 ? -7.453 4.897 10.999 1.00 90.25 324 LEU A O 1
ATOM 2699 N N . GLY A 1 325 ? -5.956 6.422 11.683 1.00 88.62 325 GLY A N 1
ATOM 2700 C CA . GLY A 1 325 ? -6.336 7.445 10.713 1.00 88.62 325 GLY A CA 1
ATOM 2701 C C . GLY A 1 325 ? -6.206 6.964 9.261 1.00 88.62 325 GLY A C 1
ATOM 2702 O O . GLY A 1 325 ? -7.160 7.078 8.491 1.00 88.62 325 GLY A O 1
ATOM 2703 N N . LYS A 1 326 ? -5.081 6.336 8.882 1.00 87.69 326 LYS A N 1
ATOM 2704 C CA . LYS A 1 326 ? -4.928 5.743 7.534 1.00 87.69 326 LYS A CA 1
ATOM 2705 C C . LYS A 1 326 ? -5.936 4.622 7.273 1.00 87.69 326 LYS A C 1
ATOM 2707 O O . LYS A 1 326 ? -6.430 4.470 6.158 1.00 87.69 326 LYS A O 1
ATOM 2712 N N . ARG A 1 327 ? -6.207 3.796 8.285 1.00 91.75 327 ARG A N 1
ATOM 2713 C CA . ARG A 1 327 ? -7.161 2.687 8.182 1.00 91.75 327 ARG A CA 1
ATOM 2714 C C . ARG A 1 327 ? -8.590 3.209 8.026 1.00 91.75 327 ARG A C 1
ATOM 2716 O O . ARG A 1 327 ? -9.332 2.604 7.261 1.00 91.75 327 ARG A O 1
ATOM 2723 N N . LEU A 1 328 ? -8.941 4.318 8.681 1.00 91.69 328 LEU A N 1
ATOM 2724 C CA . LEU A 1 328 ? -10.224 5.017 8.530 1.00 91.69 328 LEU A CA 1
ATOM 2725 C C . LEU A 1 328 ? -10.369 5.625 7.145 1.00 91.69 328 LEU A C 1
ATOM 2727 O O . LEU A 1 328 ? -11.413 5.459 6.519 1.00 91.69 328 LEU A O 1
ATOM 2731 N N . GLU A 1 329 ? -9.311 6.271 6.658 1.00 90.50 329 GLU A N 1
ATOM 2732 C CA . GLU A 1 329 ? -9.276 6.784 5.295 1.00 90.50 329 GLU A CA 1
ATOM 2733 C C . GLU A 1 329 ? -9.499 5.645 4.295 1.00 90.50 329 GLU A C 1
ATOM 2735 O O . GLU A 1 329 ? -10.334 5.786 3.411 1.00 90.50 329 GLU A O 1
ATOM 2740 N N . SER A 1 330 ? -8.859 4.486 4.464 1.00 92.75 330 SER A N 1
ATOM 2741 C CA . SER A 1 330 ? -9.027 3.371 3.528 1.00 92.75 330 SER A CA 1
ATOM 2742 C C . SER A 1 330 ? -10.431 2.763 3.533 1.00 92.75 330 SER A C 1
ATOM 2744 O O . SER A 1 330 ? -11.044 2.649 2.471 1.00 92.75 330 SER A O 1
ATOM 2746 N N . SER A 1 331 ? -10.963 2.377 4.696 1.00 94.25 331 SER A N 1
ATOM 2747 C CA . SER A 1 331 ? -12.363 1.962 4.844 1.00 94.25 331 SER A CA 1
ATOM 2748 C C . SER A 1 331 ? -12.798 1.896 6.309 1.00 94.25 331 SER A C 1
ATOM 2750 O O . SER A 1 331 ? -12.002 1.604 7.204 1.00 94.25 331 SER A O 1
ATOM 2752 N N . ILE A 1 332 ? -14.105 2.047 6.548 1.00 93.81 332 ILE A N 1
ATOM 2753 C CA . ILE A 1 332 ? -14.717 1.836 7.872 1.00 93.81 332 ILE A CA 1
ATOM 2754 C C . ILE A 1 332 ? -14.351 0.447 8.416 1.00 93.81 332 ILE A C 1
ATOM 2756 O O . ILE A 1 332 ? -13.965 0.300 9.573 1.00 93.81 332 ILE A O 1
ATOM 2760 N N . PHE A 1 333 ? -14.391 -0.570 7.549 1.00 94.06 333 PHE A N 1
ATOM 2761 C CA . PHE A 1 333 ? -14.079 -1.947 7.914 1.00 94.06 333 PHE A CA 1
ATOM 2762 C C . PHE A 1 333 ? -12.618 -2.146 8.342 1.00 94.06 333 PHE A C 1
ATOM 2764 O O . PHE A 1 333 ? -12.355 -2.840 9.327 1.00 94.06 333 PHE A O 1
ATOM 2771 N N . SER A 1 334 ? -11.656 -1.549 7.630 1.00 93.25 334 SER A N 1
ATOM 2772 C CA . SER A 1 334 ? -10.241 -1.644 8.004 1.00 93.25 334 SER A CA 1
ATOM 2773 C C . SER A 1 334 ? -9.942 -0.911 9.306 1.00 93.25 334 SER A C 1
ATOM 2775 O O . SER A 1 334 ? -9.171 -1.425 10.113 1.00 93.25 334 SER A O 1
ATOM 2777 N N . PHE A 1 335 ? -10.566 0.247 9.537 1.00 94.25 335 PHE A N 1
ATOM 2778 C CA . PHE A 1 335 ? -10.474 0.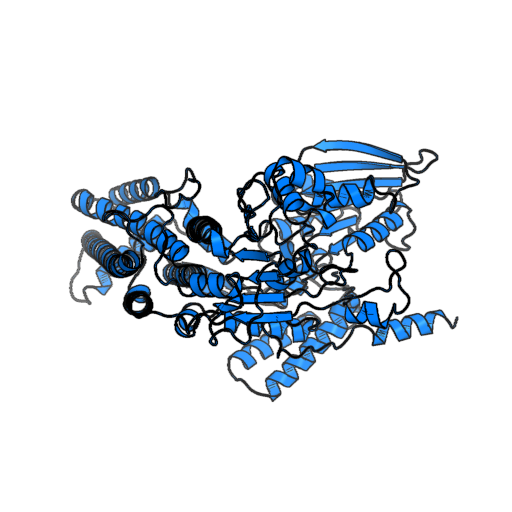953 10.816 1.00 94.25 335 PHE A CA 1
ATOM 2779 C C . PHE A 1 335 ? -11.018 0.113 11.963 1.00 94.25 335 PHE A C 1
ATOM 2781 O O . PHE A 1 335 ? -10.303 -0.135 12.932 1.00 94.25 335 PHE A O 1
ATOM 2788 N N . GLU A 1 336 ? -12.247 -0.384 11.824 1.00 94.31 336 GLU A N 1
ATOM 2789 C CA . GLU A 1 336 ? -12.886 -1.197 12.849 1.00 94.31 336 GLU A CA 1
ATOM 2790 C C . GLU A 1 336 ? -12.081 -2.468 13.139 1.00 94.31 336 GLU A C 1
ATOM 2792 O O . GLU A 1 336 ? -11.866 -2.815 14.298 1.00 94.31 336 GLU A O 1
ATOM 2797 N N . THR A 1 337 ? -11.587 -3.146 12.100 1.00 92.06 337 THR A N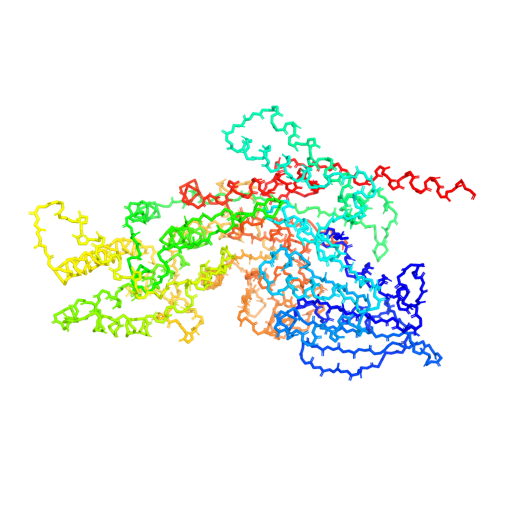 1
ATOM 2798 C CA . THR A 1 337 ? -10.770 -4.357 12.256 1.00 92.06 337 THR A CA 1
ATOM 2799 C C . THR A 1 337 ? -9.493 -4.073 13.044 1.00 92.06 337 THR A C 1
ATOM 2801 O O . THR A 1 337 ? -9.155 -4.833 13.954 1.00 92.06 337 THR A O 1
ATOM 2804 N N . THR A 1 338 ? -8.788 -2.982 12.731 1.00 92.00 338 THR A N 1
ATOM 2805 C CA . THR A 1 338 ? -7.584 -2.582 13.471 1.00 92.00 338 THR A CA 1
ATOM 2806 C C . THR A 1 338 ? -7.924 -2.189 14.908 1.00 92.00 338 THR A C 1
ATOM 2808 O O . THR A 1 338 ? -7.295 -2.698 15.833 1.00 92.00 338 THR A O 1
ATOM 2811 N N . LEU A 1 339 ? -8.960 -1.375 15.122 1.00 94.38 339 LEU A N 1
ATOM 2812 C CA . LEU A 1 339 ? -9.374 -0.948 16.460 1.00 94.38 339 LEU A CA 1
ATOM 2813 C C . LEU A 1 339 ? -9.807 -2.134 17.336 1.00 94.38 339 LEU A C 1
ATOM 2815 O O . LEU A 1 339 ? -9.434 -2.205 18.501 1.00 94.38 339 LEU A O 1
ATOM 2819 N N . ARG A 1 340 ? -10.526 -3.119 16.780 1.00 93.56 340 ARG A N 1
ATOM 2820 C CA . ARG A 1 340 ? -10.902 -4.347 17.504 1.00 93.56 340 ARG A CA 1
ATOM 2821 C C . ARG A 1 340 ? -9.697 -5.203 17.880 1.00 93.56 340 ARG A C 1
ATOM 2823 O O . ARG A 1 340 ? -9.685 -5.780 18.963 1.00 93.56 340 ARG A O 1
ATOM 2830 N N . ARG A 1 341 ? -8.678 -5.289 17.017 1.00 90.12 341 ARG A N 1
ATOM 2831 C CA . ARG A 1 341 ? -7.423 -5.991 17.348 1.00 90.12 341 ARG A CA 1
ATOM 2832 C C . ARG A 1 341 ? -6.721 -5.335 18.533 1.00 90.12 341 ARG A C 1
ATOM 2834 O O . ARG A 1 341 ? -6.250 -6.057 19.408 1.00 90.12 341 ARG A O 1
ATOM 2841 N N . ILE A 1 342 ? -6.671 -4.005 18.551 1.00 91.06 342 ILE A N 1
ATOM 2842 C CA . ILE A 1 342 ? -6.104 -3.216 19.650 1.00 91.06 342 ILE A CA 1
ATOM 2843 C C . ILE A 1 342 ? -6.908 -3.459 20.931 1.00 91.06 342 ILE A C 1
ATOM 2845 O O . ILE A 1 342 ? -6.341 -3.905 21.926 1.00 91.06 342 ILE A O 1
ATOM 2849 N N . TYR A 1 343 ? -8.232 -3.290 20.867 1.00 94.81 343 TYR A N 1
ATOM 2850 C CA . TYR A 1 343 ? -9.146 -3.502 21.989 1.00 94.81 343 TYR A CA 1
ATOM 2851 C C . TYR A 1 343 ? -8.980 -4.884 22.636 1.00 94.81 343 TYR A C 1
ATOM 2853 O O . TYR A 1 343 ? -8.837 -4.980 23.851 1.00 94.81 343 TYR A O 1
ATOM 2861 N N . GLU A 1 344 ? -8.950 -5.968 21.853 1.00 92.94 344 GLU A N 1
ATOM 2862 C CA . GLU A 1 344 ? -8.818 -7.320 22.417 1.00 92.94 344 GLU A CA 1
ATOM 2863 C C . GLU A 1 344 ? -7.463 -7.550 23.096 1.00 92.94 344 GLU A C 1
ATOM 2865 O O . GLU A 1 344 ? -7.382 -8.242 24.114 1.00 92.94 344 GLU A O 1
ATOM 2870 N N . LYS A 1 345 ? -6.387 -6.945 22.583 1.00 90.06 345 LYS A N 1
ATOM 2871 C CA . LYS A 1 345 ? -5.075 -7.008 23.238 1.00 90.06 345 LYS A CA 1
ATOM 2872 C C . LYS A 1 345 ? -5.089 -6.233 24.544 1.00 90.06 345 LYS A C 1
ATOM 2874 O O . LYS A 1 345 ? -4.717 -6.782 25.577 1.00 90.06 345 LYS A O 1
ATOM 2879 N N . GLU A 1 346 ? -5.564 -4.999 24.512 1.00 92.25 346 GLU A N 1
ATOM 2880 C CA . GLU A 1 346 ? -5.694 -4.128 25.678 1.00 92.25 346 GLU A CA 1
ATOM 2881 C C . GLU A 1 346 ? -6.542 -4.780 26.778 1.00 92.25 346 GLU A C 1
ATOM 2883 O O . GLU A 1 346 ? -6.136 -4.851 27.940 1.00 92.25 346 GLU A O 1
ATOM 2888 N N . LYS A 1 347 ? -7.649 -5.415 26.388 1.00 95.00 347 LYS A N 1
ATOM 2889 C CA . LYS A 1 347 ? -8.525 -6.186 27.271 1.00 95.00 347 LYS A CA 1
ATOM 2890 C C . LYS A 1 347 ? -7.818 -7.369 27.924 1.00 95.00 347 LYS A C 1
ATOM 2892 O O . LYS A 1 347 ? -8.076 -7.668 29.091 1.00 95.00 347 LYS A O 1
ATOM 2897 N N . ILE A 1 348 ? -6.917 -8.048 27.212 1.00 92.88 348 ILE A N 1
ATOM 2898 C CA . ILE A 1 348 ? -6.090 -9.114 27.796 1.00 92.88 348 ILE A CA 1
ATOM 2899 C C . ILE A 1 348 ? -5.162 -8.554 28.870 1.00 92.88 348 ILE A C 1
ATOM 2901 O O . ILE A 1 348 ? -5.064 -9.171 29.932 1.00 92.88 348 ILE A O 1
ATOM 2905 N N . PHE A 1 349 ? -4.515 -7.408 28.637 1.00 92.31 349 PHE A N 1
ATOM 2906 C CA . PHE A 1 349 ? -3.675 -6.766 29.655 1.00 92.31 349 PHE A CA 1
ATOM 2907 C C . PHE A 1 349 ? -4.499 -6.332 30.863 1.00 92.31 349 PHE A C 1
ATOM 2909 O O . PHE A 1 349 ? -4.167 -6.727 31.979 1.00 92.31 349 PHE A O 1
ATOM 2916 N N . TYR A 1 350 ? -5.611 -5.628 30.638 1.00 94.44 350 TYR A N 1
ATOM 2917 C CA . TYR A 1 350 ? -6.521 -5.188 31.695 1.00 94.44 350 TYR A CA 1
ATOM 2918 C C . TYR A 1 350 ? -6.979 -6.355 32.572 1.00 94.44 350 TYR A C 1
ATOM 2920 O O . TYR A 1 350 ? -6.777 -6.341 33.786 1.00 94.44 350 TYR A O 1
ATOM 2928 N N . ASN A 1 351 ? -7.521 -7.414 31.961 1.00 93.69 351 ASN A N 1
ATOM 2929 C CA . ASN A 1 351 ? -7.996 -8.583 32.700 1.00 93.69 351 ASN A CA 1
ATOM 2930 C C . ASN A 1 351 ? -6.856 -9.291 33.439 1.00 93.69 351 ASN A C 1
ATOM 2932 O O . ASN A 1 351 ? -7.037 -9.719 34.577 1.00 93.69 351 ASN A O 1
ATOM 2936 N N . THR A 1 352 ? -5.684 -9.415 32.810 1.00 90.69 352 THR A N 1
ATOM 2937 C CA . THR A 1 352 ? -4.540 -10.095 33.426 1.00 90.69 352 THR A CA 1
ATOM 2938 C C . THR A 1 352 ? -4.037 -9.315 34.643 1.00 90.69 352 THR A C 1
ATOM 2940 O O . THR A 1 352 ? -3.870 -9.910 35.706 1.00 90.69 352 THR A O 1
ATOM 2943 N N . PHE A 1 353 ? -3.852 -7.997 34.534 1.00 89.81 353 PHE A N 1
ATOM 2944 C CA . PHE A 1 353 ? -3.415 -7.181 35.666 1.00 89.81 353 PHE A CA 1
ATOM 2945 C C . PHE A 1 353 ? -4.471 -7.108 36.762 1.00 89.81 353 PHE A C 1
ATOM 2947 O O . PHE A 1 353 ? -4.147 -7.373 37.915 1.00 89.81 353 PHE A O 1
ATOM 2954 N N . LYS A 1 354 ? -5.741 -6.872 36.420 1.00 90.06 354 LYS A N 1
ATOM 2955 C CA . LYS A 1 354 ? -6.832 -6.795 37.400 1.00 90.06 354 LYS A CA 1
ATOM 2956 C C . LYS A 1 354 ? -7.004 -8.088 38.205 1.00 90.06 354 LYS A C 1
ATOM 2958 O O . LYS A 1 354 ? -7.263 -8.028 39.401 1.00 90.06 354 LYS A O 1
ATOM 2963 N N . MET A 1 355 ? -6.851 -9.257 37.575 1.00 88.00 355 MET A N 1
ATOM 2964 C CA . MET A 1 355 ? -6.976 -10.552 38.260 1.00 88.00 355 MET A CA 1
ATOM 2965 C C . MET A 1 355 ? -5.753 -10.932 39.100 1.00 88.00 355 MET A C 1
ATOM 2967 O O . MET A 1 355 ? -5.879 -11.711 40.045 1.00 88.00 355 MET A O 1
ATOM 2971 N N . GLU A 1 356 ? -4.562 -10.469 38.718 1.00 85.12 356 GLU A N 1
ATOM 2972 C CA . GLU A 1 356 ? -3.301 -10.920 39.315 1.00 85.12 356 GLU A CA 1
ATOM 2973 C C . GLU A 1 356 ? -2.611 -9.852 40.181 1.00 85.12 356 GLU A C 1
ATOM 2975 O O . GLU A 1 356 ? -1.587 -10.158 40.789 1.00 85.12 356 GLU A O 1
ATOM 2980 N N . MET A 1 357 ? -3.186 -8.649 40.309 1.00 81.38 357 MET A N 1
ATOM 2981 C CA . MET A 1 357 ? -2.626 -7.519 41.065 1.00 81.38 357 MET A CA 1
ATOM 2982 C C . MET A 1 357 ? -2.240 -7.894 42.503 1.00 81.38 357 MET A C 1
ATOM 2984 O O . MET A 1 357 ? -1.103 -7.674 42.919 1.00 81.38 357 MET A O 1
ATOM 2988 N N . ASP A 1 358 ? -3.137 -8.564 43.230 1.00 81.38 358 ASP A N 1
ATOM 2989 C CA . ASP A 1 358 ? -2.910 -8.971 44.626 1.00 81.38 358 ASP A CA 1
ATOM 2990 C C . ASP A 1 358 ? -1.796 -10.019 44.790 1.00 81.38 358 ASP A C 1
ATOM 2992 O O . ASP A 1 358 ? -1.299 -10.262 45.895 1.00 81.38 358 ASP A O 1
ATOM 2996 N N . ARG A 1 359 ? -1.395 -10.678 43.694 1.00 80.38 359 ARG A N 1
ATOM 2997 C CA . ARG A 1 359 ? -0.333 -11.693 43.696 1.00 80.38 359 ARG A CA 1
ATOM 2998 C C . ARG A 1 359 ? 1.057 -11.085 43.544 1.00 80.38 359 ARG A C 1
ATOM 3000 O O . ARG A 1 359 ? 2.031 -11.804 43.759 1.00 80.38 359 ARG A O 1
ATOM 3007 N N . ILE A 1 360 ? 1.161 -9.802 43.197 1.00 80.75 360 ILE A N 1
ATOM 3008 C CA . ILE A 1 360 ? 2.440 -9.138 42.951 1.00 80.75 360 ILE A CA 1
ATOM 3009 C C . ILE A 1 360 ? 3.069 -8.751 44.289 1.00 80.75 360 ILE A C 1
ATOM 3011 O O . ILE A 1 360 ? 2.632 -7.813 44.961 1.00 80.75 360 ILE A O 1
ATOM 3015 N N . LYS A 1 361 ? 4.108 -9.492 44.684 1.00 79.38 361 LYS A N 1
ATOM 3016 C CA . LYS A 1 361 ? 4.866 -9.234 45.920 1.00 79.38 361 LYS A CA 1
ATOM 3017 C C . LYS A 1 361 ? 6.271 -8.712 45.643 1.00 79.38 361 LYS A C 1
ATOM 3019 O O . LYS A 1 361 ? 6.842 -8.044 46.498 1.00 79.38 361 LYS A O 1
ATOM 3024 N N . LYS A 1 362 ? 6.815 -9.013 44.464 1.00 81.38 362 LYS A N 1
ATOM 3025 C CA . LYS A 1 362 ? 8.134 -8.576 43.987 1.00 81.38 362 LYS A CA 1
ATOM 3026 C C . LYS A 1 362 ? 8.112 -8.317 42.480 1.00 81.38 362 LYS A C 1
ATOM 3028 O O . LYS A 1 362 ? 7.204 -8.765 41.777 1.00 81.38 362 LYS A O 1
ATOM 3033 N N . LYS A 1 363 ? 9.138 -7.624 41.976 1.00 77.56 363 LYS A N 1
ATOM 3034 C CA . LYS A 1 363 ? 9.255 -7.229 40.560 1.00 77.56 363 LYS A CA 1
ATOM 3035 C C . LYS A 1 363 ? 9.177 -8.437 39.609 1.00 77.56 363 LYS A C 1
ATOM 3037 O O . LYS A 1 363 ? 8.512 -8.368 38.580 1.00 77.56 363 LYS A O 1
ATOM 3042 N N . GLU A 1 364 ? 9.764 -9.578 39.967 1.00 81.94 364 GLU A N 1
ATOM 3043 C CA . GLU A 1 364 ? 9.763 -10.784 39.123 1.00 81.94 364 GLU A CA 1
ATOM 3044 C C . GLU A 1 364 ? 8.359 -11.365 38.895 1.00 81.94 364 GLU A C 1
ATOM 3046 O O . GLU A 1 364 ? 8.108 -11.960 37.844 1.00 81.94 364 GLU A O 1
ATOM 3051 N N . ASP A 1 365 ? 7.433 -11.172 39.841 1.00 83.06 365 ASP A N 1
ATOM 3052 C CA . ASP A 1 365 ? 6.051 -11.638 39.692 1.00 83.06 365 ASP A CA 1
ATOM 3053 C C . ASP A 1 365 ? 5.357 -10.869 38.556 1.00 83.06 365 ASP A C 1
ATOM 3055 O O . ASP A 1 365 ? 4.708 -11.479 37.702 1.00 83.06 365 ASP A O 1
ATOM 3059 N N . LEU A 1 366 ? 5.571 -9.546 38.487 1.00 81.12 366 LEU A N 1
ATOM 3060 C CA . LEU A 1 366 ? 5.065 -8.695 37.407 1.00 81.12 366 LEU A CA 1
ATOM 3061 C C . LEU A 1 366 ? 5.652 -9.105 36.056 1.00 81.12 366 LEU A C 1
ATOM 3063 O O . LEU A 1 366 ? 4.906 -9.221 35.085 1.00 81.12 366 LEU A O 1
ATOM 3067 N N . LYS A 1 367 ? 6.962 -9.370 35.987 1.00 82.75 367 LYS A N 1
ATOM 3068 C CA . LYS A 1 367 ? 7.603 -9.819 34.743 1.00 82.75 367 LYS A CA 1
ATOM 3069 C C . LYS A 1 367 ? 6.905 -11.055 34.178 1.00 82.75 367 LYS A C 1
ATOM 3071 O O . LYS A 1 367 ? 6.515 -11.066 33.012 1.00 82.75 367 LYS A O 1
ATOM 3076 N N . GLY A 1 368 ? 6.665 -12.058 35.026 1.00 83.19 368 GLY A N 1
ATOM 3077 C CA . GLY A 1 368 ? 5.960 -13.273 34.623 1.00 83.19 368 GLY A CA 1
ATOM 3078 C C . GLY A 1 368 ? 4.504 -13.026 34.206 1.00 83.19 368 GLY A C 1
ATOM 3079 O O . GLY A 1 368 ? 4.004 -13.707 33.309 1.00 83.19 368 GLY A O 1
ATOM 3080 N N . ILE A 1 369 ? 3.812 -12.069 34.835 1.00 84.50 369 ILE A N 1
ATOM 3081 C CA . ILE A 1 369 ? 2.450 -11.658 34.453 1.00 84.50 369 ILE A CA 1
ATOM 3082 C C . ILE A 1 369 ? 2.449 -11.014 33.062 1.00 84.50 369 ILE A C 1
ATOM 3084 O O . ILE A 1 369 ? 1.658 -11.415 32.206 1.00 84.50 369 ILE A O 1
ATOM 3088 N N . ILE A 1 370 ? 3.363 -10.073 32.814 1.00 82.19 370 ILE A N 1
ATOM 3089 C CA . ILE A 1 370 ? 3.492 -9.394 31.521 1.00 82.19 370 ILE A CA 1
ATOM 3090 C C . ILE A 1 370 ? 3.844 -10.401 30.422 1.00 82.19 370 ILE A C 1
ATOM 3092 O O . ILE A 1 370 ? 3.188 -10.424 29.385 1.00 82.19 370 ILE A O 1
ATOM 3096 N N . GLU A 1 371 ? 4.799 -11.304 30.654 1.00 82.00 371 GLU A N 1
ATOM 3097 C CA . GLU A 1 371 ? 5.160 -12.353 29.689 1.00 82.00 371 GLU A CA 1
ATOM 3098 C C . GLU A 1 371 ? 3.959 -13.249 29.329 1.00 82.00 371 GLU A C 1
ATOM 3100 O O . GLU A 1 371 ? 3.759 -13.600 28.159 1.00 82.00 371 GLU A O 1
ATOM 3105 N N . ARG A 1 372 ? 3.100 -13.579 30.307 1.00 84.50 372 ARG A N 1
ATOM 3106 C CA . ARG A 1 372 ? 1.840 -14.300 30.051 1.00 84.50 372 ARG A CA 1
ATOM 3107 C C . ARG A 1 372 ? 0.854 -13.469 29.234 1.00 84.50 372 ARG A C 1
ATOM 3109 O O . ARG A 1 372 ? 0.239 -14.020 28.317 1.00 84.50 372 ARG A O 1
ATOM 3116 N N . ALA A 1 373 ? 0.699 -12.183 29.549 1.00 84.94 373 ALA A N 1
ATOM 3117 C CA . ALA A 1 373 ? -0.170 -11.271 28.809 1.00 84.94 373 ALA A CA 1
ATOM 3118 C C . ALA A 1 373 ? 0.292 -11.132 27.349 1.00 84.94 373 ALA A C 1
ATOM 3120 O O . ALA A 1 373 ? -0.507 -11.361 26.443 1.00 84.94 373 ALA A O 1
ATOM 3121 N N . ILE A 1 374 ? 1.590 -10.900 27.111 1.00 81.06 374 ILE A N 1
ATOM 3122 C CA . ILE A 1 374 ? 2.202 -10.832 25.773 1.00 81.06 374 ILE A CA 1
ATOM 3123 C C . ILE A 1 374 ? 1.913 -12.105 24.977 1.00 81.06 374 ILE A C 1
ATOM 3125 O O . ILE A 1 374 ? 1.454 -12.039 23.832 1.00 81.06 374 ILE A O 1
ATOM 3129 N N . LYS A 1 375 ? 2.138 -13.275 25.590 1.00 82.00 375 LYS A N 1
ATOM 3130 C CA . LYS A 1 375 ? 1.907 -14.569 24.938 1.00 82.00 375 LYS A CA 1
ATOM 3131 C C . LYS A 1 375 ? 0.440 -14.764 24.548 1.00 82.00 375 LYS A C 1
ATOM 3133 O O . LYS A 1 375 ? 0.167 -15.279 23.465 1.00 82.00 375 LYS A O 1
ATOM 3138 N N . ARG A 1 376 ? -0.504 -14.356 25.404 1.00 83.69 376 ARG A N 1
ATOM 3139 C CA . ARG A 1 376 ? -1.950 -14.416 25.115 1.00 83.69 376 ARG A CA 1
ATOM 3140 C C . ARG A 1 376 ? -2.365 -13.408 24.040 1.00 83.69 376 ARG A C 1
ATOM 3142 O O . ARG A 1 376 ? -3.163 -13.754 23.176 1.00 83.69 376 ARG A O 1
ATOM 3149 N N . ALA A 1 377 ? -1.794 -12.206 24.070 1.00 79.12 377 ALA A N 1
ATOM 3150 C CA . ALA A 1 377 ? -2.107 -11.106 23.162 1.00 79.12 377 ALA A CA 1
ATOM 3151 C C . ALA A 1 377 ? -1.428 -11.213 21.776 1.00 79.12 377 ALA A C 1
ATOM 3153 O O . ALA A 1 377 ? -1.753 -10.437 20.876 1.00 79.12 377 ALA A O 1
ATOM 3154 N N . LYS A 1 378 ? -0.503 -12.169 21.579 1.00 78.88 378 LYS A N 1
ATOM 3155 C CA . LYS A 1 378 ? 0.192 -12.447 20.301 1.00 78.88 378 LYS A CA 1
ATOM 3156 C C . LYS A 1 378 ? 0.812 -11.193 19.649 1.00 78.88 378 LYS A C 1
ATOM 3158 O O . LYS A 1 378 ? 0.643 -10.941 18.456 1.00 78.88 378 LYS A O 1
ATOM 3163 N N . ILE A 1 379 ? 1.512 -10.371 20.430 1.00 68.50 379 ILE A N 1
ATOM 3164 C CA . ILE A 1 379 ? 1.797 -8.974 20.049 1.00 68.50 379 ILE A CA 1
ATOM 3165 C C . ILE A 1 379 ? 2.900 -8.792 18.985 1.00 68.50 379 ILE A C 1
ATOM 3167 O O . ILE A 1 379 ? 3.014 -7.718 18.397 1.00 68.50 379 ILE A O 1
ATOM 3171 N N . GLU A 1 380 ? 3.659 -9.840 18.661 1.00 61.47 380 GLU A N 1
ATOM 3172 C CA . GLU A 1 380 ? 4.810 -9.790 17.740 1.00 61.47 380 GLU A CA 1
ATOM 3173 C C . GLU A 1 380 ? 4.520 -9.075 16.399 1.00 61.47 380 GLU A C 1
ATOM 3175 O O . GLU A 1 380 ? 5.366 -8.349 15.892 1.00 61.47 380 GLU A O 1
ATOM 3180 N N . LYS A 1 381 ? 3.313 -9.220 15.834 1.00 61.56 381 LYS A N 1
ATOM 3181 C CA . LYS A 1 381 ? 2.985 -8.763 14.468 1.00 61.56 381 LYS A CA 1
ATOM 3182 C C . LYS A 1 381 ? 2.743 -7.252 14.326 1.00 61.56 381 LYS A C 1
ATOM 3184 O O . LYS A 1 381 ? 3.035 -6.699 13.271 1.00 61.56 381 LYS A O 1
ATOM 3189 N N . GLU A 1 382 ? 2.190 -6.586 15.339 1.00 62.53 382 GLU A N 1
ATOM 3190 C CA . GLU A 1 382 ? 1.665 -5.212 15.196 1.00 62.53 382 GLU A CA 1
ATOM 3191 C C . GLU A 1 382 ? 2.747 -4.149 15.367 1.00 62.53 382 GLU A C 1
ATOM 3193 O O . GLU A 1 382 ? 2.829 -3.223 14.565 1.00 62.53 382 GLU A O 1
ATOM 3198 N N . LEU A 1 383 ? 3.646 -4.326 16.342 1.00 60.91 383 LEU A N 1
ATOM 3199 C CA . LEU A 1 383 ? 4.811 -3.453 16.465 1.00 60.91 383 LEU A CA 1
ATOM 3200 C C . LEU A 1 383 ? 5.707 -3.588 15.224 1.00 60.91 383 LEU A C 1
ATOM 3202 O O . LEU A 1 383 ? 6.227 -2.594 14.740 1.00 60.91 383 LEU A O 1
ATOM 3206 N N . GLU A 1 384 ? 5.846 -4.796 14.667 1.00 60.97 384 GLU A N 1
ATOM 3207 C CA . GLU A 1 384 ? 6.525 -5.014 13.384 1.00 60.97 384 GLU A CA 1
ATOM 3208 C C . GLU A 1 384 ? 5.794 -4.377 12.196 1.00 60.97 384 GLU A C 1
ATOM 3210 O O . GLU A 1 384 ? 6.440 -3.977 11.233 1.00 60.97 384 GLU A O 1
ATOM 3215 N N . GLU A 1 385 ? 4.461 -4.328 12.196 1.00 62.94 385 GLU A N 1
ATOM 3216 C CA . GLU A 1 385 ? 3.678 -3.660 11.149 1.00 62.94 385 GLU A CA 1
ATOM 3217 C C . GLU A 1 385 ? 3.884 -2.148 11.211 1.00 62.94 385 GLU A C 1
ATOM 3219 O O . GLU A 1 385 ? 4.257 -1.555 10.205 1.00 62.94 385 GLU A O 1
ATOM 3224 N N . VAL A 1 386 ? 3.769 -1.549 12.398 1.00 61.91 386 VAL A N 1
ATOM 3225 C CA . VAL A 1 386 ? 4.065 -0.129 12.627 1.00 61.91 386 VAL A CA 1
ATOM 3226 C C . VAL A 1 386 ? 5.524 0.180 12.275 1.00 61.91 386 VAL A C 1
ATOM 3228 O O . VAL A 1 386 ? 5.791 1.115 11.524 1.00 61.91 386 VAL A O 1
ATOM 3231 N N . LYS A 1 387 ? 6.478 -0.637 12.738 1.00 59.50 387 LYS A N 1
ATOM 3232 C CA . LYS A 1 387 ? 7.900 -0.470 12.408 1.00 59.50 387 LYS A CA 1
ATOM 3233 C C . LYS A 1 387 ? 8.158 -0.563 10.906 1.00 59.50 387 LYS A C 1
ATOM 3235 O O . LYS A 1 387 ? 8.883 0.269 10.377 1.00 59.50 387 LYS A O 1
ATOM 3240 N N . ARG A 1 388 ? 7.542 -1.516 10.199 1.00 60.97 388 ARG A N 1
ATOM 3241 C CA . ARG A 1 388 ? 7.656 -1.630 8.733 1.00 60.97 388 ARG A CA 1
ATOM 3242 C C . ARG A 1 388 ? 7.008 -0.462 7.998 1.00 60.97 388 ARG A C 1
ATOM 3244 O O . ARG A 1 388 ? 7.583 0.019 7.029 1.00 60.97 388 ARG A O 1
ATOM 3251 N N . GLU A 1 389 ? 5.842 -0.013 8.450 1.00 59.62 389 GLU A N 1
ATOM 3252 C CA . GLU A 1 389 ? 5.086 1.087 7.841 1.00 59.62 389 GLU A CA 1
ATOM 3253 C C . GLU A 1 389 ? 5.865 2.411 7.880 1.00 59.62 389 GLU A C 1
ATOM 3255 O O . GLU A 1 389 ? 5.760 3.220 6.957 1.00 59.62 389 GLU A O 1
ATOM 3260 N N . TYR A 1 390 ? 6.671 2.620 8.926 1.00 58.69 390 TYR A N 1
ATOM 3261 C CA . TYR A 1 390 ? 7.477 3.830 9.111 1.00 58.69 390 TYR A CA 1
ATOM 3262 C C . TYR A 1 390 ? 8.994 3.603 8.968 1.00 58.69 390 TYR A C 1
ATOM 3264 O O . TYR A 1 390 ? 9.760 4.514 9.270 1.00 58.69 390 TYR A O 1
ATOM 3272 N N . ASP A 1 391 ? 9.420 2.433 8.473 1.00 49.12 391 ASP A N 1
ATOM 3273 C CA . ASP A 1 391 ? 10.824 2.072 8.190 1.00 49.12 391 ASP A CA 1
ATOM 3274 C C . ASP A 1 391 ? 11.772 2.217 9.404 1.00 49.12 391 ASP A C 1
ATOM 3276 O O . ASP A 1 391 ? 12.862 2.782 9.324 1.00 49.12 391 ASP A O 1
ATOM 3280 N N . ILE A 1 392 ? 11.319 1.719 10.557 1.00 54.94 392 ILE A N 1
ATOM 3281 C CA . ILE A 1 392 ? 11.984 1.824 11.860 1.00 54.94 392 ILE A CA 1
ATOM 3282 C C . ILE A 1 392 ? 12.811 0.558 12.144 1.00 54.94 392 ILE A C 1
ATOM 3284 O O . ILE A 1 392 ? 12.252 -0.529 12.315 1.00 54.94 392 ILE A O 1
ATOM 3288 N N . GLU A 1 393 ? 14.124 0.712 12.321 1.00 47.31 393 GLU A N 1
ATOM 3289 C CA . GLU A 1 393 ? 15.005 -0.284 12.950 1.00 47.31 393 GLU A CA 1
ATOM 3290 C C . GLU A 1 393 ? 15.425 0.245 14.331 1.00 47.31 393 GLU A C 1
ATOM 3292 O O . GLU A 1 393 ? 15.757 1.418 14.464 1.00 47.31 393 GLU A O 1
ATOM 3297 N N . GLY A 1 394 ? 15.360 -0.586 15.376 1.00 46.53 394 GLY A N 1
ATOM 3298 C CA . GLY A 1 394 ? 15.718 -0.176 16.737 1.00 46.53 394 GLY A CA 1
ATOM 3299 C C . GLY A 1 394 ? 16.749 -1.109 17.358 1.00 46.53 394 GLY A C 1
ATOM 3300 O O . GLY A 1 394 ? 16.559 -2.325 17.332 1.00 46.53 394 GLY A O 1
ATOM 3301 N N . GLU A 1 395 ? 17.795 -0.528 17.942 1.00 36.97 395 GLU A N 1
ATOM 3302 C CA . GLU A 1 395 ? 18.607 -1.146 18.994 1.00 36.97 395 GLU A CA 1
ATOM 3303 C C . GLU A 1 395 ? 17.985 -0.808 20.356 1.00 36.97 395 GLU A C 1
ATOM 3305 O O . GLU A 1 395 ? 17.528 0.315 20.577 1.00 36.97 395 GLU A O 1
ATOM 3310 N N . GLU A 1 396 ? 17.955 -1.767 21.280 1.00 45.28 396 GLU A N 1
ATOM 3311 C CA . GLU A 1 396 ? 17.623 -1.494 22.679 1.00 45.28 396 GLU A CA 1
ATOM 3312 C C . GLU A 1 396 ? 18.851 -1.753 23.559 1.00 45.28 396 GLU A C 1
ATOM 3314 O O . GLU A 1 396 ? 19.295 -2.892 23.679 1.00 45.28 396 GLU A O 1
ATOM 3319 N N . GLU A 1 397 ? 19.372 -0.704 24.204 1.00 37.91 397 GLU A N 1
ATOM 3320 C CA . GLU A 1 397 ? 20.427 -0.804 25.232 1.00 37.91 397 GLU A CA 1
ATOM 3321 C C . GLU A 1 397 ? 19.879 -1.200 26.625 1.00 37.91 397 GLU A C 1
ATOM 3323 O O . GLU A 1 397 ? 20.629 -1.697 27.461 1.00 37.91 397 GLU A O 1
ATOM 3328 N N . LYS A 1 398 ? 18.570 -1.026 26.888 1.00 52.09 398 LYS A N 1
ATOM 3329 C CA . LYS A 1 398 ? 17.882 -1.409 28.146 1.00 52.09 398 LYS A CA 1
ATOM 3330 C C . LYS A 1 398 ? 16.890 -2.548 27.909 1.00 52.09 398 LYS A C 1
ATOM 3332 O O . LYS A 1 398 ? 16.187 -2.536 26.899 1.00 52.09 398 LYS A O 1
ATOM 3337 N N . THR A 1 399 ? 16.738 -3.470 28.866 1.00 64.00 399 THR A N 1
ATOM 3338 C CA . THR A 1 399 ? 15.693 -4.503 28.764 1.00 64.00 399 THR A CA 1
ATOM 3339 C C . THR A 1 399 ? 14.301 -3.867 28.872 1.00 64.00 399 THR A C 1
ATOM 3341 O O . THR A 1 399 ? 14.098 -2.929 29.643 1.00 64.00 399 THR A O 1
ATOM 3344 N N . TRP A 1 400 ? 13.323 -4.353 28.097 1.00 70.69 400 TRP A N 1
ATOM 3345 C CA . TRP A 1 400 ? 11.948 -3.824 28.101 1.00 70.69 400 TRP A CA 1
ATOM 3346 C C . TRP A 1 400 ? 11.333 -3.746 29.501 1.00 70.69 400 TRP A C 1
ATOM 3348 O O . TRP A 1 400 ? 10.556 -2.839 29.780 1.00 70.69 400 TRP A O 1
ATOM 3358 N N . PHE A 1 401 ? 11.711 -4.670 30.385 1.00 75.00 401 PHE A N 1
ATOM 3359 C CA . PHE A 1 401 ? 11.171 -4.767 31.733 1.00 75.00 401 PHE A CA 1
ATOM 3360 C C . PHE A 1 401 ? 11.629 -3.613 32.629 1.00 75.00 401 PHE A C 1
ATOM 3362 O O . PHE A 1 401 ? 10.812 -3.060 33.360 1.00 75.00 401 PHE A O 1
ATOM 3369 N N . ASP A 1 402 ? 12.890 -3.189 32.517 1.00 74.00 402 ASP A N 1
ATOM 3370 C CA . ASP A 1 402 ? 13.411 -2.058 33.296 1.00 74.00 402 ASP A CA 1
ATOM 3371 C C . ASP A 1 402 ? 12.645 -0.770 32.968 1.00 74.00 402 ASP A C 1
ATOM 3373 O O . ASP A 1 402 ? 12.306 -0.002 33.861 1.00 74.00 402 ASP A O 1
ATOM 3377 N N . ARG A 1 403 ? 12.265 -0.581 31.696 1.00 75.44 403 ARG A N 1
ATOM 3378 C CA . ARG A 1 403 ? 11.454 0.571 31.266 1.00 75.44 403 ARG A CA 1
ATOM 3379 C C . ARG A 1 403 ? 10.049 0.566 31.855 1.00 75.44 403 ARG A C 1
ATOM 3381 O O . ARG A 1 403 ? 9.521 1.627 32.164 1.00 75.44 403 ARG A O 1
ATOM 3388 N N . VAL A 1 404 ? 9.439 -0.611 31.987 1.00 79.00 404 VAL A N 1
ATOM 3389 C CA . VAL A 1 404 ? 8.116 -0.734 32.613 1.00 79.00 404 VAL A CA 1
ATOM 3390 C C . VAL A 1 404 ? 8.202 -0.377 34.094 1.00 79.00 404 VAL A C 1
ATOM 3392 O O . VAL A 1 404 ? 7.319 0.300 34.603 1.00 79.00 404 VAL A O 1
ATOM 3395 N N . ILE A 1 405 ? 9.271 -0.785 34.783 1.00 80.06 405 ILE A N 1
ATOM 3396 C CA . ILE A 1 405 ? 9.493 -0.394 36.179 1.00 80.06 405 ILE A CA 1
ATOM 3397 C C . ILE A 1 405 ? 9.672 1.123 36.302 1.00 80.06 405 ILE A C 1
ATOM 3399 O O . ILE A 1 405 ? 9.004 1.722 37.141 1.00 80.06 405 ILE A O 1
ATOM 3403 N N . ASP A 1 406 ? 10.509 1.728 35.454 1.00 80.25 406 ASP A N 1
ATOM 3404 C CA . ASP A 1 406 ? 10.726 3.181 35.432 1.00 80.25 406 ASP A CA 1
ATOM 3405 C C . ASP A 1 406 ? 9.392 3.934 35.209 1.00 80.25 406 ASP A C 1
ATOM 3407 O O . ASP A 1 406 ? 9.075 4.860 35.951 1.00 80.25 406 ASP A O 1
ATOM 3411 N N . LEU A 1 407 ? 8.559 3.473 34.264 1.00 82.75 407 LEU A N 1
ATOM 3412 C CA . LEU A 1 407 ? 7.228 4.034 33.983 1.00 82.75 407 LEU A CA 1
ATOM 3413 C C . LEU A 1 407 ? 6.271 3.940 35.182 1.00 82.75 407 LEU A C 1
ATOM 3415 O O . LEU A 1 407 ? 5.537 4.881 35.470 1.00 82.75 407 LEU A O 1
ATOM 3419 N N . LEU A 1 408 ? 6.238 2.795 35.867 1.00 83.44 408 LEU A N 1
ATOM 3420 C CA . LEU A 1 408 ? 5.355 2.605 37.022 1.00 83.44 408 LEU A CA 1
ATOM 3421 C C . LEU A 1 408 ? 5.754 3.519 38.185 1.00 83.44 408 LEU A C 1
ATOM 3423 O O . LEU A 1 408 ? 4.881 4.023 38.888 1.00 83.44 408 LEU A O 1
ATOM 3427 N N . ILE A 1 409 ? 7.056 3.741 38.378 1.00 82.00 409 ILE A N 1
ATOM 3428 C CA . ILE A 1 409 ? 7.557 4.688 39.377 1.00 82.00 409 ILE A CA 1
ATOM 3429 C C . ILE A 1 409 ? 7.159 6.117 38.986 1.00 82.00 409 ILE A C 1
ATOM 3431 O O . ILE A 1 409 ? 6.579 6.804 39.821 1.00 82.00 409 ILE A O 1
ATOM 3435 N N . GLU A 1 410 ? 7.364 6.517 37.725 1.00 84.00 410 GLU A N 1
ATOM 3436 C CA . GLU A 1 410 ? 6.949 7.827 37.187 1.00 84.00 410 GLU A CA 1
ATOM 3437 C C . GLU A 1 410 ? 5.457 8.090 37.450 1.00 84.00 410 GLU A C 1
ATOM 3439 O O . GLU A 1 410 ? 5.099 9.116 38.023 1.00 84.00 410 GLU A O 1
ATOM 3444 N N . TYR A 1 411 ? 4.581 7.126 37.146 1.00 86.12 411 TYR A N 1
ATOM 3445 C CA . TYR A 1 411 ? 3.145 7.242 37.433 1.00 86.12 411 TYR A CA 1
ATOM 3446 C C . TYR A 1 411 ? 2.837 7.361 38.927 1.00 86.12 411 TYR A C 1
ATOM 3448 O O . TYR A 1 411 ? 1.983 8.160 39.321 1.00 86.12 411 TYR A O 1
ATOM 3456 N N . GLY A 1 412 ? 3.528 6.587 39.766 1.00 81.56 412 GLY A N 1
ATOM 3457 C CA . GLY A 1 412 ? 3.390 6.679 41.218 1.00 81.56 412 GLY A CA 1
ATOM 3458 C C . GLY A 1 412 ? 3.811 8.046 41.770 1.00 81.56 412 GLY A C 1
ATOM 3459 O O . GLY A 1 412 ? 3.157 8.567 42.674 1.00 81.56 412 GLY A O 1
ATOM 3460 N N . GLU A 1 413 ? 4.869 8.639 41.216 1.00 81.62 413 GLU A N 1
ATOM 3461 C CA . GLU A 1 413 ? 5.379 9.959 41.600 1.00 81.62 413 GLU A CA 1
ATOM 3462 C C . GLU A 1 413 ? 4.453 11.096 41.134 1.00 81.62 413 GLU A C 1
ATOM 3464 O O . GLU A 1 413 ? 4.097 11.969 41.934 1.00 81.62 413 GLU A O 1
ATOM 3469 N N . GLU A 1 414 ? 4.012 11.071 39.871 1.00 79.56 414 GLU A N 1
ATOM 3470 C CA . GLU A 1 414 ? 3.145 12.100 39.274 1.00 79.56 414 GLU A CA 1
ATOM 3471 C C . GLU A 1 414 ? 1.795 12.223 39.981 1.00 79.56 414 GLU A C 1
ATOM 3473 O O . GLU A 1 414 ? 1.272 13.326 40.161 1.00 79.56 414 GLU A O 1
ATOM 3478 N N . ALA A 1 415 ? 1.231 11.101 40.425 1.00 73.62 415 ALA A N 1
ATOM 3479 C CA . ALA A 1 415 ? -0.060 11.103 41.092 1.00 73.62 415 ALA A CA 1
ATOM 3480 C C . ALA A 1 415 ? -0.043 11.818 42.456 1.00 73.62 415 ALA A C 1
ATOM 3482 O O . ALA A 1 415 ? -1.119 12.117 42.982 1.00 73.62 415 ALA A O 1
ATOM 3483 N N . TRP A 1 416 ? 1.130 12.070 43.060 1.00 65.81 416 TRP A N 1
ATOM 3484 C CA . TRP A 1 416 ? 1.191 12.224 44.519 1.00 65.81 416 TRP A CA 1
ATOM 3485 C C . TRP A 1 416 ? 2.223 13.207 45.100 1.00 65.81 416 TRP A C 1
ATOM 3487 O O . TRP A 1 416 ? 2.622 13.052 46.254 1.00 65.81 416 TRP A O 1
ATOM 3497 N N . GLY A 1 417 ? 2.582 14.255 44.349 1.00 57.16 417 GLY A N 1
ATOM 3498 C CA . GLY A 1 417 ? 3.224 15.511 44.796 1.00 57.16 417 GLY A CA 1
ATOM 3499 C C . GLY A 1 417 ? 3.928 15.553 46.176 1.00 57.16 417 GLY A C 1
ATOM 3500 O O . GLY A 1 417 ? 3.280 15.615 47.216 1.00 57.16 417 GLY A O 1
ATOM 3501 N N . GLU A 1 418 ? 5.266 15.618 46.163 1.00 53.09 418 GLU A N 1
ATOM 3502 C CA . GLU A 1 418 ? 6.275 15.994 47.193 1.00 53.09 418 GLU A CA 1
ATOM 3503 C C . GLU A 1 418 ? 6.127 15.643 48.704 1.00 53.09 418 GLU A C 1
ATOM 3505 O O . GLU A 1 418 ? 7.060 15.931 49.456 1.00 53.09 418 GLU A O 1
ATOM 3510 N N . LYS A 1 419 ? 5.057 15.023 49.231 1.00 51.09 419 LYS A N 1
ATOM 3511 C CA . LYS A 1 419 ? 4.798 15.061 50.698 1.00 51.09 419 LYS A CA 1
ATOM 3512 C C . LYS A 1 419 ? 4.929 13.788 51.555 1.00 51.09 419 LYS A C 1
ATOM 3514 O O . LYS A 1 419 ? 4.630 13.886 52.746 1.00 51.09 419 LYS A O 1
ATOM 3519 N N . LYS A 1 420 ? 5.438 12.639 51.079 1.00 58.72 420 LYS A N 1
ATOM 3520 C CA . LYS A 1 420 ? 5.748 11.466 51.950 1.00 58.72 420 LYS A CA 1
ATOM 3521 C C . LYS A 1 420 ? 6.907 10.589 51.439 1.00 58.72 420 LYS A C 1
ATOM 3523 O O . LYS A 1 420 ? 7.052 10.407 50.240 1.00 58.72 420 LYS A O 1
ATOM 3528 N N . GLN A 1 421 ? 7.674 9.989 52.363 1.00 61.19 421 GLN A N 1
ATOM 3529 C CA . GLN A 1 421 ? 8.610 8.883 52.084 1.00 61.19 421 GLN A CA 1
ATOM 3530 C C . GLN A 1 421 ? 7.822 7.571 51.950 1.00 61.19 421 GLN A C 1
ATOM 3532 O O . GLN A 1 421 ? 7.402 6.996 52.955 1.00 61.19 421 GLN A O 1
ATOM 3537 N N . TYR A 1 422 ? 7.602 7.121 50.718 1.00 65.44 422 TYR A N 1
ATOM 3538 C CA . TYR A 1 422 ? 7.065 5.794 50.414 1.00 65.44 422 TYR A CA 1
ATOM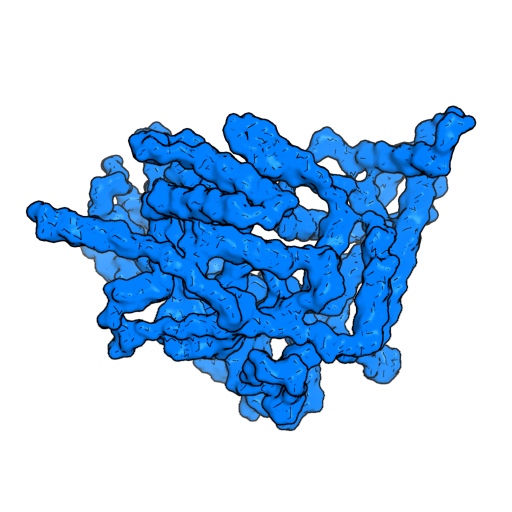 3539 C C . TYR A 1 422 ? 8.194 4.823 50.062 1.00 65.44 422 TYR A C 1
ATOM 3541 O O . TYR A 1 422 ? 9.289 5.249 49.693 1.00 65.44 422 TYR A O 1
ATOM 3549 N N . SER A 1 423 ? 7.937 3.518 50.181 1.00 75.19 423 SER A N 1
ATOM 3550 C CA . SER A 1 423 ? 8.847 2.517 49.622 1.00 75.19 423 SER A CA 1
ATOM 3551 C C . SER A 1 423 ? 8.658 2.421 48.104 1.00 75.19 423 SER A C 1
ATOM 3553 O O . SER A 1 423 ? 7.554 2.646 47.606 1.00 75.19 423 SER A O 1
ATOM 3555 N N . ASP A 1 424 ? 9.691 2.003 47.366 1.00 71.25 424 ASP A N 1
ATOM 3556 C CA . ASP A 1 424 ? 9.596 1.734 45.918 1.00 71.25 424 ASP A CA 1
ATOM 3557 C C . ASP A 1 424 ? 8.426 0.796 45.567 1.00 71.25 424 ASP A C 1
ATOM 3559 O O . ASP A 1 424 ? 7.849 0.883 44.487 1.00 71.25 424 ASP A O 1
ATOM 3563 N N . MET A 1 425 ? 8.057 -0.103 46.487 1.00 76.19 425 MET A N 1
ATOM 3564 C CA . MET A 1 425 ? 6.947 -1.040 46.311 1.00 76.19 425 MET A CA 1
ATOM 3565 C C . MET A 1 425 ? 5.569 -0.377 46.391 1.00 76.19 425 MET A C 1
ATOM 3567 O O . MET A 1 425 ? 4.635 -0.868 45.756 1.00 76.19 425 MET A O 1
ATOM 3571 N N . ASP A 1 426 ? 5.429 0.709 47.149 1.00 77.75 426 ASP A N 1
ATOM 3572 C CA . ASP A 1 426 ? 4.176 1.461 47.229 1.00 77.75 426 ASP A CA 1
ATOM 3573 C C . ASP A 1 426 ? 3.984 2.291 45.955 1.00 77.75 426 ASP A C 1
ATOM 3575 O O . ASP A 1 426 ? 2.942 2.176 45.313 1.00 77.75 426 ASP A O 1
ATOM 3579 N N . LEU A 1 427 ? 5.020 3.030 45.528 1.00 77.94 427 LEU A N 1
ATOM 3580 C CA . LEU A 1 427 ? 5.025 3.772 44.255 1.00 77.94 427 LEU A CA 1
ATOM 3581 C C . LEU A 1 427 ? 4.708 2.852 43.074 1.00 77.94 427 LEU A C 1
ATOM 3583 O O . LEU A 1 427 ? 3.867 3.163 42.237 1.00 77.94 427 LEU A O 1
ATOM 3587 N N . PHE A 1 428 ? 5.312 1.667 43.068 1.00 76.12 428 PHE A N 1
ATOM 3588 C CA . PHE A 1 428 ? 5.063 0.636 42.073 1.00 76.12 428 PHE A CA 1
ATOM 3589 C C . PHE A 1 428 ? 3.598 0.161 42.031 1.00 76.12 428 PHE A C 1
ATOM 3591 O O . PHE A 1 428 ? 3.041 -0.014 40.945 1.00 76.12 428 PHE A O 1
ATOM 3598 N N . LYS A 1 429 ? 2.955 -0.056 43.189 1.00 80.38 429 LYS A N 1
ATOM 3599 C CA . LYS A 1 429 ? 1.538 -0.455 43.244 1.00 80.38 429 LYS A CA 1
ATOM 3600 C C . LYS A 1 429 ? 0.621 0.655 42.746 1.00 80.38 429 LYS A C 1
ATOM 3602 O O . LYS A 1 429 ? -0.267 0.369 41.949 1.00 80.38 429 LYS A O 1
ATOM 3607 N N . PHE A 1 430 ? 0.874 1.897 43.155 1.00 84.06 430 PHE A N 1
ATOM 3608 C CA . PHE A 1 430 ? 0.118 3.050 42.666 1.00 84.06 430 PHE A CA 1
ATOM 3609 C C . PHE A 1 430 ? 0.264 3.222 41.151 1.00 84.06 430 PHE A C 1
ATOM 3611 O O . PHE A 1 430 ? -0.734 3.396 40.453 1.00 84.06 430 PHE A O 1
ATOM 3618 N N . GLY A 1 431 ? 1.479 3.076 40.617 1.00 86.56 431 GLY A N 1
ATOM 3619 C CA . GLY A 1 431 ? 1.710 3.076 39.174 1.00 86.56 431 GLY A CA 1
ATOM 3620 C C . GLY A 1 431 ? 0.900 2.004 38.446 1.00 86.56 431 GLY A C 1
ATOM 3621 O O . GLY A 1 431 ? 0.325 2.266 37.391 1.00 86.56 431 GLY A O 1
ATOM 3622 N N . LEU A 1 432 ? 0.794 0.801 39.021 1.00 86.38 432 LEU A N 1
ATOM 3623 C CA . LEU A 1 432 ? 0.025 -0.288 38.418 1.00 86.38 432 LEU A CA 1
ATOM 3624 C C . LEU A 1 432 ? -1.488 -0.027 38.459 1.00 86.38 432 LEU A C 1
ATOM 3626 O O . LEU A 1 432 ? -2.185 -0.356 37.500 1.00 86.38 432 LEU A O 1
ATOM 3630 N N . GLU A 1 433 ? -1.998 0.582 39.530 1.00 89.44 433 GLU A N 1
ATOM 3631 C CA . GLU A 1 433 ? -3.395 1.029 39.606 1.00 89.44 433 GLU A CA 1
ATOM 3632 C C . GLU A 1 433 ? -3.708 2.056 38.507 1.00 89.44 433 GLU A C 1
ATOM 3634 O O . GLU A 1 433 ? -4.737 1.943 37.839 1.00 89.44 433 GLU A O 1
ATOM 3639 N N . ILE A 1 434 ? -2.788 2.992 38.250 1.00 90.69 434 ILE A N 1
ATOM 3640 C CA . ILE A 1 434 ? -2.907 3.978 37.164 1.00 90.69 434 ILE A CA 1
ATOM 3641 C C . ILE A 1 434 ? -2.911 3.287 35.798 1.00 90.69 434 ILE A C 1
ATOM 3643 O O . ILE A 1 434 ? -3.777 3.580 34.976 1.00 90.69 434 ILE A O 1
ATOM 3647 N N . VAL A 1 435 ? -2.016 2.320 35.567 1.00 91.31 435 VAL A N 1
ATOM 3648 C CA . VAL A 1 435 ? -2.014 1.505 34.337 1.00 91.31 435 VAL A CA 1
ATOM 3649 C C . VAL A 1 435 ? -3.360 0.803 34.142 1.00 91.31 435 VAL A C 1
ATOM 3651 O O . VAL A 1 435 ? -3.929 0.861 33.055 1.00 91.31 435 VAL A O 1
ATOM 3654 N N . ILE A 1 436 ? -3.906 0.158 35.178 1.00 92.44 436 ILE A N 1
ATOM 3655 C CA . ILE A 1 436 ? -5.210 -0.522 35.096 1.00 92.44 436 ILE A CA 1
ATOM 3656 C C . ILE A 1 436 ? -6.325 0.479 34.777 1.00 92.44 436 ILE A C 1
ATOM 3658 O O . ILE A 1 436 ? -7.182 0.185 33.940 1.00 92.44 436 ILE A O 1
ATOM 3662 N N . GLN A 1 437 ? -6.301 1.659 35.399 1.00 94.88 437 GLN A N 1
ATOM 3663 C CA . GLN A 1 437 ? -7.287 2.707 35.152 1.00 94.88 437 GLN A CA 1
ATOM 3664 C C . GLN A 1 437 ? -7.195 3.269 33.727 1.00 94.88 437 GLN A C 1
ATOM 3666 O O . GLN A 1 437 ? -8.228 3.525 33.104 1.00 94.88 437 GLN A O 1
ATOM 3671 N N . ASN A 1 438 ? -5.982 3.443 33.203 1.00 95.00 438 ASN A N 1
ATOM 3672 C CA . ASN A 1 438 ? -5.732 3.882 31.831 1.00 95.00 438 ASN A CA 1
ATOM 3673 C C . ASN A 1 438 ? -6.215 2.833 30.822 1.00 95.00 438 ASN A C 1
ATOM 3675 O O . ASN A 1 438 ? -6.986 3.184 29.934 1.00 95.00 438 ASN A O 1
ATOM 3679 N N . LEU A 1 439 ? -5.876 1.552 31.022 1.00 95.12 439 LEU A N 1
ATOM 3680 C CA . LEU A 1 439 ? -6.386 0.443 30.204 1.00 95.12 439 LEU A CA 1
ATOM 3681 C C . LEU A 1 439 ? -7.928 0.412 30.206 1.00 95.12 439 LEU A C 1
ATOM 3683 O O . LEU A 1 439 ? -8.553 0.230 29.167 1.00 95.12 439 LEU A O 1
ATOM 3687 N N . GLU A 1 440 ? -8.567 0.607 31.364 1.00 97.19 440 GLU A N 1
ATOM 3688 C CA . GLU A 1 440 ? -10.032 0.652 31.469 1.00 97.19 440 GLU A CA 1
ATOM 3689 C C . GLU A 1 440 ? -10.644 1.834 30.706 1.00 97.19 440 GLU A C 1
ATOM 3691 O O . GLU A 1 440 ? -11.652 1.679 30.010 1.00 97.19 440 GLU A O 1
ATOM 3696 N N . ASN A 1 441 ? -10.033 3.015 30.822 1.00 97.25 441 ASN A N 1
ATOM 3697 C CA . ASN A 1 441 ? -10.465 4.205 30.098 1.00 97.25 441 ASN A CA 1
ATOM 3698 C C . ASN A 1 441 ? -10.318 4.017 28.582 1.00 97.25 441 ASN A C 1
ATOM 3700 O O . ASN A 1 441 ? -11.257 4.331 27.850 1.00 97.25 441 ASN A O 1
ATOM 3704 N N . ASP A 1 442 ? -9.195 3.461 28.123 1.00 96.88 442 ASP A N 1
ATOM 3705 C CA . ASP A 1 442 ? -8.938 3.159 26.713 1.00 96.88 442 ASP A CA 1
ATOM 3706 C C . ASP A 1 442 ? -9.999 2.201 26.151 1.00 96.88 442 ASP A C 1
ATOM 3708 O O . ASP A 1 442 ? -10.594 2.480 25.104 1.00 96.88 442 ASP A O 1
ATOM 3712 N N . LEU A 1 443 ? -10.325 1.125 26.881 1.00 97.94 443 LEU A N 1
ATOM 3713 C CA . LEU A 1 443 ? -11.412 0.207 26.520 1.00 97.94 443 LEU A CA 1
ATOM 3714 C C . LEU A 1 443 ? -12.759 0.934 26.402 1.00 97.94 443 LEU A C 1
ATOM 3716 O O . LEU A 1 443 ? -13.457 0.748 25.404 1.00 97.94 443 LEU A O 1
ATOM 3720 N N . ARG A 1 444 ? -13.105 1.800 27.365 1.00 98.12 444 ARG A N 1
ATOM 3721 C CA . ARG A 1 444 ? -14.355 2.579 27.338 1.00 98.12 444 ARG A CA 1
ATOM 3722 C C . ARG A 1 444 ? -14.425 3.507 26.122 1.00 98.12 444 ARG A C 1
ATOM 3724 O O . ARG A 1 444 ? -15.449 3.548 25.443 1.00 98.12 444 ARG A O 1
ATOM 3731 N N . TYR A 1 445 ? -13.349 4.235 25.824 1.00 97.69 445 TYR A N 1
ATOM 3732 C CA . TYR A 1 445 ? -13.296 5.133 24.665 1.00 97.69 445 TYR A CA 1
ATOM 3733 C C . TYR A 1 445 ? -13.429 4.367 23.340 1.00 97.69 445 TYR A C 1
ATOM 3735 O O . TYR A 1 445 ? -14.118 4.827 22.427 1.00 97.69 445 TYR A O 1
ATOM 3743 N N . MET A 1 446 ? -12.825 3.179 23.232 1.00 97.75 446 MET A N 1
ATOM 3744 C CA . MET A 1 446 ? -13.001 2.302 22.069 1.00 97.75 446 MET A CA 1
ATOM 3745 C C . MET A 1 446 ? -14.436 1.765 21.952 1.00 97.75 446 MET A C 1
ATOM 3747 O O . MET A 1 446 ? -14.977 1.707 20.847 1.00 97.75 446 MET A O 1
ATOM 3751 N N . GLU A 1 447 ? -15.083 1.416 23.066 1.00 97.69 447 GLU A N 1
ATOM 3752 C CA . GLU A 1 447 ? -16.481 0.957 23.097 1.00 97.69 447 GLU A CA 1
ATOM 3753 C C . GLU A 1 447 ? -17.472 2.025 22.619 1.00 97.69 447 GLU A C 1
ATOM 3755 O O . GLU A 1 447 ? -18.418 1.700 21.894 1.00 97.69 447 GLU A O 1
ATOM 3760 N N . GLU A 1 448 ? -17.239 3.299 22.944 1.00 97.44 448 GLU A N 1
ATOM 3761 C CA . GLU A 1 448 ? -18.034 4.411 22.409 1.00 97.44 448 GLU A CA 1
ATOM 3762 C C . GLU A 1 448 ? -17.943 4.499 20.879 1.00 97.44 448 GLU A C 1
ATOM 3764 O O . GLU A 1 448 ? -18.961 4.678 20.209 1.00 97.44 448 GLU A O 1
ATOM 3769 N N . ILE A 1 449 ? -16.748 4.300 20.313 1.00 97.06 449 ILE A N 1
ATOM 3770 C CA . ILE A 1 449 ? -16.551 4.267 18.857 1.00 97.06 449 ILE A CA 1
ATOM 3771 C C . ILE A 1 449 ? -17.248 3.039 18.248 1.00 97.06 449 ILE A C 1
ATOM 3773 O O . ILE A 1 449 ? -17.944 3.161 17.236 1.00 97.06 449 ILE A O 1
ATOM 3777 N N . PHE A 1 450 ? -17.116 1.855 18.862 1.00 96.62 450 PHE A N 1
ATOM 3778 C CA . PHE A 1 450 ? -17.782 0.639 18.377 1.00 96.62 450 PHE A CA 1
ATOM 3779 C C . PHE A 1 450 ? -19.303 0.767 18.359 1.00 96.62 450 PHE A C 1
ATOM 3781 O O . PHE A 1 450 ? -19.939 0.260 17.435 1.00 96.62 450 PHE A O 1
ATOM 3788 N N . LYS A 1 451 ? -19.888 1.481 19.324 1.00 96.00 451 LYS A N 1
ATOM 3789 C CA . LYS A 1 451 ? -21.330 1.733 19.364 1.00 96.00 451 LYS A CA 1
ATOM 3790 C C . LYS A 1 451 ? -21.822 2.474 18.119 1.00 96.00 451 LYS A C 1
ATOM 3792 O O . LYS A 1 451 ? -22.872 2.117 17.591 1.00 96.00 451 LYS A O 1
ATOM 3797 N N . GLU A 1 452 ? -21.083 3.477 17.645 1.00 95.69 452 GLU A N 1
ATOM 3798 C CA . GLU A 1 452 ? -21.428 4.199 16.413 1.00 95.69 452 GLU A CA 1
ATOM 3799 C C . GLU A 1 452 ? -21.156 3.351 15.160 1.00 95.69 452 GLU A C 1
ATOM 3801 O O . GLU A 1 452 ? -21.986 3.317 14.251 1.00 95.69 452 GLU A O 1
ATOM 3806 N N . LEU A 1 453 ? -20.065 2.576 15.138 1.00 94.62 453 LEU A N 1
ATOM 3807 C CA . LEU A 1 453 ? -19.778 1.627 14.052 1.00 94.62 453 LEU A CA 1
ATOM 3808 C C . LEU A 1 453 ? -20.888 0.577 13.887 1.00 94.62 453 LEU A C 1
ATOM 3810 O O . LEU A 1 453 ? -21.332 0.302 12.773 1.00 94.62 453 LEU A O 1
ATOM 3814 N N . ASP A 1 454 ? -21.385 0.014 14.989 1.00 93.06 454 ASP A N 1
ATOM 3815 C CA . ASP A 1 454 ? -22.420 -1.022 14.963 1.00 93.06 454 ASP A CA 1
ATOM 3816 C C . ASP A 1 454 ? -23.773 -0.502 14.439 1.00 93.06 454 ASP A C 1
ATOM 3818 O O . ASP A 1 454 ? -24.541 -1.283 13.866 1.00 93.06 454 ASP A O 1
ATOM 3822 N N . LYS A 1 455 ? -24.065 0.804 14.565 1.00 92.81 455 LYS A N 1
ATOM 3823 C CA . LYS A 1 455 ? -25.265 1.423 13.964 1.00 92.81 455 LYS A CA 1
ATOM 3824 C C . LYS A 1 455 ? -25.222 1.406 12.440 1.00 92.81 455 LYS A C 1
ATOM 3826 O O . LYS A 1 455 ? -26.263 1.236 11.802 1.00 92.81 455 LYS A O 1
ATOM 3831 N N . LEU A 1 456 ? -24.028 1.544 11.864 1.00 93.56 456 LEU A N 1
ATOM 3832 C CA . LEU A 1 456 ? -23.839 1.553 10.418 1.00 93.56 456 LEU A CA 1
ATOM 3833 C C . LEU A 1 456 ? -24.003 0.162 9.800 1.00 93.56 456 LEU A C 1
ATOM 3835 O O . LEU A 1 456 ? -24.182 0.060 8.593 1.00 93.56 456 LEU A O 1
ATOM 3839 N N . LYS A 1 457 ? -23.977 -0.927 10.571 1.00 94.19 457 LYS A N 1
ATOM 3840 C CA . LYS A 1 457 ? -24.037 -2.282 10.006 1.00 94.19 457 LYS A CA 1
ATOM 3841 C C . LYS A 1 457 ? -25.444 -2.651 9.537 1.00 94.19 457 LYS A C 1
ATOM 3843 O O . LYS A 1 457 ? -26.445 -2.458 10.234 1.00 94.19 457 LYS A O 1
ATOM 3848 N N . GLU A 1 458 ? -25.537 -3.229 8.342 1.00 92.75 458 GLU A N 1
ATOM 3849 C CA . GLU A 1 458 ? -26.776 -3.843 7.866 1.00 92.75 458 GLU A CA 1
ATOM 3850 C C . GLU A 1 458 ? -27.165 -5.030 8.752 1.00 92.75 458 GLU A C 1
ATOM 3852 O O . GLU A 1 458 ? -26.329 -5.855 9.125 1.00 92.75 458 GLU A O 1
ATOM 3857 N N . LYS A 1 459 ? -28.463 -5.127 9.057 1.00 91.75 459 LYS A N 1
ATOM 3858 C CA . LYS A 1 459 ? -29.040 -6.237 9.813 1.00 91.75 459 LYS A CA 1
ATOM 3859 C C . LYS A 1 459 ? -30.005 -7.031 8.944 1.00 91.75 459 LYS A C 1
ATOM 3861 O O . LYS A 1 459 ? -30.760 -6.442 8.171 1.00 91.75 459 LYS A O 1
ATOM 3866 N N . GLU A 1 460 ? -29.999 -8.345 9.104 1.00 88.38 460 GLU A N 1
ATOM 3867 C CA . GLU A 1 460 ? -30.910 -9.297 8.468 1.00 88.38 460 GLU A CA 1
ATOM 3868 C C . GLU A 1 460 ? -31.512 -10.162 9.584 1.00 88.38 460 GLU A C 1
ATOM 3870 O O . GLU A 1 460 ? -30.784 -10.729 10.391 1.00 88.38 460 GLU A O 1
ATOM 3875 N N . ASN A 1 461 ? -32.844 -10.185 9.703 1.00 87.69 461 ASN A N 1
ATOM 3876 C CA . ASN A 1 461 ? -33.565 -10.861 10.797 1.00 87.69 461 ASN A CA 1
ATOM 3877 C C . ASN A 1 461 ? -33.145 -10.433 12.222 1.00 87.69 461 ASN A C 1
ATOM 3879 O O . ASN A 1 461 ? -33.206 -11.219 13.159 1.00 87.69 461 ASN A O 1
ATOM 3883 N N . GLY A 1 462 ? -32.732 -9.173 12.396 1.00 85.81 462 GLY A N 1
ATOM 3884 C CA . GLY A 1 462 ? -32.321 -8.618 13.694 1.00 85.81 462 GLY A CA 1
ATOM 3885 C C . GLY A 1 462 ? -30.838 -8.808 14.037 1.00 85.81 462 GLY A C 1
ATOM 3886 O O . GLY A 1 462 ? -30.335 -8.104 14.913 1.00 85.81 462 GLY A O 1
ATOM 3887 N N . GLU A 1 463 ? -30.119 -9.657 13.302 1.00 89.94 463 GLU A N 1
ATOM 3888 C CA . GLU A 1 463 ? -28.683 -9.904 13.473 1.00 89.94 463 GLU A CA 1
ATOM 3889 C C . GLU A 1 463 ? -27.851 -9.153 12.429 1.00 89.94 463 GLU A C 1
ATOM 3891 O O . GLU A 1 463 ? -28.351 -8.793 11.365 1.00 89.94 463 GLU A O 1
ATOM 3896 N N . ILE A 1 464 ? -26.574 -8.890 12.726 1.00 90.88 464 ILE A N 1
ATOM 3897 C CA . ILE A 1 464 ? -25.658 -8.253 11.769 1.00 90.88 464 ILE A CA 1
ATOM 3898 C C . ILE A 1 464 ? -25.459 -9.187 10.575 1.00 90.88 464 ILE A C 1
ATOM 3900 O O . ILE A 1 464 ? -25.073 -10.345 10.730 1.00 90.88 464 ILE A O 1
ATOM 3904 N N . LYS A 1 465 ? -25.675 -8.662 9.369 1.00 93.00 465 LYS A N 1
ATOM 3905 C CA . LYS A 1 465 ? -25.482 -9.420 8.138 1.00 93.00 465 LYS A CA 1
ATOM 3906 C C . LYS A 1 465 ? -23.995 -9.670 7.889 1.00 93.00 465 LYS A C 1
ATOM 3908 O O . LYS A 1 465 ? -23.207 -8.730 7.834 1.00 93.00 465 LYS A O 1
ATOM 3913 N N . ILE A 1 466 ? -23.625 -10.925 7.644 1.00 93.88 466 ILE A N 1
ATOM 3914 C CA . ILE A 1 466 ? -22.245 -11.330 7.345 1.00 93.88 466 ILE A CA 1
ATOM 3915 C C . ILE A 1 466 ? -22.131 -11.686 5.858 1.00 93.88 466 ILE A C 1
ATOM 3917 O O . ILE A 1 466 ? -22.868 -12.525 5.346 1.00 93.88 466 ILE A O 1
ATOM 3921 N N . LEU A 1 467 ? -21.196 -11.049 5.152 1.00 92.75 467 LEU A N 1
ATOM 3922 C CA . LEU A 1 467 ? -20.907 -11.284 3.730 1.00 92.75 467 LEU A CA 1
ATOM 3923 C C . LEU A 1 467 ? -19.707 -12.207 3.496 1.00 92.75 467 LEU A C 1
ATOM 3925 O O . LEU A 1 467 ? -19.531 -12.731 2.392 1.00 92.75 467 LEU A O 1
ATOM 3929 N N . GLY A 1 468 ? -18.851 -12.365 4.501 1.00 90.50 468 GLY A N 1
ATOM 3930 C CA . GLY A 1 468 ? -17.622 -13.137 4.404 1.00 90.50 468 GLY A CA 1
ATOM 3931 C C . GLY A 1 468 ? -16.768 -13.000 5.654 1.00 90.50 468 GLY A C 1
ATOM 3932 O O . GLY A 1 468 ? -17.211 -12.477 6.674 1.00 90.50 468 GLY A O 1
ATOM 3933 N N . LYS A 1 469 ? -15.524 -13.457 5.560 1.00 89.44 469 LYS A N 1
ATOM 3934 C CA . LYS A 1 469 ? -14.515 -13.318 6.608 1.00 89.44 469 LYS A CA 1
ATOM 3935 C C . LYS A 1 469 ? -13.153 -13.078 5.986 1.00 89.44 469 LYS A C 1
ATOM 3937 O O . LYS A 1 469 ? -12.906 -13.523 4.860 1.00 89.44 469 LYS A O 1
ATOM 3942 N N . LEU A 1 470 ? -12.277 -12.392 6.708 1.00 86.88 470 LEU A N 1
ATOM 3943 C CA . LEU A 1 470 ? -10.889 -12.278 6.281 1.00 86.88 470 LEU A CA 1
ATOM 3944 C C . LEU A 1 470 ? -10.182 -13.642 6.390 1.00 86.88 470 LEU A C 1
ATOM 3946 O O . LEU A 1 470 ? -10.504 -14.437 7.272 1.00 86.88 470 LEU A O 1
ATOM 3950 N N . PRO A 1 471 ? -9.217 -13.954 5.504 1.00 82.19 471 PRO A N 1
ATOM 3951 C CA . PRO A 1 471 ? -8.407 -15.156 5.661 1.00 82.19 471 PRO A CA 1
ATOM 3952 C C . PRO A 1 471 ? -7.628 -15.097 6.978 1.00 82.19 471 PRO A C 1
ATOM 3954 O O . PRO A 1 471 ? -6.849 -14.164 7.177 1.00 82.19 471 PRO A O 1
ATOM 3957 N N . ALA A 1 472 ? -7.836 -16.094 7.839 1.00 69.00 472 ALA A N 1
ATOM 3958 C CA . ALA A 1 472 ? -7.232 -16.159 9.163 1.00 69.00 472 ALA A CA 1
ATOM 3959 C C . ALA A 1 472 ? -5.705 -16.318 9.093 1.00 69.00 472 ALA A C 1
ATOM 3961 O O . ALA A 1 472 ? -5.197 -17.236 8.443 1.00 69.00 472 ALA A O 1
ATOM 3962 N N . ASP A 1 473 ? -4.972 -15.472 9.817 1.00 69.12 473 ASP A N 1
ATOM 3963 C CA . ASP A 1 473 ? -3.562 -15.697 10.131 1.00 69.12 473 ASP A CA 1
ATOM 3964 C C . ASP A 1 473 ? -3.459 -16.425 11.483 1.00 69.12 473 ASP A C 1
ATOM 3966 O O . ASP A 1 473 ? -4.157 -16.093 12.442 1.00 69.12 473 ASP A O 1
ATOM 3970 N N . LYS A 1 474 ? -2.555 -17.405 11.607 1.00 62.62 474 LYS A N 1
ATOM 3971 C CA . LYS A 1 474 ? -2.294 -18.112 12.879 1.00 62.62 474 LYS A CA 1
ATOM 3972 C C . LYS A 1 474 ? -1.931 -17.144 14.017 1.00 62.62 474 LYS A C 1
ATOM 3974 O O . LYS A 1 474 ? -2.149 -17.453 15.197 1.00 62.62 474 LYS A O 1
ATOM 3979 N N . LYS A 1 475 ? -1.381 -15.980 13.663 1.00 63.62 475 LYS A N 1
ATOM 3980 C CA . LYS A 1 475 ? -1.004 -14.906 14.586 1.00 63.62 475 LYS A CA 1
ATOM 3981 C C . LYS A 1 475 ? -2.158 -13.974 14.968 1.00 63.62 475 LYS A C 1
ATOM 3983 O O . LYS A 1 475 ? -1.986 -13.194 15.899 1.00 63.62 475 LYS A O 1
ATOM 3988 N N . ASP A 1 476 ? -3.320 -14.059 14.323 1.00 71.50 476 ASP A N 1
ATOM 3989 C CA . ASP A 1 476 ? -4.441 -13.177 14.643 1.00 71.50 476 ASP A CA 1
ATOM 3990 C C . ASP A 1 476 ? -5.114 -13.586 15.967 1.00 71.50 476 ASP A C 1
ATOM 3992 O O . ASP A 1 476 ? -5.114 -14.757 16.376 1.00 71.50 476 ASP A O 1
ATOM 3996 N N . ILE A 1 477 ? -5.638 -12.580 16.672 1.00 75.88 477 ILE A N 1
ATOM 3997 C CA . ILE A 1 477 ? -6.350 -12.730 17.950 1.00 75.88 477 ILE A CA 1
ATOM 3998 C C . ILE A 1 477 ? -7.874 -12.696 17.790 1.00 75.88 477 ILE A C 1
ATOM 4000 O O . ILE A 1 477 ? -8.600 -13.177 18.651 1.00 75.88 477 ILE A O 1
ATOM 4004 N N . ILE A 1 478 ? -8.341 -12.186 16.650 1.00 81.94 478 ILE A N 1
ATOM 4005 C CA . ILE A 1 478 ? -9.744 -12.156 16.240 1.00 81.94 478 ILE A CA 1
ATOM 4006 C C . ILE A 1 478 ? -9.888 -12.767 14.844 1.00 81.94 478 ILE A C 1
ATOM 4008 O O . ILE A 1 478 ? -8.924 -12.764 14.079 1.00 81.94 478 ILE A O 1
ATOM 4012 N N . ASP A 1 479 ? -11.091 -13.235 14.506 1.00 82.81 479 ASP A N 1
ATOM 4013 C CA . ASP A 1 479 ? -11.490 -13.641 13.148 1.00 82.81 479 ASP A CA 1
ATOM 4014 C C . ASP A 1 479 ? -12.467 -12.587 12.586 1.00 82.81 479 ASP A C 1
ATOM 4016 O O . ASP A 1 479 ? -13.658 -12.623 12.909 1.00 82.81 479 ASP A O 1
ATOM 4020 N N . PRO A 1 480 ? -11.991 -11.572 11.835 1.00 84.94 480 PRO A N 1
ATOM 4021 C CA . PRO A 1 480 ? -12.838 -10.462 11.415 1.00 84.94 480 PRO A CA 1
ATOM 4022 C C . PRO A 1 480 ? -13.855 -10.902 10.358 1.00 84.94 480 PRO A C 1
ATOM 4024 O O . PRO A 1 480 ? -13.502 -11.320 9.249 1.00 84.94 480 PRO A O 1
ATOM 4027 N N . LEU A 1 481 ? -15.134 -10.751 10.694 1.00 91.25 481 LEU A N 1
ATOM 4028 C CA . LEU A 1 481 ? -16.258 -10.983 9.790 1.00 91.25 481 LEU A CA 1
ATOM 4029 C C . LEU A 1 481 ? -16.526 -9.730 8.965 1.00 91.25 481 LEU A C 1
ATOM 4031 O O . LEU A 1 481 ? -16.584 -8.638 9.514 1.00 91.25 481 LEU A O 1
ATOM 4035 N N . ILE A 1 482 ? -16.730 -9.888 7.661 1.00 92.94 482 ILE A N 1
ATOM 4036 C CA . ILE A 1 482 ? -17.033 -8.789 6.742 1.00 92.94 482 ILE A CA 1
ATOM 4037 C C . ILE A 1 482 ? -18.544 -8.574 6.728 1.00 92.94 482 ILE A C 1
ATOM 4039 O O . ILE A 1 482 ? -19.294 -9.504 6.432 1.00 92.94 482 ILE A O 1
ATOM 4043 N N . TYR A 1 483 ? -18.985 -7.348 6.986 1.00 93.56 483 TYR A N 1
ATOM 4044 C CA . TYR A 1 483 ? -20.390 -6.931 6.969 1.00 93.56 483 TYR A CA 1
ATOM 4045 C C . TYR A 1 483 ? -20.612 -5.789 5.968 1.00 93.56 483 TYR A C 1
ATOM 4047 O O . TYR A 1 483 ? -19.660 -5.085 5.609 1.00 93.56 483 TYR A O 1
ATOM 4055 N N . PRO A 1 484 ? -21.857 -5.591 5.501 1.00 92.62 484 PRO A N 1
ATOM 4056 C CA . PRO A 1 484 ? -22.223 -4.389 4.779 1.00 92.62 484 PRO A CA 1
ATOM 4057 C C . PRO A 1 484 ? -22.443 -3.229 5.746 1.00 92.62 484 PRO A C 1
ATOM 4059 O O . PRO A 1 484 ? -23.118 -3.385 6.766 1.00 92.62 484 PRO A O 1
ATOM 4062 N N . HIS A 1 485 ? -21.927 -2.057 5.386 1.00 91.88 485 HIS A N 1
ATOM 4063 C CA . HIS A 1 485 ? -22.286 -0.802 6.035 1.00 91.88 485 HIS A CA 1
ATOM 4064 C C . HIS A 1 485 ? -23.356 -0.087 5.220 1.00 91.88 485 HIS A C 1
ATOM 4066 O O . HIS A 1 485 ? -23.219 0.103 4.011 1.00 91.88 485 HIS A O 1
ATOM 4072 N N . LYS A 1 486 ? -24.408 0.352 5.900 1.00 88.06 486 LYS A N 1
ATOM 4073 C CA . LYS A 1 486 ? -25.369 1.308 5.375 1.00 88.06 486 LYS A CA 1
ATOM 4074 C C . LYS A 1 486 ? -24.662 2.640 5.197 1.00 88.06 486 LYS A C 1
ATOM 4076 O O . LYS A 1 486 ? -24.004 3.117 6.118 1.00 88.06 486 LYS A O 1
ATOM 4081 N N . ASN A 1 487 ? -24.870 3.255 4.039 1.00 83.31 487 ASN A N 1
ATOM 4082 C CA . ASN A 1 487 ? -24.454 4.626 3.778 1.00 83.31 487 ASN A CA 1
ATOM 4083 C C . ASN A 1 487 ? -22.949 4.894 3.992 1.00 83.31 487 ASN A C 1
ATOM 4085 O O . ASN A 1 487 ? -22.581 6.000 4.386 1.00 83.31 487 ASN A O 1
ATOM 4089 N N . ASP A 1 488 ? -22.078 3.908 3.743 1.00 92.75 488 ASP A N 1
ATOM 4090 C CA . ASP A 1 488 ? -20.631 4.143 3.666 1.00 92.75 488 ASP A CA 1
ATOM 4091 C C . ASP A 1 488 ? -20.359 5.098 2.492 1.00 92.75 488 ASP A C 1
ATOM 4093 O O . ASP A 1 488 ? -20.553 4.705 1.340 1.00 92.75 488 ASP A O 1
ATOM 4097 N N . PRO A 1 489 ? -19.907 6.339 2.736 1.00 94.31 489 PRO A N 1
ATOM 4098 C CA . PRO A 1 489 ? -19.836 7.350 1.689 1.00 94.31 489 PRO A CA 1
ATOM 4099 C C . PRO A 1 489 ? -18.846 6.976 0.575 1.00 94.31 489 PRO A C 1
ATOM 4101 O O . PRO A 1 489 ? -19.111 7.245 -0.603 1.00 94.31 489 PRO A O 1
ATOM 4104 N N . LYS A 1 490 ? -17.736 6.292 0.892 1.00 94.94 490 LYS A N 1
ATOM 4105 C CA . LYS A 1 490 ? -16.794 5.830 -0.139 1.00 94.94 490 LYS A CA 1
ATOM 4106 C C . LYS A 1 490 ? -17.401 4.713 -0.981 1.00 94.94 490 LYS A C 1
ATOM 4108 O O . LYS A 1 490 ? -17.298 4.735 -2.209 1.00 94.94 490 LYS A O 1
ATOM 4113 N N . PHE A 1 491 ? -18.071 3.760 -0.341 1.00 95.44 491 PHE A N 1
ATOM 4114 C CA . PHE A 1 491 ? -18.707 2.667 -1.066 1.00 95.44 491 PHE A CA 1
ATOM 4115 C C . PHE A 1 491 ? -19.925 3.139 -1.880 1.00 95.44 491 PHE A C 1
ATOM 4117 O O . PHE A 1 491 ? -20.124 2.695 -3.012 1.00 95.44 491 PHE A O 1
ATOM 4124 N N . GLU A 1 492 ? -20.708 4.090 -1.364 1.00 94.62 492 GLU A N 1
ATOM 4125 C CA . GLU A 1 492 ? -21.817 4.717 -2.089 1.00 94.62 492 GLU A CA 1
ATOM 4126 C C . GLU A 1 492 ? -21.327 5.455 -3.335 1.00 94.62 492 GLU A C 1
ATOM 4128 O O . GLU A 1 492 ? -21.843 5.222 -4.429 1.00 94.62 492 GLU A O 1
ATOM 4133 N N . THR A 1 493 ? -20.285 6.283 -3.219 1.00 95.88 493 THR A N 1
ATOM 4134 C CA . THR A 1 493 ? -19.693 6.943 -4.395 1.00 95.88 493 THR A CA 1
ATOM 4135 C C . THR A 1 493 ? -19.135 5.945 -5.409 1.00 95.88 493 THR A C 1
ATOM 4137 O O . THR A 1 493 ? -19.311 6.150 -6.611 1.00 95.88 493 THR A O 1
ATOM 4140 N N . LEU A 1 494 ? -18.557 4.824 -4.959 1.00 96.31 494 LEU A N 1
ATOM 4141 C CA . LEU A 1 494 ? -18.093 3.756 -5.849 1.00 96.31 494 LEU A CA 1
ATOM 4142 C C . LEU A 1 494 ? -19.259 3.141 -6.642 1.00 96.31 494 LEU A C 1
ATOM 4144 O O . LEU A 1 494 ? -19.164 2.974 -7.861 1.00 96.31 494 LEU A O 1
ATOM 4148 N N . LYS A 1 495 ? -20.390 2.863 -5.982 1.00 94.19 495 LYS A N 1
ATOM 4149 C CA . LYS A 1 495 ? -21.611 2.391 -6.657 1.00 94.19 495 LYS A CA 1
ATOM 4150 C C . LYS A 1 495 ? -22.135 3.411 -7.668 1.00 94.19 495 LYS A C 1
ATOM 4152 O O . LYS A 1 495 ? -22.536 3.021 -8.761 1.00 94.19 495 LYS A O 1
ATOM 4157 N N . GLN A 1 496 ? -22.097 4.702 -7.340 1.00 94.31 496 GLN A N 1
ATOM 4158 C CA . GLN A 1 496 ? -22.568 5.784 -8.214 1.00 94.31 496 GLN A CA 1
ATOM 4159 C C . GLN A 1 496 ? -21.753 5.909 -9.508 1.00 94.31 496 GLN A C 1
ATOM 4161 O O . GLN A 1 496 ? -22.320 6.179 -10.565 1.00 94.31 496 GLN A O 1
ATOM 4166 N N . ILE A 1 497 ? -20.433 5.710 -9.445 1.00 95.50 497 ILE A N 1
ATOM 4167 C CA . ILE A 1 497 ? -19.570 5.818 -10.630 1.00 95.50 497 ILE A CA 1
ATOM 4168 C C . ILE A 1 497 ? -19.553 4.530 -11.467 1.00 95.50 497 ILE A C 1
ATOM 4170 O O . ILE A 1 497 ? -19.417 4.622 -12.683 1.00 95.50 497 ILE A O 1
ATOM 4174 N N . ILE A 1 498 ? -19.727 3.349 -10.858 1.00 94.94 498 ILE A N 1
ATOM 4175 C CA . ILE A 1 498 ? -19.777 2.047 -11.561 1.00 94.94 498 ILE A CA 1
ATOM 4176 C C . ILE A 1 498 ? -21.172 1.748 -12.135 1.00 94.94 498 ILE A C 1
ATOM 4178 O O . ILE A 1 498 ? -21.295 1.110 -13.184 1.00 94.94 498 ILE A O 1
ATOM 4182 N N . GLY A 1 499 ? -22.222 2.177 -11.432 1.00 90.69 499 GLY A N 1
ATOM 4183 C CA . GLY A 1 499 ? -23.617 1.938 -11.787 1.00 90.69 499 GLY A CA 1
ATOM 4184 C C . GLY A 1 499 ? -24.058 2.651 -13.067 1.00 90.69 499 GLY A C 1
ATOM 4185 O O . GLY A 1 499 ? -23.291 3.362 -13.717 1.00 90.69 499 GLY A O 1
ATOM 4186 N N . SER A 1 500 ? -25.323 2.445 -13.449 1.00 89.19 500 SER A N 1
ATOM 4187 C CA . SER A 1 500 ? -25.875 3.081 -14.650 1.00 89.19 500 SER A CA 1
ATOM 4188 C C . SER A 1 500 ? -25.753 4.613 -14.568 1.00 89.19 500 SER A C 1
ATOM 4190 O O . SER A 1 500 ? -26.145 5.190 -13.548 1.00 89.19 500 SER A O 1
ATOM 4192 N N . PRO A 1 501 ? -25.299 5.290 -15.644 1.00 89.62 501 PRO A N 1
ATOM 4193 C CA . PRO A 1 501 ? -25.151 6.745 -15.670 1.00 89.62 501 PRO A CA 1
ATOM 4194 C C . PRO A 1 501 ? -26.439 7.500 -15.318 1.00 89.62 501 PRO A C 1
ATOM 4196 O O . PRO A 1 501 ? -26.374 8.597 -14.779 1.00 89.62 501 PRO A O 1
ATOM 4199 N N . SER A 1 502 ? -27.606 6.899 -15.576 1.00 88.75 502 SER A N 1
ATOM 4200 C CA . SER A 1 502 ? -28.923 7.469 -15.261 1.00 88.75 502 SER A CA 1
ATOM 4201 C C . SER A 1 502 ? -29.178 7.687 -13.767 1.00 88.75 502 SER A C 1
ATOM 4203 O O . SER A 1 502 ? -30.034 8.491 -13.417 1.00 88.75 502 SER A O 1
ATOM 4205 N N . PHE A 1 503 ? -28.479 6.959 -12.891 1.00 86.44 503 PHE A N 1
ATOM 4206 C CA . PHE A 1 503 ? -28.629 7.059 -11.433 1.00 86.44 503 PHE A CA 1
ATOM 4207 C C . PHE A 1 503 ? -27.469 7.793 -10.766 1.00 86.44 503 PHE A C 1
ATOM 4209 O O . PHE A 1 503 ? -27.421 7.868 -9.539 1.00 86.44 503 PHE A O 1
ATOM 4216 N N . LYS A 1 504 ? -26.526 8.308 -11.558 1.00 92.44 504 LYS A N 1
ATOM 4217 C CA . LYS A 1 504 ? -25.358 8.993 -11.037 1.00 92.44 504 LYS A CA 1
ATOM 4218 C C . LYS A 1 504 ? -25.743 10.379 -10.520 1.00 92.44 504 LYS A C 1
ATOM 4220 O O . LYS A 1 504 ? -26.301 11.196 -11.244 1.00 92.44 504 LYS A O 1
ATOM 4225 N N . SER A 1 505 ? -25.406 10.639 -9.264 1.00 94.25 505 SER A N 1
ATOM 4226 C CA . SER A 1 505 ? -25.649 11.911 -8.586 1.00 94.25 505 SER A CA 1
ATOM 4227 C C . SER A 1 505 ? -24.923 13.089 -9.244 1.00 94.25 505 SER A C 1
ATOM 4229 O O . SER A 1 505 ? -23.739 12.992 -9.576 1.00 94.25 505 SER A O 1
ATOM 4231 N N . GLU A 1 506 ? -25.597 14.242 -9.298 1.00 93.25 506 GLU A N 1
ATOM 4232 C CA . GLU A 1 506 ? -25.029 15.531 -9.731 1.00 93.25 506 GLU A CA 1
ATOM 4233 C C . GLU A 1 506 ? -23.810 15.948 -8.889 1.00 93.25 506 GLU A C 1
ATOM 4235 O O . GLU A 1 506 ? -22.906 16.628 -9.369 1.00 93.25 506 GLU A O 1
ATOM 4240 N N . LYS A 1 507 ? -23.722 15.462 -7.641 1.00 93.00 507 LYS A N 1
ATOM 4241 C CA . LYS A 1 507 ? -22.557 15.667 -6.762 1.00 93.00 507 LYS A CA 1
ATOM 4242 C C . LYS A 1 507 ? -21.254 15.089 -7.340 1.00 93.00 507 LYS A C 1
ATOM 4244 O O . LYS A 1 507 ? -20.185 15.448 -6.868 1.00 93.00 507 LYS A O 1
ATOM 4249 N N . LEU A 1 508 ? -21.336 14.189 -8.326 1.00 93.94 508 LEU A N 1
ATOM 4250 C CA . LEU A 1 508 ? -20.198 13.531 -8.983 1.00 93.94 508 LEU A CA 1
ATOM 4251 C C . LEU A 1 508 ? -20.098 13.885 -10.477 1.00 93.94 508 LEU A C 1
ATOM 4253 O O . LEU A 1 508 ? -19.537 13.105 -11.254 1.00 93.94 508 LEU A O 1
ATOM 4257 N N . LYS A 1 509 ? -20.663 15.022 -10.902 1.00 90.69 509 LYS A N 1
ATOM 4258 C CA . LYS A 1 509 ? -20.698 15.441 -12.314 1.00 90.69 509 LYS A CA 1
ATOM 4259 C C . LYS A 1 509 ? -19.310 15.524 -12.968 1.00 90.69 509 LYS A C 1
ATOM 4261 O O . LYS A 1 509 ? -19.178 15.156 -14.129 1.00 90.69 509 LYS A O 1
ATOM 4266 N N . ASP A 1 510 ? -18.289 15.917 -12.204 1.00 90.31 510 ASP A N 1
ATOM 4267 C CA . ASP A 1 510 ? -16.917 16.126 -12.697 1.00 90.31 510 ASP A CA 1
ATOM 4268 C C . ASP A 1 510 ? -16.093 14.825 -12.767 1.00 90.31 510 ASP A C 1
ATOM 4270 O O . ASP A 1 510 ? -15.022 14.777 -13.369 1.00 90.31 510 ASP A O 1
ATOM 4274 N N . ILE A 1 511 ? -16.601 13.741 -12.179 1.00 95.19 511 ILE A N 1
ATOM 4275 C CA . ILE A 1 511 ? -16.015 12.400 -12.287 1.00 95.19 511 ILE A CA 1
ATOM 4276 C C . ILE A 1 511 ? -16.596 11.731 -13.541 1.00 95.19 511 ILE A C 1
ATOM 4278 O O . ILE A 1 511 ? -17.764 11.952 -13.834 1.00 95.19 511 ILE A O 1
ATOM 4282 N N . PRO A 1 512 ? -15.891 10.889 -14.309 1.00 94.44 512 PRO A N 1
ATOM 4283 C CA . PRO A 1 512 ? -16.511 10.137 -15.405 1.00 94.44 512 PRO A CA 1
ATOM 4284 C C . PRO A 1 512 ? -17.423 9.009 -14.887 1.00 94.44 512 PRO A C 1
ATOM 4286 O O . PRO A 1 512 ? -17.308 8.561 -13.747 1.00 94.44 512 PRO A O 1
ATOM 4289 N N . SER A 1 513 ? -18.375 8.543 -15.704 1.00 94.75 513 SER A N 1
ATOM 4290 C CA . SER A 1 513 ? -19.044 7.260 -15.433 1.00 94.75 513 SER A CA 1
ATOM 4291 C C . SER A 1 513 ? -18.136 6.113 -15.871 1.00 94.75 513 SER A C 1
ATOM 4293 O O . SER A 1 513 ? -17.521 6.168 -16.936 1.00 94.75 513 SER A O 1
ATOM 4295 N N . LEU A 1 514 ? -18.072 5.069 -15.051 1.00 95.44 514 LEU A N 1
ATOM 4296 C CA . LEU A 1 514 ? -17.285 3.861 -15.283 1.00 95.44 514 LEU A CA 1
ATOM 4297 C C . LEU A 1 514 ? -18.166 2.692 -15.758 1.00 95.44 514 LEU A C 1
ATOM 4299 O O . LEU A 1 514 ? -17.722 1.545 -15.799 1.00 95.44 514 LEU A O 1
ATOM 4303 N N . TYR A 1 515 ? -19.422 2.966 -16.117 1.00 94.12 515 TYR A N 1
ATOM 4304 C CA . TYR A 1 515 ? -20.348 1.962 -16.628 1.00 94.12 515 TYR A CA 1
ATOM 4305 C C . TYR A 1 515 ? -19.783 1.289 -17.890 1.00 94.12 515 TYR A C 1
ATOM 4307 O O . TYR A 1 515 ? -19.410 1.971 -18.848 1.00 94.12 515 TYR A O 1
ATOM 4315 N N . ARG A 1 516 ? -19.741 -0.054 -17.901 1.00 93.75 516 ARG A N 1
ATOM 4316 C CA . ARG A 1 516 ? -19.174 -0.883 -18.992 1.00 93.75 516 ARG A CA 1
ATOM 4317 C C . ARG A 1 516 ? -17.689 -0.632 -19.280 1.00 93.75 516 ARG A C 1
ATOM 4319 O O . ARG A 1 516 ? -17.228 -0.866 -20.396 1.00 93.75 516 ARG A O 1
ATOM 4326 N N . LYS A 1 517 ? -16.942 -0.158 -18.287 1.00 95.12 517 LYS A N 1
ATOM 4327 C CA . LYS A 1 517 ? -15.486 -0.021 -18.347 1.00 95.12 517 LYS A CA 1
ATOM 4328 C C . LYS A 1 517 ? -14.809 -1.193 -17.641 1.00 95.12 517 LYS A C 1
ATOM 4330 O O . LYS A 1 517 ? -15.389 -1.783 -16.732 1.00 95.12 517 LYS A O 1
ATOM 4335 N N . LYS A 1 518 ? -13.573 -1.502 -18.033 1.00 96.06 518 LYS A N 1
ATOM 4336 C CA . LYS A 1 518 ? -12.717 -2.460 -17.330 1.00 96.06 518 LYS A CA 1
ATOM 4337 C C . LYS A 1 518 ? -11.947 -1.734 -16.226 1.00 96.06 518 LYS A C 1
ATOM 4339 O O . LYS A 1 518 ? -11.138 -0.849 -16.508 1.00 96.06 518 LYS A O 1
ATOM 4344 N N . ILE A 1 519 ? -12.253 -2.051 -14.971 1.00 97.94 519 ILE A N 1
ATOM 4345 C CA . ILE A 1 519 ? -11.888 -1.251 -13.795 1.00 97.94 519 ILE A CA 1
ATOM 4346 C C . ILE A 1 519 ? -10.876 -2.005 -12.938 1.00 97.94 519 ILE A C 1
ATOM 4348 O O . ILE A 1 519 ? -11.121 -3.128 -12.499 1.00 97.94 519 ILE A O 1
ATOM 4352 N N . LEU A 1 520 ? -9.758 -1.352 -12.643 1.00 97.62 520 LEU A N 1
ATOM 4353 C CA . LEU A 1 520 ? -8.762 -1.817 -11.688 1.00 97.62 520 LEU A CA 1
ATOM 4354 C C . LEU A 1 520 ? -8.841 -0.959 -10.422 1.00 97.62 520 LEU A C 1
ATOM 4356 O O . LEU A 1 520 ? -8.623 0.246 -10.489 1.00 97.62 520 LEU A O 1
ATOM 4360 N N . ILE A 1 521 ? -9.150 -1.559 -9.274 1.00 98.12 521 ILE A N 1
ATOM 4361 C CA . ILE A 1 521 ? -9.261 -0.867 -7.983 1.00 98.12 521 ILE A CA 1
ATOM 4362 C C . ILE A 1 521 ? -8.060 -1.237 -7.120 1.00 98.12 521 ILE A C 1
ATOM 4364 O O . ILE A 1 521 ? -7.892 -2.400 -6.762 1.00 98.12 521 ILE A O 1
ATOM 4368 N N . PHE A 1 522 ? -7.251 -0.248 -6.755 1.00 97.25 522 PHE A N 1
ATOM 4369 C CA . PHE A 1 522 ? -6.146 -0.391 -5.820 1.00 97.25 522 PHE A CA 1
ATOM 4370 C C . PHE A 1 522 ? -6.489 0.149 -4.434 1.00 97.25 522 PHE A C 1
ATOM 4372 O O . PHE A 1 522 ? -7.077 1.220 -4.289 1.00 97.25 522 PHE A O 1
ATOM 4379 N N . THR A 1 523 ? -6.033 -0.574 -3.418 1.00 95.62 523 THR A N 1
ATOM 4380 C CA . THR A 1 523 ? -6.044 -0.176 -2.005 1.00 95.62 523 THR A CA 1
ATOM 4381 C C . THR A 1 523 ? -4.744 -0.631 -1.344 1.00 95.62 523 THR A C 1
ATOM 4383 O O . THR A 1 523 ? -4.172 -1.648 -1.730 1.00 95.62 523 THR A O 1
ATOM 4386 N N . GLN A 1 524 ? -4.235 0.093 -0.355 1.00 89.44 524 GLN A N 1
ATOM 4387 C CA . GLN A 1 524 ? -3.045 -0.329 0.393 1.00 89.44 524 GLN A CA 1
ATOM 4388 C C . GLN A 1 524 ? -3.319 -1.548 1.278 1.00 89.44 524 GLN A C 1
ATOM 4390 O O . GLN A 1 524 ? -2.419 -2.353 1.528 1.00 89.44 524 GLN A O 1
ATOM 4395 N N . TYR A 1 525 ? -4.562 -1.723 1.729 1.00 90.50 525 TYR A N 1
ATOM 4396 C CA . TYR A 1 525 ? -4.879 -2.678 2.779 1.00 90.50 525 TYR A CA 1
ATOM 4397 C C . TYR A 1 525 ? -5.662 -3.875 2.258 1.00 90.50 525 TYR A C 1
ATOM 4399 O O . TYR A 1 525 ? -6.690 -3.757 1.591 1.00 90.50 525 TYR A O 1
ATOM 4407 N N . LYS A 1 526 ? -5.199 -5.067 2.647 1.00 91.56 526 LYS A N 1
ATOM 4408 C CA . LYS A 1 526 ? -5.891 -6.331 2.374 1.00 91.56 526 LYS A CA 1
ATOM 4409 C C . LYS A 1 526 ? -7.330 -6.291 2.896 1.00 91.56 526 LYS A C 1
ATOM 4411 O O . LYS A 1 526 ? -8.242 -6.677 2.176 1.00 91.56 526 LYS A O 1
ATOM 4416 N N . ASP A 1 527 ? -7.526 -5.795 4.115 1.00 92.44 527 ASP A N 1
ATOM 4417 C CA . ASP A 1 527 ? -8.831 -5.769 4.781 1.00 92.44 527 ASP A CA 1
ATOM 4418 C C . ASP A 1 527 ? -9.863 -4.987 3.945 1.00 92.44 527 ASP A C 1
ATOM 4420 O O . ASP A 1 527 ? -10.960 -5.482 3.679 1.00 92.44 527 ASP A O 1
ATOM 4424 N N . THR A 1 528 ? -9.460 -3.824 3.423 1.00 95.88 528 THR A N 1
ATOM 4425 C CA . THR A 1 528 ? -10.253 -2.999 2.504 1.00 95.88 528 THR A CA 1
ATOM 4426 C C . THR A 1 528 ? -10.525 -3.708 1.177 1.00 95.88 528 THR A C 1
ATOM 4428 O O . THR A 1 528 ? -11.653 -3.686 0.689 1.00 95.88 528 THR A O 1
ATOM 4431 N N . ALA A 1 529 ? -9.534 -4.396 0.601 1.00 96.62 529 ALA A N 1
ATOM 4432 C CA . ALA A 1 529 ? -9.704 -5.119 -0.663 1.00 96.62 529 ALA A CA 1
ATOM 4433 C C . ALA A 1 529 ? -10.792 -6.205 -0.559 1.00 96.62 529 ALA A C 1
ATOM 4435 O O . ALA A 1 529 ? -11.673 -6.303 -1.418 1.00 96.62 529 ALA A O 1
ATOM 4436 N N . TYR A 1 530 ? -10.767 -6.987 0.525 1.00 95.88 530 TYR A N 1
ATOM 4437 C CA . TYR A 1 530 ? -11.803 -7.981 0.814 1.00 95.88 530 TYR A CA 1
ATOM 4438 C C . TYR A 1 530 ? -13.157 -7.320 1.100 1.00 95.88 530 TYR A C 1
ATOM 4440 O O . TYR A 1 530 ? -14.176 -7.780 0.579 1.00 95.88 530 TYR A O 1
ATOM 4448 N N . TYR A 1 531 ? -13.183 -6.228 1.871 1.00 96.50 531 TYR A N 1
ATOM 4449 C CA . TYR A 1 531 ? -14.405 -5.470 2.142 1.00 96.50 531 TYR A CA 1
ATOM 4450 C C . TYR A 1 531 ? -15.095 -5.005 0.855 1.00 96.50 531 TYR A C 1
ATOM 4452 O O . TYR A 1 531 ? -16.278 -5.301 0.663 1.00 96.50 531 TYR A O 1
ATOM 4460 N N . ILE A 1 532 ? -14.358 -4.355 -0.052 1.00 97.31 532 ILE A N 1
ATOM 4461 C CA . ILE A 1 532 ? -14.882 -3.890 -1.344 1.00 97.31 532 ILE A CA 1
ATOM 4462 C C . ILE A 1 532 ? -15.383 -5.081 -2.166 1.00 97.31 532 ILE A C 1
ATOM 4464 O O . ILE A 1 532 ? -16.492 -5.033 -2.695 1.00 97.31 532 ILE A O 1
ATOM 4468 N N . TYR A 1 533 ? -14.605 -6.166 -2.246 1.00 97.19 533 TYR A N 1
ATOM 4469 C CA . TYR A 1 533 ? -14.959 -7.344 -3.042 1.00 97.19 533 TYR A CA 1
ATOM 4470 C C . TYR A 1 533 ? -16.282 -7.972 -2.591 1.00 97.19 533 TYR A C 1
ATOM 4472 O O . TYR A 1 533 ? -17.185 -8.172 -3.406 1.00 97.19 533 TYR A O 1
ATOM 4480 N N . HIS A 1 534 ? -16.427 -8.249 -1.293 1.00 96.69 534 HIS A N 1
ATOM 4481 C CA . HIS A 1 534 ? -17.636 -8.872 -0.755 1.00 96.69 534 HIS A CA 1
ATOM 4482 C C . HIS A 1 534 ? -18.856 -7.947 -0.852 1.00 96.69 534 HIS A C 1
ATOM 4484 O O . HIS A 1 534 ? -19.950 -8.415 -1.185 1.00 96.69 534 HIS A O 1
ATOM 4490 N N . ASN A 1 535 ? -18.679 -6.643 -0.624 1.00 96.00 535 ASN A N 1
ATOM 4491 C CA . ASN A 1 535 ? -19.771 -5.677 -0.721 1.00 96.00 535 ASN A CA 1
ATOM 4492 C C . ASN A 1 535 ? -20.221 -5.437 -2.166 1.00 96.00 535 ASN A C 1
ATOM 4494 O O . ASN A 1 535 ? -21.427 -5.455 -2.422 1.00 96.00 535 ASN A O 1
ATOM 4498 N N . LEU A 1 536 ? -19.296 -5.309 -3.127 1.00 95.25 536 LEU A N 1
ATOM 4499 C CA . LEU A 1 536 ? -19.644 -5.240 -4.553 1.00 95.25 536 LEU A CA 1
ATOM 4500 C C . LEU A 1 536 ? -20.348 -6.519 -5.007 1.00 95.25 536 LEU A C 1
ATOM 4502 O O . LEU A 1 536 ? -21.371 -6.443 -5.683 1.00 95.25 536 LEU A O 1
ATOM 4506 N N . LEU A 1 537 ? -19.855 -7.693 -4.595 1.00 94.56 537 LEU A N 1
ATOM 4507 C CA . LEU A 1 537 ? -20.490 -8.968 -4.929 1.00 94.56 537 LEU A CA 1
ATOM 4508 C C . LEU A 1 537 ? -21.935 -9.028 -4.419 1.00 94.56 537 LEU A C 1
ATOM 4510 O O . LEU A 1 537 ? -22.829 -9.452 -5.150 1.00 94.56 537 LEU A O 1
ATOM 4514 N N . ASN A 1 538 ? -22.167 -8.616 -3.171 1.00 93.56 538 ASN A N 1
ATOM 4515 C CA . ASN A 1 538 ? -23.499 -8.560 -2.571 1.00 93.56 538 ASN A CA 1
ATOM 4516 C C . ASN A 1 538 ? -24.407 -7.556 -3.300 1.00 93.56 538 ASN A C 1
ATOM 4518 O O . ASN A 1 538 ? -25.547 -7.892 -3.613 1.00 93.56 538 ASN A O 1
ATOM 4522 N N . TRP A 1 539 ? -23.899 -6.367 -3.626 1.00 92.19 539 TRP A N 1
ATOM 4523 C CA . TRP A 1 539 ? -24.642 -5.339 -4.358 1.00 92.19 539 TRP A CA 1
ATOM 4524 C C . TRP A 1 539 ? -25.073 -5.810 -5.759 1.00 92.19 539 TRP A C 1
ATOM 4526 O O . TRP A 1 539 ? -26.263 -5.797 -6.070 1.00 92.19 539 TRP A O 1
ATOM 4536 N N . ILE A 1 540 ? -24.144 -6.357 -6.553 1.00 91.38 540 ILE A N 1
ATOM 4537 C CA . ILE A 1 540 ? -24.412 -6.883 -7.908 1.00 91.38 540 ILE A CA 1
ATOM 4538 C C . ILE A 1 540 ? -25.411 -8.056 -7.880 1.00 91.38 540 ILE A C 1
ATOM 4540 O O . ILE A 1 540 ? -26.183 -8.262 -8.823 1.00 91.38 540 ILE A O 1
ATOM 4544 N N . LYS A 1 541 ? -25.398 -8.855 -6.804 1.00 89.62 541 LYS A N 1
ATOM 4545 C CA . LYS A 1 541 ? -26.358 -9.951 -6.602 1.00 89.62 541 LYS A CA 1
ATOM 4546 C C . LYS A 1 541 ? -27.757 -9.457 -6.240 1.00 89.62 541 LYS A C 1
ATOM 4548 O O . LYS A 1 541 ? -28.711 -10.082 -6.685 1.00 89.62 541 LYS A O 1
ATOM 4553 N N . LYS A 1 542 ? -27.883 -8.385 -5.447 1.00 86.31 542 LYS A N 1
ATOM 4554 C CA . LYS A 1 542 ? -29.182 -7.815 -5.046 1.00 86.31 542 LYS A CA 1
ATOM 4555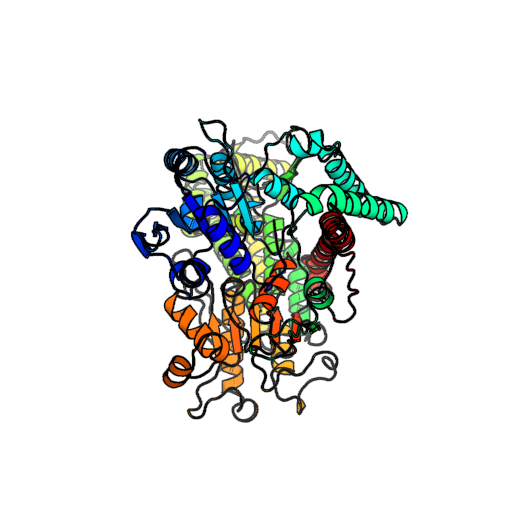 C C . LYS A 1 542 ? -29.871 -7.098 -6.214 1.00 86.31 542 LYS A C 1
ATOM 4557 O O . LYS A 1 542 ? -31.064 -7.276 -6.421 1.00 86.31 542 LYS A O 1
ATOM 4562 N N . GLU A 1 543 ? -29.123 -6.324 -6.994 1.00 82.62 543 GLU A N 1
ATOM 4563 C CA . GLU A 1 543 ? -29.661 -5.477 -8.070 1.00 82.62 543 GLU A CA 1
ATOM 4564 C C . GLU A 1 543 ? -29.449 -6.119 -9.450 1.00 82.62 543 GLU A C 1
ATOM 4566 O O . GLU A 1 543 ? -28.706 -5.619 -10.297 1.00 82.62 543 GLU A O 1
ATOM 4571 N N . ILE A 1 544 ? -30.076 -7.281 -9.665 1.00 66.00 544 ILE A N 1
ATOM 4572 C CA . ILE A 1 544 ? -29.790 -8.155 -10.814 1.00 66.00 544 ILE A CA 1
ATOM 4573 C C . ILE A 1 544 ? -29.953 -7.443 -12.161 1.00 66.00 544 ILE A C 1
ATOM 4575 O O . ILE A 1 544 ? -29.105 -7.642 -13.036 1.00 66.00 544 ILE A O 1
ATOM 4579 N N . ASP A 1 545 ? -30.985 -6.610 -12.293 1.00 72.69 545 ASP A N 1
ATOM 4580 C CA . ASP A 1 545 ? -31.377 -5.976 -13.556 1.00 72.69 545 ASP A CA 1
ATOM 4581 C C . ASP A 1 545 ? -30.541 -4.734 -13.906 1.00 72.69 545 ASP A C 1
ATOM 4583 O O . ASP A 1 545 ? -30.486 -4.328 -15.067 1.00 72.69 545 ASP A O 1
ATOM 4587 N N . LEU A 1 546 ? -29.840 -4.146 -12.930 1.00 74.06 546 LEU A N 1
ATOM 4588 C CA . LEU A 1 546 ? -29.074 -2.907 -13.120 1.00 74.06 546 LEU A CA 1
ATOM 4589 C C . LEU A 1 546 ? -27.622 -3.158 -13.558 1.00 74.06 546 LEU A C 1
ATOM 4591 O O . LEU A 1 546 ? -27.002 -2.299 -14.190 1.00 74.06 546 LEU A O 1
ATOM 4595 N N . HIS A 1 547 ? -27.095 -4.357 -13.287 1.00 81.69 547 HIS A N 1
ATOM 4596 C CA . HIS A 1 547 ? -25.670 -4.691 -13.441 1.00 81.69 547 HIS A CA 1
ATOM 4597 C C . HIS A 1 547 ? -25.416 -5.824 -14.438 1.00 81.69 547 HIS A C 1
ATOM 4599 O O . HIS A 1 547 ? -24.476 -6.603 -14.286 1.00 81.69 547 HIS A O 1
ATOM 4605 N N . THR A 1 548 ? -26.247 -5.932 -15.477 1.00 82.62 548 THR A N 1
ATOM 4606 C CA . THR A 1 548 ? -26.173 -7.012 -16.482 1.00 82.62 548 THR A CA 1
ATOM 4607 C C . THR A 1 548 ? -24.812 -7.114 -17.173 1.00 82.62 548 THR A C 1
ATOM 4609 O O . THR A 1 548 ? -24.365 -8.212 -17.486 1.00 82.62 548 THR A O 1
ATOM 4612 N N . TRP A 1 549 ? -24.103 -5.996 -17.350 1.00 90.19 549 TRP A N 1
ATOM 4613 C CA . TRP A 1 549 ? -22.770 -5.970 -17.964 1.00 90.19 549 TRP A CA 1
ATOM 4614 C C . TRP A 1 549 ? -21.677 -6.646 -17.115 1.00 90.19 549 TRP A C 1
ATOM 4616 O O . TRP A 1 549 ? -20.697 -7.143 -17.670 1.00 90.19 549 TRP A O 1
ATOM 4626 N N . LEU A 1 550 ? -21.878 -6.724 -15.794 1.00 90.75 550 LEU A N 1
ATOM 4627 C CA . LEU A 1 550 ? -20.992 -7.407 -14.843 1.00 90.75 550 LEU A CA 1
ATOM 4628 C C . LEU A 1 550 ? -21.292 -8.902 -14.718 1.00 90.75 550 LEU A C 1
ATOM 4630 O O . LEU A 1 550 ? -20.727 -9.566 -13.848 1.00 90.75 550 LEU A O 1
ATOM 4634 N N . LYS A 1 551 ? -22.172 -9.445 -15.562 1.00 88.62 551 LYS A N 1
ATOM 4635 C CA . LYS A 1 551 ? -22.478 -10.873 -15.631 1.00 88.62 551 LYS A CA 1
ATOM 4636 C C . LYS A 1 551 ? -22.113 -11.410 -17.007 1.00 88.62 551 LYS A C 1
ATOM 4638 O O . LYS A 1 551 ? -22.285 -10.740 -18.023 1.00 88.62 551 LYS A O 1
ATOM 4643 N N . ASP A 1 552 ? -21.550 -12.610 -17.042 1.00 86.31 552 ASP A N 1
ATOM 4644 C CA . ASP A 1 552 ? -21.366 -13.335 -18.294 1.00 86.31 552 ASP A CA 1
ATOM 4645 C C . ASP A 1 552 ? -22.665 -14.038 -18.735 1.00 86.31 552 ASP A C 1
ATOM 4647 O O . ASP A 1 552 ? -23.704 -13.961 -18.076 1.00 86.31 552 ASP A O 1
ATOM 4651 N N . LYS A 1 553 ? -22.602 -14.753 -19.864 1.00 84.44 553 LYS A N 1
ATOM 4652 C CA . LYS A 1 553 ? -23.744 -15.498 -20.423 1.00 84.44 553 LYS A CA 1
ATOM 4653 C C . LYS A 1 553 ? -24.286 -16.591 -19.487 1.00 84.44 553 LYS A C 1
ATOM 4655 O O . LYS A 1 553 ? -25.416 -17.025 -19.673 1.00 84.44 553 LYS A O 1
ATOM 4660 N N . ASN A 1 554 ? -23.503 -17.018 -18.495 1.00 84.25 554 ASN A N 1
ATOM 4661 C CA . ASN A 1 554 ? -23.852 -18.032 -17.501 1.00 84.25 554 ASN A CA 1
ATOM 4662 C C . ASN A 1 554 ? -24.211 -17.405 -16.137 1.00 84.25 554 ASN A C 1
ATOM 4664 O O . ASN A 1 554 ? -24.203 -18.100 -15.122 1.00 84.25 554 ASN A O 1
ATOM 4668 N N . ASN A 1 555 ? -24.501 -16.097 -16.089 1.00 83.19 555 ASN A N 1
ATOM 4669 C CA . ASN A 1 555 ? -24.760 -15.324 -14.868 1.00 83.19 555 ASN A CA 1
ATOM 4670 C C . ASN A 1 555 ? -23.591 -15.284 -13.865 1.00 83.19 555 ASN A C 1
ATOM 4672 O O . ASN A 1 555 ? -23.783 -14.918 -12.699 1.00 83.19 555 ASN A O 1
ATOM 4676 N N . LYS A 1 556 ? -22.366 -15.613 -14.291 1.00 87.88 556 LYS A N 1
ATOM 4677 C CA . LYS A 1 556 ? -21.183 -15.486 -13.442 1.00 87.88 556 LYS A CA 1
ATOM 4678 C C . LYS A 1 556 ? -20.782 -14.022 -13.342 1.00 87.88 556 LYS A C 1
ATOM 4680 O O . LYS A 1 556 ? -20.649 -13.334 -14.350 1.00 87.88 556 LYS A O 1
ATOM 4685 N N . ILE A 1 557 ? -20.573 -13.557 -12.115 1.00 92.94 557 ILE A N 1
ATOM 4686 C CA . ILE A 1 557 ? -20.171 -12.176 -11.850 1.00 92.94 557 ILE A CA 1
ATOM 4687 C C . ILE A 1 557 ? -18.696 -11.992 -12.220 1.00 92.94 557 ILE A C 1
ATOM 4689 O O . ILE A 1 557 ? -17.836 -12.768 -11.798 1.00 92.94 557 ILE A O 1
ATOM 4693 N N . LYS A 1 558 ? -18.409 -10.940 -12.981 1.00 95.25 558 LYS A N 1
ATOM 4694 C CA . LYS A 1 558 ? -17.100 -10.630 -13.559 1.00 95.25 558 LYS A CA 1
ATOM 4695 C C . LYS A 1 558 ? -16.235 -9.760 -12.642 1.00 95.25 558 LYS A C 1
ATOM 4697 O O . LYS A 1 558 ? -15.713 -8.728 -13.063 1.00 95.25 558 LYS A O 1
ATOM 4702 N N . ILE A 1 559 ? -16.091 -10.161 -11.380 1.00 96.56 559 ILE A N 1
ATOM 4703 C CA . ILE A 1 559 ? -15.215 -9.478 -10.417 1.00 96.56 559 ILE A CA 1
ATOM 4704 C C . ILE A 1 559 ? -14.109 -10.411 -9.906 1.00 96.56 559 ILE A C 1
ATOM 4706 O O . ILE A 1 559 ? -14.309 -11.623 -9.805 1.00 96.56 559 ILE A O 1
ATOM 4710 N N . GLY A 1 560 ? -12.943 -9.854 -9.583 1.00 96.62 560 GLY A N 1
ATOM 4711 C CA . GLY A 1 560 ? -11.782 -10.582 -9.065 1.00 96.62 560 GLY A CA 1
ATOM 4712 C C . GLY A 1 560 ? -11.105 -9.862 -7.901 1.00 96.62 560 GLY A C 1
ATOM 4713 O O . GLY A 1 560 ? -11.254 -8.652 -7.739 1.00 96.62 560 GLY A O 1
ATOM 4714 N N . LEU A 1 561 ? -10.345 -10.617 -7.104 1.00 96.38 561 LEU A N 1
ATOM 4715 C CA . LEU A 1 561 ? -9.592 -10.117 -5.954 1.00 96.38 561 LEU A CA 1
ATOM 4716 C C . LEU A 1 561 ? -8.182 -10.715 -5.944 1.00 96.38 561 LEU A C 1
ATOM 4718 O O . LEU A 1 561 ? -8.028 -11.937 -5.945 1.00 96.38 561 LEU A O 1
ATOM 4722 N N . VAL A 1 562 ? -7.166 -9.856 -5.879 1.00 94.56 562 VAL A N 1
ATOM 4723 C CA . VAL A 1 562 ? -5.758 -10.250 -5.738 1.00 94.56 562 VAL A CA 1
ATOM 4724 C C . VAL A 1 562 ? -5.124 -9.500 -4.571 1.00 94.56 562 VAL A C 1
ATOM 4726 O O . VAL A 1 562 ? -5.157 -8.280 -4.488 1.00 94.56 562 VAL A O 1
ATOM 4729 N N . THR A 1 563 ? -4.510 -10.222 -3.645 1.00 91.56 563 THR A N 1
ATOM 4730 C CA . THR A 1 563 ? -3.814 -9.630 -2.493 1.00 91.56 563 THR A CA 1
ATOM 4731 C C . THR A 1 563 ? -2.422 -10.236 -2.360 1.00 91.56 563 THR A C 1
ATOM 4733 O O . THR A 1 563 ? -2.062 -11.134 -3.120 1.00 91.56 563 THR A O 1
ATOM 4736 N N . GLY A 1 564 ? -1.623 -9.761 -1.400 1.00 81.94 564 GLY A N 1
ATOM 4737 C CA . GLY A 1 564 ? -0.290 -10.321 -1.138 1.00 81.94 564 GLY A CA 1
ATOM 4738 C C . GLY A 1 564 ? -0.296 -11.816 -0.791 1.00 81.94 564 GLY A C 1
ATOM 4739 O O . GLY A 1 564 ? 0.685 -12.498 -1.059 1.00 81.94 564 GLY A O 1
ATOM 4740 N N . ASP A 1 565 ? -1.418 -12.327 -0.277 1.00 81.75 565 ASP A N 1
ATOM 4741 C CA . ASP A 1 565 ? -1.580 -13.735 0.111 1.00 81.75 565 ASP A CA 1
ATOM 4742 C C . ASP A 1 565 ? -2.128 -14.617 -1.020 1.00 81.75 565 ASP A C 1
ATOM 4744 O O . ASP A 1 565 ? -2.342 -15.816 -0.838 1.00 81.75 565 ASP A O 1
ATOM 4748 N N . THR A 1 566 ? -2.411 -14.034 -2.186 1.00 85.69 566 THR A N 1
ATOM 4749 C CA . THR A 1 566 ? -2.873 -14.795 -3.344 1.00 85.69 566 THR A CA 1
ATOM 4750 C C . THR A 1 566 ? -1.712 -15.608 -3.911 1.00 85.69 566 THR A C 1
ATOM 4752 O O . THR A 1 566 ? -0.662 -15.053 -4.235 1.00 85.69 566 THR A O 1
ATOM 4755 N N . ASP A 1 567 ? -1.921 -16.918 -4.061 1.00 84.56 567 ASP A N 1
ATOM 4756 C CA . ASP A 1 567 ? -0.951 -17.825 -4.681 1.00 84.56 567 ASP A CA 1
ATOM 4757 C C . ASP A 1 567 ? -0.516 -17.342 -6.076 1.00 84.56 567 ASP A C 1
ATOM 4759 O O . ASP A 1 567 ? -1.294 -16.731 -6.813 1.00 84.56 567 ASP A O 1
ATOM 4763 N N . ILE A 1 568 ? 0.730 -17.643 -6.450 1.00 77.88 568 ILE A N 1
ATOM 4764 C CA . ILE A 1 568 ? 1.342 -17.175 -7.699 1.00 77.88 568 ILE A CA 1
ATOM 4765 C C . ILE A 1 568 ? 0.552 -17.660 -8.923 1.00 77.88 568 ILE A C 1
ATOM 4767 O O . ILE A 1 568 ? 0.307 -16.860 -9.826 1.00 77.88 568 ILE A O 1
ATOM 4771 N N . ASN A 1 569 ? 0.105 -18.920 -8.953 1.00 81.50 569 ASN A N 1
ATOM 4772 C CA . ASN A 1 569 ? -0.643 -19.451 -10.096 1.00 81.50 569 ASN A CA 1
ATOM 4773 C C . ASN A 1 569 ? -2.022 -18.796 -10.188 1.00 81.50 569 ASN A C 1
ATOM 4775 O O . ASN A 1 569 ? -2.414 -18.316 -11.250 1.00 81.50 569 ASN A O 1
ATOM 4779 N N . ALA A 1 570 ? -2.719 -18.681 -9.053 1.00 87.81 570 ALA A N 1
ATOM 4780 C CA . ALA A 1 570 ? -4.004 -17.988 -8.999 1.00 87.81 570 ALA A CA 1
ATOM 4781 C C . ALA A 1 570 ? -3.875 -16.525 -9.456 1.00 87.81 570 ALA A C 1
ATOM 4783 O O . ALA A 1 570 ? -4.719 -16.018 -10.192 1.00 87.81 570 ALA A O 1
ATOM 4784 N N . LYS A 1 571 ? -2.797 -15.844 -9.056 1.00 88.69 571 LYS A N 1
ATOM 4785 C CA . LYS A 1 571 ? -2.500 -14.471 -9.468 1.00 88.69 571 LYS A CA 1
ATOM 4786 C C . LYS A 1 571 ? -2.326 -14.357 -10.984 1.00 88.69 571 LYS A C 1
ATOM 4788 O O . LYS A 1 571 ? -2.894 -13.439 -11.574 1.00 88.69 571 LYS A O 1
ATOM 4793 N N . VAL A 1 572 ? -1.588 -15.277 -11.608 1.00 86.50 572 VAL A N 1
ATOM 4794 C CA . VAL A 1 572 ? -1.435 -15.334 -13.074 1.00 86.50 572 VAL A CA 1
ATOM 4795 C C . VAL A 1 572 ? -2.792 -15.535 -13.754 1.00 86.50 572 VAL A C 1
ATOM 4797 O O . VAL A 1 572 ? -3.111 -14.793 -14.683 1.00 86.50 572 VAL A O 1
ATOM 4800 N N . ASP A 1 573 ? -3.628 -16.444 -13.246 1.00 91.19 573 ASP A N 1
ATOM 4801 C CA . ASP A 1 573 ? -4.976 -16.678 -13.778 1.00 91.19 573 ASP A CA 1
ATOM 4802 C C . ASP A 1 573 ? -5.855 -15.419 -13.695 1.00 91.19 573 ASP A C 1
ATOM 4804 O O . ASP A 1 573 ? -6.546 -15.073 -14.655 1.00 91.19 573 ASP A O 1
ATOM 4808 N N . TYR A 1 574 ? -5.825 -14.697 -12.569 1.00 95.00 574 TYR A N 1
ATOM 4809 C CA . TYR A 1 574 ? -6.567 -13.441 -12.416 1.00 95.00 574 TYR A CA 1
ATOM 4810 C C . TYR A 1 574 ? -6.095 -12.363 -13.398 1.00 95.00 574 TYR A C 1
ATOM 4812 O O . TYR A 1 574 ? -6.934 -11.699 -14.008 1.00 95.00 574 TYR A O 1
ATOM 4820 N N . ILE A 1 575 ? -4.779 -12.214 -13.589 1.00 93.25 575 ILE A N 1
ATOM 4821 C CA . ILE A 1 575 ? -4.203 -11.258 -14.548 1.00 93.25 575 ILE A CA 1
ATOM 4822 C C . ILE A 1 575 ? -4.656 -11.598 -15.970 1.00 93.25 575 ILE A C 1
ATOM 4824 O O . ILE A 1 575 ? -5.142 -10.719 -16.677 1.00 93.25 575 ILE A O 1
ATOM 4828 N N . LYS A 1 576 ? -4.570 -12.871 -16.372 1.00 93.75 576 LYS A N 1
ATOM 4829 C CA . LYS A 1 576 ? -4.991 -13.330 -17.702 1.00 93.75 576 LYS A CA 1
ATOM 4830 C C . LYS A 1 576 ? -6.487 -13.144 -17.953 1.00 93.75 576 LYS A C 1
ATOM 4832 O O . LYS A 1 576 ? -6.875 -12.739 -19.041 1.00 93.75 576 LYS A O 1
ATOM 4837 N N . ARG A 1 577 ? -7.334 -13.386 -16.950 1.00 96.12 577 ARG A N 1
ATOM 4838 C CA . ARG A 1 577 ? -8.793 -13.200 -17.066 1.00 96.12 577 ARG A CA 1
ATOM 4839 C C . ARG A 1 577 ? -9.216 -11.732 -17.075 1.00 96.12 577 ARG A C 1
ATOM 4841 O O . ARG A 1 577 ? -10.265 -11.417 -17.632 1.00 96.12 577 ARG A O 1
ATOM 4848 N N . PHE A 1 578 ? -8.440 -10.852 -16.443 1.00 96.94 578 PHE A N 1
ATOM 4849 C CA . PHE A 1 578 ? -8.701 -9.411 -16.424 1.00 96.94 578 PHE A CA 1
ATOM 4850 C C . PHE A 1 578 ? -8.079 -8.676 -17.616 1.00 96.94 578 PHE A C 1
ATOM 4852 O O . PHE A 1 578 ? -8.674 -7.736 -18.122 1.00 96.94 578 PHE A O 1
ATOM 4859 N N . SER A 1 579 ? -6.913 -9.089 -18.104 1.00 94.75 579 SER A N 1
ATOM 4860 C CA . SER A 1 579 ? -6.229 -8.452 -19.236 1.00 94.75 579 SER A CA 1
ATOM 4861 C C . SER A 1 579 ? -5.841 -9.503 -20.288 1.00 94.75 579 SER A C 1
ATOM 4863 O O . SER A 1 579 ? -4.647 -9.760 -20.485 1.00 94.75 579 SER A O 1
ATOM 4865 N N . PRO A 1 580 ? -6.830 -10.190 -20.900 1.00 94.06 580 PRO A N 1
ATOM 4866 C CA . PRO A 1 580 ? -6.583 -11.293 -21.823 1.00 94.06 580 PRO A CA 1
ATOM 4867 C C . PRO A 1 580 ? -5.837 -10.883 -23.091 1.00 94.06 580 PRO A C 1
ATOM 4869 O O . PRO A 1 580 ? -5.049 -11.691 -23.580 1.00 94.06 580 PRO A O 1
ATOM 4872 N N . GLU A 1 581 ? -6.033 -9.665 -23.600 1.00 90.19 581 GLU A N 1
ATOM 4873 C CA . GLU A 1 581 ? -5.336 -9.187 -24.799 1.00 90.19 581 GLU A CA 1
ATOM 4874 C C . GLU A 1 581 ? -3.839 -9.017 -24.513 1.00 90.19 581 GLU A C 1
ATOM 4876 O O . GLU A 1 581 ? -2.998 -9.559 -25.228 1.00 90.19 581 GLU A O 1
ATOM 4881 N N . ALA A 1 582 ? -3.495 -8.360 -23.403 1.00 86.38 582 ALA A N 1
ATOM 4882 C CA . ALA A 1 582 ? -2.105 -8.134 -23.010 1.00 86.38 582 ALA A CA 1
ATOM 4883 C C . ALA A 1 582 ? -1.343 -9.385 -22.527 1.00 86.38 582 ALA A C 1
ATOM 4885 O O . ALA A 1 582 ? -0.114 -9.351 -22.441 1.00 86.38 582 ALA A O 1
ATOM 4886 N N . ASN A 1 583 ? -2.044 -10.461 -22.149 1.00 85.81 583 ASN A N 1
ATOM 4887 C CA . ASN A 1 583 ? -1.440 -11.641 -21.509 1.00 85.81 583 ASN A CA 1
ATOM 4888 C C . ASN A 1 583 ? -1.786 -12.972 -22.199 1.00 85.81 583 ASN A C 1
ATOM 4890 O O . ASN A 1 583 ? -1.579 -14.029 -21.600 1.00 85.81 583 ASN A O 1
ATOM 4894 N N . ASN A 1 584 ? -2.329 -12.942 -23.423 1.00 88.50 584 ASN A N 1
ATOM 4895 C CA . ASN A 1 584 ? -2.814 -14.127 -24.146 1.00 88.50 584 ASN A CA 1
ATOM 4896 C C . ASN A 1 584 ? -3.771 -14.997 -23.301 1.00 88.50 584 ASN A C 1
ATOM 4898 O O . ASN A 1 584 ? -3.704 -16.223 -23.320 1.00 88.50 584 ASN A O 1
ATOM 4902 N N . GLY A 1 585 ? -4.658 -14.355 -22.535 1.00 91.62 585 GLY A N 1
ATOM 4903 C CA . GLY A 1 585 ? -5.484 -14.990 -21.500 1.00 91.62 585 GLY A CA 1
ATOM 4904 C C . GLY A 1 585 ? -6.837 -15.536 -21.965 1.00 91.62 585 GLY A C 1
ATOM 4905 O O . GLY A 1 585 ? -7.691 -15.869 -21.141 1.00 91.62 585 GLY A O 1
ATOM 4906 N N . TYR A 1 586 ? -7.098 -15.579 -23.276 1.00 93.62 586 TYR A N 1
ATOM 4907 C CA . TYR A 1 586 ? -8.413 -15.957 -23.810 1.00 93.62 586 TYR A CA 1
ATOM 4908 C C . TYR A 1 586 ? -8.812 -17.407 -23.489 1.00 93.62 586 TYR A C 1
ATOM 4910 O O . TYR A 1 586 ? -10.006 -17.713 -23.435 1.00 93.62 586 TYR A O 1
ATOM 4918 N N . GLU A 1 587 ? -7.852 -18.305 -23.261 1.00 93.25 587 GLU A N 1
ATOM 4919 C CA . GLU A 1 587 ? -8.137 -19.680 -22.831 1.00 93.25 587 GLU A CA 1
ATOM 4920 C C . GLU A 1 587 ? -8.650 -19.721 -21.386 1.00 93.25 587 GLU A C 1
ATOM 4922 O O . GLU A 1 587 ? -9.678 -20.345 -21.102 1.00 93.25 587 GLU A O 1
ATOM 4927 N N . GLU A 1 588 ? -8.008 -18.987 -20.480 1.00 93.44 588 GLU A N 1
ATOM 4928 C CA . GLU A 1 588 ? -8.435 -18.843 -19.091 1.00 93.44 588 GLU A CA 1
ATOM 4929 C C . GLU A 1 588 ? -9.788 -18.132 -18.998 1.00 93.44 588 GLU A C 1
ATOM 4931 O O . GLU A 1 588 ? -10.626 -18.516 -18.179 1.00 93.44 588 GLU A O 1
ATOM 4936 N N . VAL A 1 589 ? -10.050 -17.154 -19.873 1.00 93.62 589 VAL A N 1
ATOM 4937 C CA . VAL A 1 589 ? -11.371 -16.520 -20.000 1.00 93.62 589 VAL A CA 1
ATOM 4938 C C . VAL A 1 589 ? -12.435 -17.537 -20.413 1.00 93.62 589 VAL A C 1
ATOM 4940 O O . VAL A 1 589 ? -13.493 -17.584 -19.788 1.00 93.62 589 VAL A O 1
ATOM 4943 N N . LYS A 1 590 ? -12.173 -18.393 -21.410 1.00 91.94 590 LYS A N 1
ATOM 4944 C CA . LYS A 1 590 ? -13.127 -19.444 -21.816 1.00 91.94 590 LYS A CA 1
ATOM 4945 C C . LYS A 1 590 ? -13.407 -20.433 -20.684 1.00 91.94 590 LYS A C 1
ATOM 4947 O O . LYS A 1 590 ? -14.548 -20.854 -20.515 1.00 91.94 590 LYS A O 1
ATOM 4952 N N . LYS A 1 591 ? -12.380 -20.802 -19.914 1.00 91.88 591 LYS A N 1
ATOM 4953 C CA . LYS A 1 591 ? -12.483 -21.815 -18.854 1.00 91.88 591 LYS A CA 1
ATOM 4954 C C . LYS A 1 591 ? -13.108 -21.278 -17.565 1.00 91.88 591 LYS A C 1
ATOM 4956 O O . LYS A 1 591 ? -13.894 -21.970 -16.922 1.00 91.88 591 LYS A O 1
ATOM 4961 N N . TYR A 1 592 ? -12.750 -20.060 -17.169 1.00 91.94 592 TYR A N 1
ATOM 4962 C CA . TYR A 1 592 ? -13.064 -19.515 -15.848 1.00 91.94 592 TYR A CA 1
ATOM 4963 C C . TYR A 1 592 ? -13.877 -18.217 -15.889 1.00 91.94 592 TYR A C 1
ATOM 4965 O O . TYR A 1 592 ? -14.265 -17.727 -14.827 1.00 91.94 592 TYR A O 1
ATOM 4973 N N . GLY A 1 593 ? -14.177 -17.676 -17.065 1.00 92.88 593 GLY A N 1
ATOM 4974 C CA . GLY A 1 593 ? -14.913 -16.426 -17.246 1.00 92.88 593 GLY A CA 1
ATOM 4975 C C . GLY A 1 593 ? -14.028 -15.186 -17.117 1.00 92.88 593 GLY A C 1
ATOM 4976 O O . GLY A 1 593 ? -13.065 -15.162 -16.345 1.00 92.88 593 GLY A O 1
ATOM 4977 N N . GLU A 1 594 ? -14.379 -14.145 -17.866 1.00 95.31 594 GLU A N 1
ATOM 4978 C CA . GLU A 1 594 ? -13.687 -12.852 -17.869 1.00 95.31 594 GLU A CA 1
ATOM 4979 C C . GLU A 1 594 ? -13.910 -12.067 -16.567 1.00 95.31 594 GLU A C 1
ATOM 4981 O O . GLU A 1 594 ? -14.895 -12.280 -15.853 1.00 95.31 594 GLU A O 1
ATOM 4986 N N . ILE A 1 595 ? -12.986 -11.159 -16.255 1.00 97.38 595 ILE A N 1
ATOM 4987 C CA . ILE A 1 595 ? -13.090 -10.226 -15.131 1.00 97.38 595 ILE A CA 1
ATOM 4988 C C . ILE A 1 595 ? -13.099 -8.802 -15.677 1.00 97.38 595 ILE A C 1
ATOM 4990 O O . ILE A 1 595 ? -12.166 -8.413 -16.371 1.00 97.38 595 ILE A O 1
ATOM 4994 N N . ASP A 1 596 ? -14.113 -8.026 -15.301 1.00 96.88 596 ASP A N 1
ATOM 4995 C CA . ASP A 1 596 ? -14.260 -6.616 -15.673 1.00 96.88 596 ASP A CA 1
ATOM 4996 C C . ASP A 1 596 ? -13.920 -5.670 -14.510 1.00 96.88 596 ASP A C 1
ATOM 4998 O O . ASP A 1 596 ? -13.481 -4.551 -14.755 1.00 96.88 596 ASP A O 1
ATOM 5002 N N . ILE A 1 597 ? -14.049 -6.113 -13.251 1.00 98.00 597 ILE A N 1
ATOM 5003 C CA . ILE A 1 597 ? -13.562 -5.371 -12.075 1.00 98.00 597 ILE A CA 1
ATOM 5004 C C . ILE A 1 597 ? -12.533 -6.216 -11.329 1.00 98.00 597 ILE A C 1
ATOM 5006 O O . ILE A 1 597 ? -12.868 -7.267 -10.779 1.00 98.00 597 ILE A O 1
ATOM 5010 N N . LEU A 1 598 ? -11.292 -5.745 -11.259 1.00 98.06 598 LEU A N 1
ATOM 5011 C CA . LEU A 1 598 ? -10.236 -6.376 -10.472 1.00 98.06 598 LEU A CA 1
ATOM 5012 C C . LEU A 1 598 ? -9.875 -5.490 -9.285 1.00 98.06 598 LEU A C 1
ATOM 5014 O O . LEU A 1 598 ? -9.454 -4.351 -9.460 1.00 98.06 598 LEU A O 1
ATOM 5018 N N . ILE A 1 599 ? -10.024 -6.021 -8.076 1.00 98.19 599 ILE A N 1
ATOM 5019 C CA . ILE A 1 599 ? -9.609 -5.354 -6.842 1.00 98.19 599 ILE A CA 1
ATOM 5020 C C . ILE A 1 599 ? -8.262 -5.928 -6.434 1.00 98.19 599 ILE A C 1
ATOM 5022 O O . ILE A 1 599 ? -8.089 -7.150 -6.390 1.00 98.19 599 ILE A O 1
ATOM 5026 N N . SER A 1 600 ? -7.307 -5.060 -6.131 1.00 96.00 600 SER A N 1
ATOM 5027 C CA . SER A 1 600 ? -5.972 -5.479 -5.752 1.00 96.00 600 SER A CA 1
ATOM 5028 C C . SER A 1 600 ? -5.363 -4.619 -4.661 1.00 96.00 600 SER A C 1
ATOM 5030 O O . SER A 1 600 ? -5.595 -3.416 -4.590 1.00 96.00 600 SER A O 1
ATOM 5032 N N . THR A 1 601 ? -4.498 -5.229 -3.852 1.00 92.81 601 THR A N 1
ATOM 5033 C CA . THR A 1 601 ? -3.482 -4.448 -3.140 1.00 92.81 601 THR A CA 1
ATOM 5034 C C . THR A 1 601 ? -2.325 -4.080 -4.072 1.00 92.81 601 THR A C 1
ATOM 5036 O O . THR A 1 601 ? -2.333 -4.430 -5.259 1.00 92.81 601 THR A O 1
ATOM 5039 N N . ASP A 1 602 ? -1.264 -3.462 -3.552 1.00 84.00 602 ASP A N 1
ATOM 5040 C CA . ASP A 1 602 ? -0.020 -3.233 -4.304 1.00 84.00 602 ASP A CA 1
ATOM 5041 C C . ASP A 1 602 ? 0.686 -4.532 -4.763 1.00 84.00 602 ASP A C 1
ATOM 5043 O O . ASP A 1 602 ? 1.697 -4.498 -5.456 1.00 84.00 602 ASP A O 1
ATOM 5047 N N . ALA A 1 603 ? 0.109 -5.709 -4.496 1.00 81.31 603 ALA A N 1
ATOM 5048 C CA . ALA A 1 603 ? 0.524 -6.968 -5.107 1.00 81.31 603 ALA A CA 1
ATOM 5049 C C . ALA A 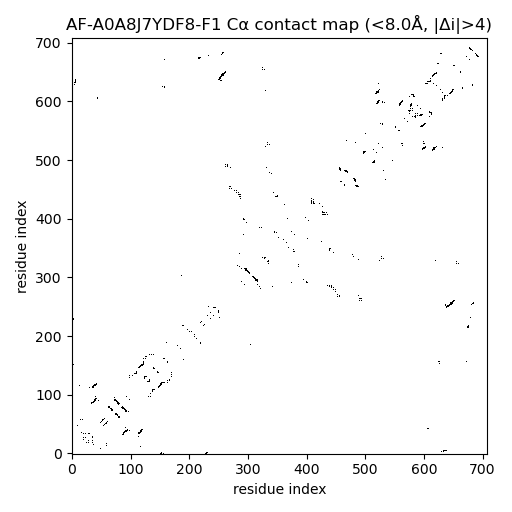1 603 ? 0.538 -6.927 -6.652 1.00 81.31 603 ALA A C 1
ATOM 5051 O O . ALA A 1 603 ? 1.324 -7.657 -7.260 1.00 81.31 603 ALA A O 1
ATOM 5052 N N . LEU A 1 604 ? -0.305 -6.106 -7.290 1.00 83.50 604 LEU A N 1
ATOM 5053 C CA . LEU A 1 604 ? -0.338 -5.917 -8.749 1.00 83.50 604 LEU A CA 1
ATOM 5054 C C . LEU A 1 604 ? 0.180 -4.546 -9.211 1.00 83.50 604 LEU A C 1
ATOM 5056 O O . LEU A 1 604 ? 0.046 -4.221 -10.388 1.00 83.50 604 LEU A O 1
ATOM 5060 N N . SER A 1 605 ? 0.779 -3.736 -8.332 1.00 68.56 605 SER A N 1
ATOM 5061 C CA . SER A 1 605 ? 1.295 -2.412 -8.720 1.00 68.56 605 SER A CA 1
ATOM 5062 C C . SER A 1 605 ? 2.650 -2.476 -9.443 1.00 68.56 605 SER A C 1
ATOM 5064 O O . SER A 1 605 ? 3.068 -1.499 -10.068 1.00 68.56 605 SER A O 1
ATOM 5066 N N . GLU A 1 606 ? 3.313 -3.638 -9.436 1.00 70.94 606 GLU A N 1
ATOM 5067 C CA . GLU A 1 606 ? 4.616 -3.868 -10.062 1.00 70.94 606 GLU A CA 1
ATOM 5068 C C . GLU A 1 606 ? 4.651 -5.151 -10.904 1.00 70.94 606 GLU A C 1
ATOM 5070 O O . GLU A 1 606 ? 4.089 -6.181 -10.536 1.00 70.94 606 GLU A O 1
ATOM 5075 N N . GLY A 1 607 ? 5.373 -5.102 -12.029 1.00 67.94 607 GLY A N 1
ATOM 5076 C CA . GLY A 1 607 ? 5.763 -6.304 -12.771 1.00 67.94 607 GLY A CA 1
ATOM 5077 C C . GLY A 1 607 ? 4.640 -7.062 -13.478 1.00 67.94 607 GLY A C 1
ATOM 5078 O O . GLY A 1 607 ? 4.794 -8.249 -13.726 1.00 67.94 607 GLY A O 1
ATOM 5079 N N . VAL A 1 608 ? 3.506 -6.427 -13.787 1.00 80.25 608 VAL A N 1
ATOM 5080 C CA . VAL A 1 608 ? 2.369 -7.068 -14.479 1.00 80.25 608 VAL A CA 1
ATOM 5081 C C . VAL A 1 608 ? 1.839 -6.207 -15.626 1.00 80.25 608 VAL A C 1
ATOM 5083 O O . VAL A 1 608 ? 1.960 -4.975 -15.588 1.00 80.25 608 VAL A O 1
ATOM 5086 N N . ASN A 1 609 ? 1.275 -6.852 -16.649 1.00 84.62 609 ASN A N 1
ATOM 5087 C CA . ASN A 1 609 ? 0.668 -6.210 -17.818 1.00 84.62 609 ASN A CA 1
ATOM 5088 C C . ASN A 1 609 ? -0.853 -6.163 -17.616 1.00 84.62 609 ASN A C 1
ATOM 5090 O O . ASN A 1 609 ? -1.484 -7.212 -17.526 1.00 84.62 609 ASN A O 1
ATOM 5094 N N . LEU A 1 610 ? -1.435 -4.967 -17.503 1.00 91.06 610 LEU A N 1
ATOM 5095 C CA . LEU A 1 610 ? -2.872 -4.765 -17.249 1.00 91.06 610 LEU A CA 1
ATOM 5096 C C . LEU A 1 610 ? -3.470 -3.754 -18.245 1.00 91.06 610 LEU A C 1
ATOM 5098 O O . LEU A 1 610 ? -4.323 -2.944 -17.889 1.00 91.06 610 LEU A O 1
ATOM 5102 N N . GLN A 1 611 ? -2.959 -3.744 -19.479 1.00 89.69 611 GLN A N 1
ATOM 5103 C CA . GLN A 1 611 ? -3.214 -2.696 -20.478 1.00 89.69 611 GLN A CA 1
ATOM 5104 C C . GLN A 1 611 ? -4.665 -2.648 -20.974 1.00 89.69 611 GLN A C 1
ATOM 5106 O O . GLN A 1 611 ? -5.099 -1.602 -21.454 1.00 89.69 611 GLN A O 1
ATOM 5111 N N . ASP A 1 612 ? -5.418 -3.740 -20.814 1.00 92.44 612 ASP A N 1
ATOM 5112 C CA . ASP A 1 612 ? -6.829 -3.828 -21.199 1.00 92.44 612 ASP A CA 1
ATOM 5113 C C . ASP A 1 612 ? -7.725 -2.928 -20.320 1.00 92.44 612 ASP A C 1
ATOM 5115 O O . ASP A 1 612 ? -8.845 -2.594 -20.718 1.00 92.44 612 ASP A O 1
ATOM 5119 N N . ALA A 1 613 ? -7.260 -2.511 -19.133 1.00 94.31 613 ALA A N 1
ATOM 5120 C CA . ALA A 1 613 ? -8.040 -1.673 -18.228 1.00 94.31 613 ALA A CA 1
ATOM 5121 C C . ALA A 1 613 ? -8.345 -0.288 -18.833 1.00 94.31 613 ALA A C 1
ATOM 5123 O O . ALA A 1 613 ? -7.525 0.337 -19.502 1.00 94.31 613 ALA A O 1
ATOM 5124 N N . ASP A 1 614 ? -9.563 0.194 -18.606 1.00 95.06 614 ASP A N 1
ATOM 5125 C CA . ASP A 1 614 ? -9.998 1.555 -18.934 1.00 95.06 614 ASP A CA 1
ATOM 5126 C C . ASP A 1 614 ? -9.712 2.533 -17.794 1.00 95.06 614 ASP A C 1
ATOM 5128 O O . ASP A 1 614 ? -9.485 3.720 -18.023 1.00 95.06 614 ASP A O 1
ATOM 5132 N N . VAL A 1 615 ? -9.807 2.039 -16.557 1.00 96.69 615 VAL A N 1
ATOM 5133 C CA . VAL A 1 615 ? -9.859 2.876 -15.362 1.00 96.69 615 VAL A CA 1
ATOM 5134 C C . VAL A 1 615 ? -8.981 2.283 -14.274 1.00 96.69 615 VAL A C 1
ATOM 5136 O O . VAL A 1 615 ? -9.047 1.083 -13.999 1.00 96.69 615 VAL A O 1
ATOM 5139 N N . VAL A 1 616 ? -8.214 3.143 -13.610 1.00 96.81 616 VAL A N 1
ATOM 5140 C CA . VAL A 1 616 ? -7.491 2.827 -12.375 1.00 96.81 616 VAL A CA 1
ATOM 5141 C C . VAL A 1 616 ? -8.082 3.654 -11.239 1.00 96.81 616 VAL A C 1
ATOM 5143 O O . VAL A 1 616 ? -8.041 4.878 -11.280 1.00 96.81 616 VAL A O 1
ATOM 5146 N N . ILE A 1 617 ? -8.630 3.006 -10.217 1.00 97.88 617 ILE A N 1
ATOM 5147 C CA . ILE A 1 617 ? -9.140 3.659 -9.009 1.00 97.88 617 ILE A CA 1
ATOM 5148 C C . ILE A 1 617 ? -8.114 3.476 -7.894 1.00 97.88 617 ILE A C 1
ATOM 5150 O O . ILE A 1 617 ? -7.827 2.349 -7.503 1.00 97.88 617 ILE A O 1
ATOM 5154 N N . ASN A 1 618 ? -7.595 4.569 -7.347 1.00 96.75 618 ASN A N 1
ATOM 5155 C CA . ASN A 1 618 ? -6.903 4.576 -6.064 1.00 96.75 618 ASN A CA 1
ATOM 5156 C C . ASN A 1 618 ? -7.952 4.837 -4.979 1.00 96.75 618 ASN A C 1
ATOM 5158 O O . ASN A 1 618 ? -8.352 5.981 -4.763 1.00 96.75 618 ASN A O 1
ATOM 5162 N N . TYR A 1 619 ? -8.441 3.762 -4.352 1.00 96.56 619 TYR A N 1
ATOM 5163 C CA . TYR A 1 619 ? -9.495 3.831 -3.332 1.00 96.56 619 TYR A CA 1
ATOM 5164 C C . TYR A 1 619 ? -8.998 4.456 -2.023 1.00 96.56 619 TYR A C 1
ATOM 5166 O O . TYR A 1 619 ? -9.770 5.060 -1.283 1.00 96.56 619 TYR A O 1
ATOM 5174 N N . ASP A 1 620 ? -7.695 4.337 -1.775 1.00 92.69 620 ASP A N 1
ATOM 5175 C CA . ASP A 1 620 ? -6.938 5.096 -0.786 1.00 92.69 620 ASP A CA 1
ATOM 5176 C C . ASP A 1 620 ? -5.620 5.584 -1.389 1.00 92.69 620 ASP A C 1
ATOM 5178 O O . ASP A 1 620 ? -5.081 4.997 -2.344 1.00 92.69 620 ASP A O 1
ATOM 5182 N N . LEU A 1 621 ? -5.117 6.685 -0.834 1.00 89.25 621 LEU A N 1
ATOM 5183 C CA . LEU A 1 621 ? -3.906 7.330 -1.317 1.00 89.25 621 LEU A CA 1
ATOM 5184 C C . LEU A 1 621 ? -2.663 6.827 -0.570 1.00 89.25 621 LEU A C 1
ATOM 5186 O O . LEU A 1 621 ? -2.609 6.882 0.663 1.00 89.25 621 LEU A O 1
ATOM 5190 N N . PRO A 1 622 ? -1.623 6.376 -1.292 1.00 85.06 622 PRO A N 1
ATOM 5191 C CA . PRO A 1 622 ? -0.340 6.049 -0.686 1.00 85.06 622 PRO A CA 1
ATOM 5192 C C . PRO A 1 622 ? 0.396 7.316 -0.240 1.00 85.06 622 PRO A C 1
ATOM 5194 O O . PRO A 1 622 ? 0.234 8.373 -0.830 1.00 85.06 622 PRO A O 1
ATOM 5197 N N . TRP A 1 623 ? 1.306 7.207 0.729 1.00 77.06 623 TRP A N 1
ATOM 5198 C CA . TRP A 1 623 ? 2.175 8.323 1.167 1.00 77.06 623 TRP A CA 1
ATOM 5199 C C . TRP A 1 623 ? 3.213 8.767 0.146 1.00 77.06 623 TRP A C 1
ATOM 5201 O O . TRP A 1 623 ? 3.949 9.733 0.363 1.00 77.06 623 TRP A O 1
ATOM 5211 N N . ASN A 1 624 ? 3.363 7.987 -0.911 1.00 76.31 624 ASN A N 1
ATOM 5212 C CA . ASN A 1 624 ? 4.350 8.195 -1.938 1.00 76.31 624 ASN A CA 1
ATOM 5213 C C . ASN A 1 624 ? 3.623 8.278 -3.287 1.00 76.31 624 ASN A C 1
ATOM 5215 O O . ASN A 1 624 ? 3.067 7.265 -3.730 1.00 76.31 624 ASN A O 1
ATOM 5219 N N . PRO A 1 625 ? 3.666 9.435 -3.970 1.00 80.38 625 PRO A N 1
ATOM 5220 C CA . PRO A 1 625 ? 2.973 9.628 -5.244 1.00 80.38 625 PRO A CA 1
ATOM 5221 C C . PRO A 1 625 ? 3.474 8.674 -6.335 1.00 80.38 625 PRO A C 1
ATOM 5223 O O . PRO A 1 625 ? 2.753 8.360 -7.278 1.00 80.38 625 PRO A O 1
ATOM 5226 N N . MET A 1 626 ? 4.687 8.141 -6.197 1.00 78.50 626 MET A N 1
ATOM 5227 C CA . MET A 1 626 ? 5.243 7.196 -7.158 1.00 78.50 626 MET A CA 1
ATOM 5228 C C . MET A 1 626 ? 4.487 5.872 -7.207 1.00 78.50 626 MET A C 1
ATOM 5230 O O . MET A 1 626 ? 4.433 5.259 -8.270 1.00 78.50 626 MET A O 1
ATOM 5234 N N . VAL A 1 627 ? 3.855 5.453 -6.107 1.00 82.94 627 VAL A N 1
ATOM 5235 C CA . VAL A 1 627 ? 2.998 4.259 -6.103 1.00 82.94 627 VAL A CA 1
ATOM 5236 C C . VAL A 1 627 ? 1.800 4.468 -7.038 1.00 82.94 627 VAL A C 1
ATOM 5238 O O . VAL A 1 627 ? 1.463 3.573 -7.807 1.00 82.94 627 VAL A O 1
ATOM 5241 N N . ILE A 1 628 ? 1.216 5.672 -7.060 1.00 87.06 628 ILE A N 1
ATOM 5242 C CA . ILE A 1 628 ? 0.117 6.038 -7.971 1.00 87.06 628 ILE A CA 1
ATOM 5243 C C . ILE A 1 628 ? 0.577 5.930 -9.432 1.00 87.06 628 ILE A C 1
ATOM 5245 O O . ILE A 1 628 ? -0.069 5.270 -10.249 1.00 87.06 628 ILE A O 1
ATOM 5249 N N . ILE A 1 629 ? 1.740 6.507 -9.754 1.00 81.62 629 ILE A N 1
ATOM 5250 C CA . ILE A 1 629 ? 2.311 6.460 -11.110 1.00 81.62 629 ILE A CA 1
ATOM 5251 C C . ILE A 1 629 ? 2.640 5.015 -11.517 1.00 81.62 629 ILE A C 1
ATOM 5253 O O . ILE A 1 629 ? 2.371 4.608 -12.648 1.00 81.62 629 ILE A O 1
ATOM 5257 N N . GLN A 1 630 ? 3.192 4.210 -10.605 1.00 82.19 630 GLN A N 1
ATOM 5258 C CA . GLN A 1 630 ? 3.495 2.799 -10.851 1.00 82.19 630 GLN A CA 1
ATOM 5259 C C . GLN A 1 630 ? 2.229 1.976 -11.112 1.00 82.19 630 GLN A C 1
ATOM 5261 O O . GLN A 1 630 ? 2.245 1.170 -12.046 1.00 82.19 630 GLN A O 1
ATOM 5266 N N . ARG A 1 631 ? 1.147 2.202 -10.347 1.00 88.88 631 ARG A N 1
ATOM 5267 C CA . ARG A 1 631 ? -0.170 1.569 -10.542 1.00 88.88 631 ARG A CA 1
ATOM 5268 C C . ARG A 1 631 ? -0.710 1.859 -11.941 1.00 88.88 631 ARG A C 1
ATOM 5270 O O . ARG A 1 631 ? -0.998 0.925 -12.690 1.00 88.88 631 ARG A O 1
ATOM 5277 N N . VAL A 1 632 ? -0.766 3.132 -12.339 1.00 87.69 632 VAL A N 1
ATOM 5278 C CA . VAL A 1 632 ? -1.254 3.517 -13.677 1.00 87.69 632 VAL A CA 1
ATOM 5279 C C . VAL A 1 632 ? -0.329 3.036 -14.787 1.00 87.69 632 VAL A C 1
ATOM 5281 O O . VAL A 1 632 ? -0.802 2.603 -15.834 1.00 87.69 632 VAL A O 1
ATOM 5284 N N . GLY A 1 633 ? 0.982 3.014 -14.557 1.00 82.31 633 GLY A N 1
ATOM 5285 C CA . GLY A 1 633 ? 1.958 2.496 -15.513 1.00 82.31 633 GLY A CA 1
ATOM 5286 C C . GLY A 1 633 ? 1.842 0.995 -15.813 1.00 82.31 633 GLY A C 1
ATOM 5287 O O . GLY A 1 633 ? 2.449 0.517 -16.776 1.00 82.31 633 GLY A O 1
ATOM 5288 N N . ARG A 1 634 ? 1.056 0.226 -15.040 1.00 84.69 634 ARG A N 1
ATOM 5289 C CA . ARG A 1 634 ? 0.702 -1.163 -15.397 1.00 84.69 634 ARG A CA 1
ATOM 5290 C C . ARG A 1 634 ? -0.335 -1.239 -16.512 1.00 84.69 634 ARG A C 1
ATOM 5292 O O . ARG A 1 634 ? -0.327 -2.214 -17.263 1.00 84.69 634 ARG A O 1
ATOM 5299 N N . VAL A 1 635 ? -1.160 -0.204 -16.633 1.00 88.44 635 VAL A N 1
ATOM 5300 C CA . VAL A 1 635 ? -2.217 -0.068 -17.640 1.00 88.44 635 VAL A CA 1
ATOM 5301 C C . VAL A 1 635 ? -1.730 0.768 -18.828 1.00 88.44 635 VAL A C 1
ATOM 5303 O O . VAL A 1 635 ? -1.839 0.380 -19.990 1.00 88.44 635 VAL A O 1
ATOM 5306 N N . ASN A 1 636 ? -1.134 1.920 -18.543 1.00 83.56 636 ASN A N 1
ATOM 5307 C CA . ASN A 1 636 ? -0.751 2.903 -19.539 1.00 83.56 636 ASN A CA 1
ATOM 5308 C C . ASN A 1 636 ? 0.746 2.770 -19.881 1.00 83.56 636 ASN A C 1
ATOM 5310 O O . ASN A 1 636 ? 1.621 3.247 -19.155 1.00 83.56 636 ASN A O 1
ATOM 5314 N N . ARG A 1 637 ? 1.029 2.078 -20.992 1.00 75.81 637 ARG A N 1
ATOM 5315 C CA . ARG A 1 637 ? 2.378 1.777 -21.507 1.00 75.81 637 ARG A CA 1
ATOM 5316 C C . ARG A 1 637 ? 2.560 2.282 -22.940 1.00 75.81 637 ARG A C 1
ATOM 5318 O O . ARG A 1 637 ? 1.583 2.660 -23.583 1.00 75.81 637 ARG A O 1
ATOM 5325 N N . ILE A 1 638 ? 3.803 2.253 -23.440 1.00 67.94 638 ILE A N 1
ATOM 5326 C CA . ILE A 1 638 ? 4.117 2.570 -24.843 1.00 67.94 638 ILE A CA 1
ATOM 5327 C C . ILE A 1 638 ? 3.195 1.790 -25.789 1.00 67.94 638 ILE A C 1
ATOM 5329 O O . ILE A 1 638 ? 3.065 0.574 -25.654 1.00 67.94 638 ILE A O 1
ATOM 5333 N N . GLY A 1 639 ? 2.600 2.490 -26.760 1.00 64.19 639 GLY A N 1
ATOM 5334 C CA . GLY A 1 639 ? 1.767 1.892 -27.805 1.00 64.19 639 GLY A CA 1
ATOM 5335 C C . GLY A 1 639 ? 0.305 1.680 -27.407 1.00 64.19 639 GLY A C 1
ATOM 5336 O O . GLY A 1 639 ? -0.477 1.230 -28.240 1.00 64.19 639 GLY A O 1
ATOM 5337 N N . ASN A 1 640 ? -0.084 2.018 -26.171 1.00 69.44 640 ASN A N 1
ATOM 5338 C CA . ASN A 1 640 ? -1.490 2.030 -25.785 1.00 69.44 640 ASN A CA 1
ATOM 5339 C C . ASN A 1 640 ? -2.167 3.313 -26.311 1.00 69.44 640 ASN A C 1
ATOM 5341 O O . ASN A 1 640 ? -1.911 4.413 -25.824 1.00 69.44 640 ASN A O 1
ATOM 5345 N N . GLU A 1 641 ? -3.037 3.166 -27.313 1.00 74.69 641 GLU A N 1
ATOM 5346 C CA . GLU A 1 641 ? -3.818 4.264 -27.912 1.00 74.69 641 GLU A CA 1
ATOM 5347 C C . GLU A 1 641 ? -5.042 4.661 -27.058 1.00 74.69 641 GLU A C 1
ATOM 5349 O O . GLU A 1 641 ? -5.703 5.673 -27.330 1.00 74.69 641 GLU A O 1
ATOM 5354 N N . LYS A 1 642 ? -5.362 3.861 -26.032 1.00 83.19 642 LYS A N 1
ATOM 5355 C CA . LYS A 1 642 ? -6.528 4.033 -25.166 1.00 83.19 642 LYS A CA 1
ATOM 5356 C C . LYS A 1 642 ? -6.291 5.135 -24.140 1.00 83.19 642 LYS A C 1
ATOM 5358 O O . LYS A 1 642 ? -5.235 5.229 -23.519 1.00 83.19 642 LYS A O 1
ATOM 5363 N N . GLU A 1 643 ? -7.311 5.961 -23.947 1.00 86.38 643 GLU A N 1
ATOM 5364 C CA . GLU A 1 643 ? -7.342 6.915 -22.844 1.00 86.38 643 GLU A CA 1
ATOM 5365 C C . GLU A 1 643 ? -7.658 6.173 -21.543 1.00 86.38 643 GLU A C 1
ATOM 5367 O O . GLU A 1 643 ? -8.610 5.393 -21.490 1.00 86.38 643 GLU A O 1
ATOM 5372 N N . VAL A 1 644 ? -6.842 6.397 -20.513 1.00 91.25 644 VAL A N 1
ATOM 5373 C CA . VAL A 1 644 ? -6.985 5.744 -19.207 1.00 91.25 644 VAL A CA 1
ATOM 5374 C C . VAL A 1 644 ? -7.422 6.790 -18.192 1.00 91.25 644 VAL A C 1
ATOM 5376 O O . VAL A 1 644 ? -6.715 7.774 -17.977 1.00 91.25 644 VAL A O 1
ATOM 5379 N N . SER A 1 645 ? -8.564 6.582 -17.542 1.00 94.75 645 SER A N 1
ATOM 5380 C CA . SER A 1 645 ? -9.000 7.450 -16.442 1.00 94.75 645 SER A CA 1
ATOM 5381 C C . SER A 1 645 ? -8.401 6.961 -15.125 1.00 94.75 645 SER A C 1
ATOM 5383 O O . SER A 1 645 ? -8.433 5.767 -14.824 1.00 94.75 645 SER A O 1
ATOM 5385 N N . MET A 1 646 ? -7.879 7.871 -14.312 1.00 95.12 646 MET A N 1
ATOM 5386 C CA . MET A 1 646 ? -7.418 7.569 -12.962 1.00 95.12 646 MET A CA 1
ATOM 5387 C C . MET A 1 646 ? -8.317 8.273 -11.948 1.00 95.12 646 MET A C 1
ATOM 5389 O O . MET A 1 646 ? -8.383 9.492 -11.945 1.00 95.12 646 MET A O 1
ATOM 5393 N N . ILE A 1 647 ? -8.997 7.525 -11.082 1.00 97.06 647 ILE A N 1
ATOM 5394 C CA . ILE A 1 647 ? -9.867 8.082 -10.038 1.00 97.06 647 ILE A CA 1
ATOM 5395 C C . ILE A 1 647 ? -9.143 7.991 -8.697 1.00 97.06 647 ILE A C 1
ATOM 5397 O O . ILE A 1 647 ? -8.832 6.897 -8.235 1.00 97.06 647 ILE A O 1
ATOM 5401 N N . ASN A 1 648 ? -8.887 9.129 -8.067 1.00 96.19 648 ASN A N 1
ATOM 5402 C CA . ASN A 1 648 ? -8.191 9.239 -6.793 1.00 96.19 648 ASN A CA 1
ATOM 5403 C C . ASN A 1 648 ? -9.182 9.639 -5.704 1.00 96.19 648 ASN A C 1
ATOM 5405 O O . ASN A 1 648 ? -9.679 10.763 -5.716 1.00 96.19 648 ASN A O 1
ATOM 5409 N N . TYR A 1 649 ? -9.466 8.743 -4.761 1.00 94.94 649 TYR A N 1
ATOM 5410 C CA . TYR A 1 649 ? -10.268 9.096 -3.592 1.00 94.94 649 TYR A CA 1
ATOM 5411 C C . TYR A 1 649 ? -9.462 10.020 -2.682 1.00 94.94 649 TYR A C 1
ATOM 5413 O O . TYR A 1 649 ? -8.371 9.669 -2.241 1.00 94.94 649 TYR A O 1
ATOM 5421 N N . ILE A 1 650 ? -9.996 11.206 -2.420 1.00 90.44 650 ILE A N 1
ATOM 5422 C CA . ILE A 1 650 ? -9.361 12.229 -1.594 1.00 90.44 650 ILE A CA 1
ATOM 5423 C C . ILE A 1 650 ? -9.999 12.177 -0.198 1.00 90.44 650 ILE A C 1
ATOM 5425 O O . ILE A 1 650 ? -11.229 12.161 -0.119 1.00 90.44 650 ILE A O 1
ATOM 5429 N N . PRO A 1 651 ? -9.221 12.138 0.903 1.00 86.06 651 PRO A N 1
ATOM 5430 C CA . PRO A 1 651 ? -9.782 12.184 2.250 1.00 86.06 651 PRO A CA 1
ATOM 5431 C C . PRO A 1 651 ? -10.611 13.452 2.462 1.00 86.06 651 PRO A C 1
ATOM 5433 O O . PRO A 1 651 ? -10.272 14.521 1.950 1.00 86.06 651 PRO A O 1
ATOM 5436 N N . SER A 1 652 ? -11.676 13.343 3.259 1.00 83.69 652 SER A N 1
ATOM 5437 C CA . SER A 1 652 ? -12.415 14.529 3.690 1.00 83.69 652 SER A CA 1
ATOM 5438 C C . SER A 1 652 ? -11.534 15.432 4.552 1.00 83.69 652 SER A C 1
ATOM 5440 O O . SER A 1 652 ? -10.525 14.991 5.106 1.00 83.69 652 SER A O 1
ATOM 5442 N N . LYS A 1 653 ? -11.926 16.699 4.709 1.00 82.06 653 LYS A N 1
ATOM 5443 C CA . LYS A 1 653 ? -11.164 17.670 5.510 1.00 82.06 653 LYS A CA 1
ATOM 5444 C C . LYS A 1 653 ? -10.951 17.197 6.949 1.00 82.06 653 LYS A C 1
ATOM 5446 O O . LYS A 1 653 ? -9.864 17.365 7.484 1.00 82.06 653 LYS A O 1
ATOM 5451 N N . GLU A 1 654 ? -11.965 16.588 7.553 1.00 80.12 654 GLU A N 1
ATOM 5452 C CA . GLU A 1 654 ? -11.928 16.081 8.927 1.00 80.12 654 GLU A CA 1
ATOM 5453 C C . GLU A 1 654 ? -10.903 14.953 9.077 1.00 80.12 654 GLU A C 1
ATOM 5455 O O . GLU A 1 654 ? -10.108 14.964 10.012 1.00 80.12 654 GLU A O 1
ATOM 5460 N N . ILE A 1 655 ? -10.878 14.010 8.130 1.00 79.94 655 ILE A N 1
ATOM 5461 C CA . ILE A 1 655 ? -9.917 12.901 8.132 1.00 79.94 655 ILE A CA 1
ATOM 5462 C C . ILE A 1 655 ? -8.514 13.419 7.790 1.00 79.94 655 ILE A C 1
ATOM 5464 O O . ILE A 1 655 ? -7.538 13.015 8.417 1.00 79.94 655 ILE A O 1
ATOM 5468 N N . GLU A 1 656 ? -8.389 14.355 6.848 1.00 82.00 656 GLU A N 1
ATOM 5469 C CA . GLU A 1 656 ? -7.098 14.934 6.464 1.00 82.00 656 GLU A CA 1
ATOM 5470 C C . GLU A 1 656 ? -6.427 15.690 7.620 1.00 82.00 656 GLU A C 1
ATOM 5472 O O . GLU A 1 656 ? -5.207 15.632 7.727 1.00 82.00 656 GLU A O 1
ATOM 5477 N N . VAL A 1 657 ? -7.180 16.323 8.527 1.00 77.19 657 VAL A N 1
ATOM 5478 C CA . VAL A 1 657 ? -6.614 16.932 9.750 1.00 77.19 657 VAL A CA 1
ATOM 5479 C C . VAL A 1 657 ? -5.943 15.886 10.647 1.00 77.19 657 VAL A C 1
ATOM 5481 O O . VAL A 1 657 ? -4.917 16.176 11.259 1.00 77.19 657 VAL A O 1
ATOM 5484 N N . ILE A 1 658 ? -6.489 14.668 10.709 1.00 70.38 658 ILE A N 1
ATOM 5485 C CA . ILE A 1 658 ? -5.938 13.574 11.521 1.00 70.38 658 ILE A CA 1
ATOM 5486 C C . ILE A 1 658 ? -4.718 12.955 10.834 1.00 70.38 658 ILE A C 1
ATOM 5488 O O . ILE A 1 658 ? -3.709 12.681 11.483 1.00 70.38 658 ILE A O 1
ATOM 5492 N N . VAL A 1 659 ? -4.809 12.690 9.526 1.00 73.25 659 VAL A N 1
ATOM 5493 C CA . VAL A 1 659 ? -3.791 11.893 8.827 1.00 73.25 659 VAL A CA 1
ATOM 5494 C C . VAL A 1 659 ? -2.722 12.759 8.158 1.00 73.25 659 VAL A C 1
ATO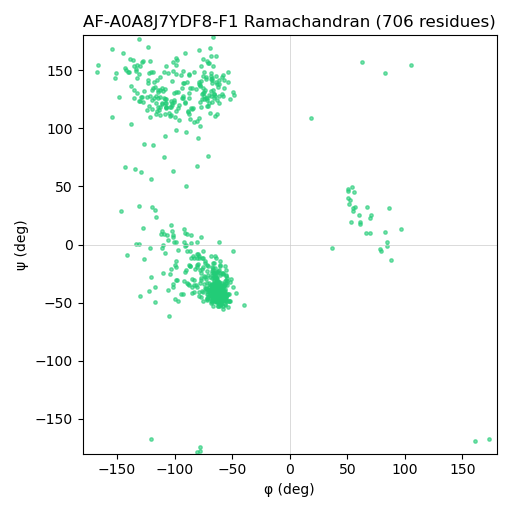M 5496 O O . VAL A 1 659 ? -1.540 12.429 8.238 1.00 73.25 659 VAL A O 1
ATOM 5499 N N . GLY A 1 660 ? -3.091 13.863 7.507 1.00 74.12 660 GLY A N 1
ATOM 5500 C CA . GLY A 1 660 ? -2.174 14.744 6.775 1.00 74.12 660 GLY A CA 1
ATOM 5501 C C . GLY A 1 660 ? -1.559 14.106 5.521 1.00 74.12 660 GLY A C 1
ATOM 5502 O O . GLY A 1 660 ? -0.385 14.354 5.222 1.00 74.12 660 GLY A O 1
ATOM 5503 N N . ILE A 1 661 ? -2.287 13.217 4.828 1.00 76.94 661 ILE A N 1
ATOM 5504 C CA . ILE A 1 661 ? -1.776 12.498 3.647 1.00 76.94 661 ILE A CA 1
ATOM 5505 C C . ILE A 1 661 ? -1.647 13.435 2.452 1.00 76.94 661 ILE A C 1
ATOM 5507 O O . ILE A 1 661 ? -0.607 13.426 1.790 1.00 76.94 661 ILE A O 1
ATOM 5511 N N . LEU A 1 662 ? -2.673 14.236 2.159 1.00 76.94 662 LEU A N 1
ATOM 5512 C CA . LEU A 1 662 ? -2.679 15.117 0.990 1.00 76.94 662 LEU A CA 1
ATOM 5513 C C . LEU A 1 662 ? -1.600 16.183 1.085 1.00 76.94 662 LEU A C 1
ATOM 5515 O O . LEU A 1 662 ? -0.929 16.440 0.085 1.00 76.94 662 LEU A O 1
ATOM 5519 N N . GLY A 1 663 ? -1.420 16.778 2.267 1.00 74.12 663 GLY A N 1
ATOM 5520 C CA . GLY A 1 663 ? -0.356 17.755 2.501 1.00 74.12 663 GLY A CA 1
ATOM 5521 C C . GLY A 1 663 ? 1.018 17.175 2.162 1.00 74.12 663 GLY A C 1
ATOM 5522 O O . GLY A 1 663 ? 1.735 17.719 1.321 1.00 74.12 663 GLY A O 1
ATOM 5523 N N . LYS A 1 664 ? 1.339 16.001 2.724 1.00 76.75 664 LYS A N 1
ATOM 5524 C CA . LYS A 1 664 ? 2.624 15.324 2.472 1.00 76.75 664 LYS A CA 1
ATOM 5525 C C . LYS A 1 664 ? 2.766 14.831 1.033 1.00 76.75 664 LYS A C 1
ATOM 5527 O O . LYS A 1 664 ? 3.869 14.832 0.493 1.00 76.75 664 LYS A O 1
ATOM 5532 N N . LEU A 1 665 ? 1.676 14.399 0.397 1.00 76.81 665 LEU A N 1
ATOM 5533 C CA . LEU A 1 665 ? 1.694 13.993 -1.007 1.00 76.81 665 LEU A CA 1
ATOM 5534 C C . LEU A 1 665 ? 2.010 15.162 -1.933 1.00 76.81 665 LEU A C 1
ATOM 5536 O O . LEU A 1 665 ? 2.867 15.011 -2.801 1.00 76.81 665 LEU A O 1
ATOM 5540 N N . LYS A 1 666 ? 1.350 16.309 -1.744 1.00 78.44 666 LYS A N 1
ATOM 5541 C CA . LYS A 1 666 ? 1.605 17.518 -2.536 1.00 78.44 666 LYS A CA 1
ATOM 5542 C C . LYS A 1 666 ? 3.052 17.975 -2.385 1.00 78.44 666 LYS A C 1
ATOM 5544 O O . LYS A 1 666 ? 3.726 18.132 -3.395 1.00 78.44 666 LYS A O 1
ATOM 5549 N N . GLU A 1 667 ? 3.555 18.041 -1.152 1.00 75.75 667 GLU A N 1
ATOM 5550 C CA . GLU A 1 667 ? 4.955 18.390 -0.882 1.00 75.75 667 GLU A CA 1
ATOM 5551 C C . GLU A 1 667 ? 5.932 17.463 -1.625 1.00 75.75 667 GLU A C 1
ATOM 5553 O O . GLU A 1 667 ? 6.850 17.925 -2.302 1.00 75.75 667 GLU A O 1
ATOM 5558 N N . LYS A 1 668 ? 5.704 16.143 -1.574 1.00 75.81 668 LYS A N 1
ATOM 5559 C CA . LYS A 1 668 ? 6.550 15.177 -2.289 1.00 75.81 668 LYS A CA 1
ATOM 5560 C C . LYS A 1 668 ? 6.457 15.313 -3.806 1.00 75.81 668 LYS A C 1
ATOM 5562 O O . LYS A 1 668 ? 7.467 15.158 -4.490 1.00 75.81 668 LYS A O 1
ATOM 5567 N N . ILE A 1 669 ? 5.262 15.554 -4.348 1.00 75.88 669 ILE A N 1
ATOM 5568 C CA . ILE A 1 669 ? 5.083 15.792 -5.787 1.00 75.88 669 ILE A CA 1
ATOM 5569 C C . ILE A 1 669 ? 5.875 17.034 -6.201 1.00 75.88 669 ILE A C 1
ATOM 5571 O O . ILE A 1 669 ? 6.559 16.994 -7.226 1.00 75.88 669 ILE A O 1
ATOM 5575 N N . ASP A 1 670 ? 5.839 18.094 -5.398 1.00 74.44 670 ASP A N 1
ATOM 5576 C CA . ASP A 1 670 ? 6.574 19.329 -5.661 1.00 74.44 670 ASP A CA 1
ATOM 5577 C C . ASP A 1 670 ? 8.093 19.107 -5.608 1.00 74.44 670 ASP A C 1
ATOM 5579 O O . ASP A 1 670 ? 8.790 19.531 -6.529 1.00 74.44 670 ASP A O 1
ATOM 5583 N N . ASP A 1 671 ? 8.613 18.354 -4.630 1.00 72.81 671 ASP A N 1
ATOM 5584 C CA . ASP A 1 671 ? 10.038 17.980 -4.571 1.00 72.81 671 ASP A CA 1
ATOM 5585 C C . ASP A 1 671 ? 10.496 17.225 -5.829 1.00 72.81 671 ASP A C 1
ATOM 5587 O O . ASP A 1 671 ? 11.536 17.528 -6.423 1.00 72.81 671 ASP A O 1
ATOM 5591 N N . ILE A 1 672 ? 9.717 16.221 -6.247 1.00 72.81 672 ILE A N 1
ATOM 5592 C CA . ILE A 1 672 ? 10.002 15.427 -7.449 1.00 72.81 672 ILE A CA 1
ATOM 5593 C C . ILE A 1 672 ? 9.993 16.337 -8.679 1.00 72.81 672 ILE A C 1
ATOM 5595 O O . ILE A 1 672 ? 10.896 16.262 -9.515 1.00 72.81 672 ILE A O 1
ATOM 5599 N N . THR A 1 673 ? 8.992 17.213 -8.773 1.00 71.75 673 THR A N 1
ATOM 5600 C CA . THR A 1 673 ? 8.849 18.183 -9.863 1.00 71.75 673 THR A CA 1
ATOM 5601 C C . THR A 1 673 ? 10.053 19.113 -9.930 1.00 71.75 673 THR A C 1
ATOM 5603 O O . THR A 1 673 ? 10.557 19.387 -11.017 1.00 71.75 673 THR A O 1
ATOM 5606 N N . LEU A 1 674 ? 10.542 19.565 -8.778 1.00 69.31 674 LEU A N 1
ATOM 5607 C CA . LEU A 1 674 ? 11.646 20.508 -8.683 1.00 69.31 674 LEU A CA 1
ATOM 5608 C C . LEU A 1 674 ? 12.984 19.890 -9.117 1.00 69.31 674 LEU A C 1
ATOM 5610 O O . LEU A 1 674 ? 13.767 20.537 -9.809 1.00 69.31 674 LEU A O 1
ATOM 5614 N N . ILE A 1 675 ? 13.246 18.643 -8.717 1.00 68.94 675 ILE A N 1
ATOM 5615 C CA . ILE A 1 675 ? 14.553 17.990 -8.900 1.00 68.94 675 ILE A CA 1
ATOM 5616 C C . ILE A 1 675 ? 14.615 17.178 -10.195 1.00 68.94 675 ILE A C 1
ATOM 5618 O O . ILE A 1 675 ? 15.624 17.191 -10.896 1.00 68.94 675 ILE A O 1
ATOM 5622 N N . VAL A 1 676 ? 13.555 16.439 -10.512 1.00 65.88 676 VAL A N 1
ATOM 5623 C CA . VAL A 1 676 ? 13.514 15.529 -11.666 1.00 65.88 676 VAL A CA 1
ATOM 5624 C C . VAL A 1 676 ? 12.737 16.166 -12.823 1.00 65.88 676 VAL A C 1
ATOM 5626 O O . VAL A 1 676 ? 13.161 16.070 -13.977 1.00 65.88 676 VAL A O 1
ATOM 5629 N N . GLY A 1 677 ? 11.676 16.915 -12.521 1.00 62.16 677 GLY A N 1
ATOM 5630 C CA . GLY A 1 677 ? 10.695 17.405 -13.493 1.00 62.16 677 GLY A CA 1
ATOM 5631 C C . GLY A 1 677 ? 9.387 16.617 -13.401 1.00 62.16 677 GLY A C 1
ATOM 5632 O O . GLY A 1 677 ? 9.377 15.468 -12.953 1.00 62.16 677 GLY A O 1
ATOM 5633 N N . LYS A 1 678 ? 8.271 17.234 -13.806 1.00 63.84 678 LYS A N 1
ATOM 5634 C CA . LYS A 1 678 ? 6.940 16.615 -13.778 1.00 63.84 678 LYS A CA 1
ATOM 5635 C C . LYS A 1 678 ? 6.432 16.403 -15.189 1.00 63.84 678 LYS A C 1
ATOM 5637 O O . LYS A 1 678 ? 6.076 17.361 -15.866 1.00 63.84 678 LYS A O 1
ATOM 5642 N N . ASP A 1 679 ? 6.342 15.138 -15.586 1.00 61.75 679 ASP A N 1
ATOM 5643 C CA . ASP A 1 679 ? 5.893 14.751 -16.927 1.00 61.75 679 ASP A CA 1
ATOM 5644 C C . ASP A 1 679 ? 4.417 14.340 -16.992 1.00 61.75 679 ASP A C 1
ATOM 5646 O O . ASP A 1 679 ? 3.873 14.216 -18.083 1.00 61.75 679 ASP A O 1
ATOM 5650 N N . VAL A 1 680 ? 3.773 14.088 -15.845 1.00 63.62 680 VAL A N 1
ATOM 5651 C CA . VAL A 1 680 ? 2.391 13.588 -15.764 1.00 63.62 680 VAL A CA 1
ATOM 5652 C C . VAL A 1 680 ? 1.618 14.265 -14.635 1.00 63.62 680 VAL A C 1
ATOM 5654 O O . VAL A 1 680 ? 2.185 14.612 -13.597 1.00 63.62 680 VAL A O 1
ATOM 5657 N N . LYS A 1 681 ? 0.306 14.421 -14.831 1.00 75.69 681 LYS A N 1
ATOM 5658 C CA . LYS A 1 681 ? -0.635 14.825 -13.777 1.00 75.69 681 LYS A CA 1
ATOM 5659 C C . LYS A 1 681 ? -0.959 13.616 -12.893 1.00 75.69 681 LYS A C 1
ATOM 5661 O O . LYS A 1 681 ? -1.099 12.507 -13.412 1.00 75.69 681 LYS A O 1
ATOM 5666 N N . ILE A 1 682 ? -1.055 13.812 -11.578 1.00 78.69 682 ILE A N 1
ATOM 5667 C CA . ILE A 1 682 ? -1.142 12.712 -10.601 1.00 78.69 682 ILE A CA 1
ATOM 5668 C C . ILE A 1 682 ? -2.462 12.729 -9.831 1.00 78.69 682 ILE A C 1
ATOM 5670 O O . ILE A 1 682 ? -3.101 11.688 -9.728 1.00 78.69 682 ILE A O 1
ATOM 5674 N N . LEU A 1 683 ? -2.886 13.859 -9.270 1.00 79.94 683 LEU A N 1
ATOM 5675 C CA . LEU A 1 683 ? -4.085 13.931 -8.430 1.00 79.94 683 LEU A CA 1
ATOM 5676 C C . LEU A 1 683 ? -5.281 14.472 -9.207 1.00 79.94 683 LEU A C 1
ATOM 5678 O O . LEU A 1 683 ? -6.335 13.837 -9.164 1.00 79.94 683 LEU A O 1
ATOM 5682 N N . SER A 1 684 ? -5.113 15.571 -9.953 1.00 77.44 684 SER A N 1
ATOM 5683 C CA . SER A 1 684 ? -6.228 16.243 -10.635 1.00 77.44 684 SER A CA 1
ATOM 5684 C C . SER A 1 684 ? -5.927 16.738 -12.060 1.00 77.44 684 SER A C 1
ATOM 5686 O O . SER A 1 684 ? -4.756 16.905 -12.431 1.00 77.44 684 SER A O 1
ATOM 5688 N N . PRO A 1 685 ? -6.967 16.970 -12.891 1.00 62.47 685 PRO A N 1
ATOM 5689 C CA . PRO A 1 685 ? -6.795 17.445 -14.262 1.00 62.47 685 PRO A CA 1
ATOM 5690 C C . PRO A 1 685 ? -6.203 18.854 -14.348 1.00 62.47 685 PRO A C 1
ATOM 5692 O O . PRO A 1 685 ? -5.609 19.199 -15.369 1.00 62.47 685 PRO A O 1
ATOM 5695 N N . GLU A 1 686 ? -6.360 19.677 -13.314 1.00 66.12 686 GLU A N 1
ATOM 5696 C CA . GLU A 1 686 ? -5.917 21.076 -13.290 1.00 66.12 686 GLU A CA 1
ATOM 5697 C C . GLU A 1 686 ? -4.420 21.215 -12.994 1.00 66.12 686 GLU A C 1
ATOM 5699 O O . GLU A 1 686 ? -3.870 22.306 -13.111 1.00 66.12 686 GLU A O 1
ATOM 5704 N N . GLU A 1 687 ? -3.741 20.124 -12.631 1.00 67.44 687 GLU A N 1
ATOM 5705 C CA . GLU A 1 687 ? -2.311 20.149 -12.348 1.00 67.44 687 GLU A CA 1
ATOM 5706 C C . GLU A 1 687 ? -1.482 20.632 -13.546 1.00 67.44 687 GLU A C 1
ATOM 5708 O O . GLU A 1 687 ? -1.575 20.090 -14.652 1.00 67.44 687 GLU A O 1
ATOM 5713 N N . GLU A 1 688 ? -0.599 21.602 -13.304 1.00 57.38 688 GLU A N 1
ATOM 5714 C CA . GLU A 1 688 ? 0.387 22.028 -14.294 1.00 57.38 688 GLU A CA 1
ATOM 5715 C C . GLU A 1 688 ? 1.492 20.972 -14.464 1.00 57.38 688 GLU A C 1
ATOM 5717 O O . GLU A 1 688 ? 1.931 20.318 -13.510 1.00 57.38 688 GLU A O 1
ATOM 5722 N N . ILE A 1 689 ? 1.933 20.809 -15.711 1.00 54.66 689 ILE A N 1
ATOM 5723 C CA . ILE A 1 689 ? 3.048 19.950 -16.117 1.00 54.66 689 ILE A CA 1
ATOM 5724 C C . ILE A 1 689 ? 4.244 20.869 -16.382 1.00 54.66 689 ILE A C 1
ATOM 5726 O O . ILE A 1 689 ? 4.150 21.769 -17.216 1.00 54.66 689 ILE A O 1
ATOM 5730 N N . ASN A 1 690 ? 5.372 20.635 -15.705 1.00 54.44 690 ASN A N 1
ATOM 5731 C CA . ASN A 1 690 ? 6.601 21.401 -15.908 1.00 54.44 690 ASN A CA 1
ATOM 5732 C C . ASN A 1 690 ? 7.739 20.464 -16.322 1.00 54.44 690 ASN A C 1
ATOM 5734 O O . ASN A 1 690 ? 8.229 19.658 -15.528 1.00 54.44 690 ASN A O 1
ATOM 5738 N N . ILE A 1 691 ? 8.138 20.582 -17.587 1.00 52.91 691 ILE A N 1
ATOM 5739 C CA . ILE A 1 691 ? 9.148 19.737 -18.216 1.00 52.91 691 ILE A CA 1
ATOM 5740 C C . ILE A 1 691 ? 10.302 20.640 -18.643 1.00 52.91 691 ILE A C 1
ATOM 5742 O O . ILE A 1 691 ? 10.366 21.092 -19.784 1.00 52.91 691 ILE A O 1
ATOM 5746 N N . GLU A 1 692 ? 11.231 20.901 -17.728 1.00 51.69 692 GLU A N 1
ATOM 5747 C CA . GLU A 1 692 ? 12.575 21.346 -18.104 1.00 51.69 692 GLU A CA 1
ATOM 5748 C C . GLU A 1 692 ? 13.360 20.090 -18.529 1.00 51.69 692 GLU A C 1
ATOM 5750 O O . GLU A 1 692 ? 13.882 19.338 -17.703 1.00 51.69 692 GLU A O 1
ATOM 5755 N N . THR A 1 693 ? 13.330 19.769 -19.823 1.00 44.94 693 THR A N 1
ATOM 5756 C CA . THR A 1 693 ? 13.873 18.522 -20.391 1.00 44.94 693 THR A CA 1
ATOM 5757 C C . THR A 1 693 ? 15.401 18.490 -20.481 1.00 44.94 693 THR A C 1
ATOM 5759 O O . THR A 1 693 ? 16.033 19.448 -20.908 1.00 44.94 693 THR A O 1
ATOM 5762 N N . PHE A 1 694 ? 15.951 17.291 -20.262 1.00 41.94 694 PHE A N 1
ATOM 5763 C CA . PHE A 1 694 ? 17.307 16.782 -20.558 1.00 41.94 694 PHE A CA 1
ATOM 5764 C C . PHE A 1 694 ? 17.822 17.026 -22.008 1.00 41.94 694 PHE A C 1
ATOM 5766 O O . PHE A 1 694 ? 18.965 16.725 -22.346 1.00 41.94 694 PHE A O 1
ATOM 5773 N N . GLY A 1 695 ? 16.987 17.560 -22.905 1.00 45.91 695 GLY A N 1
ATOM 5774 C CA . GLY A 1 695 ? 17.199 17.557 -24.357 1.00 45.91 695 GLY A CA 1
ATOM 5775 C C . GLY A 1 695 ? 18.137 18.626 -24.926 1.00 45.91 695 GLY A C 1
ATOM 5776 O O . GLY A 1 695 ? 18.517 18.511 -26.091 1.00 45.91 695 GLY A O 1
ATOM 5777 N N . GLU A 1 696 ? 18.541 19.643 -24.161 1.00 43.06 696 GLU A N 1
ATOM 5778 C CA . GLU A 1 696 ? 19.426 20.687 -24.704 1.00 43.06 696 GLU A CA 1
ATOM 5779 C C . GLU A 1 696 ? 20.890 20.228 -24.823 1.00 43.06 696 GLU A C 1
ATOM 5781 O O . GLU A 1 696 ? 21.560 20.598 -25.786 1.00 43.06 696 GLU A O 1
ATOM 5786 N N . LYS A 1 697 ? 21.374 19.328 -23.950 1.00 40.84 697 LYS A N 1
ATOM 5787 C CA . LYS A 1 697 ? 22.768 18.835 -24.002 1.00 40.84 697 LYS A CA 1
ATOM 5788 C C . LYS A 1 697 ? 23.014 17.735 -25.043 1.00 40.84 697 LYS A C 1
ATOM 5790 O O . LYS A 1 697 ? 24.063 17.740 -25.685 1.00 40.84 697 LYS A O 1
ATOM 5795 N N . ILE A 1 698 ? 22.071 16.811 -25.268 1.00 41.06 698 ILE A N 1
ATOM 5796 C CA . ILE A 1 698 ? 22.259 15.741 -26.277 1.00 41.06 698 ILE A CA 1
ATOM 5797 C C . ILE A 1 698 ? 22.368 16.327 -27.689 1.00 41.06 698 ILE A C 1
ATOM 5799 O O . ILE A 1 698 ? 23.155 15.835 -28.497 1.00 41.06 698 ILE A O 1
ATOM 5803 N N . ARG A 1 699 ? 21.658 17.431 -27.957 1.00 39.97 699 ARG A N 1
ATOM 5804 C CA . ARG A 1 699 ? 21.720 18.157 -29.231 1.00 39.97 699 ARG A CA 1
ATOM 5805 C C . ARG A 1 699 ? 23.121 18.700 -29.533 1.00 39.97 699 ARG A C 1
ATOM 5807 O O . ARG A 1 699 ? 23.502 18.756 -30.701 1.00 39.97 699 ARG A O 1
ATOM 5814 N N . ASP A 1 700 ? 23.881 19.063 -28.501 1.00 41.19 700 ASP A N 1
ATOM 5815 C CA . ASP A 1 700 ? 25.257 19.550 -28.627 1.00 41.19 700 ASP A CA 1
ATOM 5816 C C . ASP A 1 700 ? 26.271 18.414 -28.779 1.00 41.19 700 ASP A C 1
ATOM 5818 O O . ASP A 1 700 ? 27.219 18.543 -29.552 1.00 41.19 700 ASP A O 1
ATOM 5822 N N . ILE A 1 701 ? 26.054 17.272 -28.121 1.00 37.47 701 ILE A N 1
ATOM 5823 C CA . ILE A 1 701 ? 26.931 16.103 -28.271 1.00 37.47 701 ILE A CA 1
ATOM 5824 C C . ILE A 1 701 ? 26.775 15.504 -29.675 1.00 37.47 701 ILE A C 1
ATOM 5826 O O . ILE A 1 701 ? 27.777 15.318 -30.359 1.00 37.47 701 ILE A O 1
ATOM 5830 N N . SER A 1 702 ? 25.546 15.321 -30.175 1.00 34.72 702 SER A N 1
ATOM 5831 C CA . SER A 1 702 ? 25.316 14.809 -31.537 1.00 34.72 702 SER A CA 1
ATOM 5832 C C . SER A 1 702 ? 25.793 15.767 -32.635 1.00 34.72 702 SER A C 1
ATOM 5834 O O . SER A 1 702 ? 26.179 15.320 -33.710 1.00 34.72 702 SER A O 1
ATOM 5836 N N . LYS A 1 703 ? 25.799 17.086 -32.384 1.00 37.78 703 LYS A N 1
ATOM 5837 C CA . LYS A 1 703 ? 26.389 18.070 -33.311 1.00 37.78 703 LYS A CA 1
ATOM 5838 C C . LYS A 1 703 ? 27.919 18.057 -33.277 1.00 37.78 703 LYS A C 1
ATOM 5840 O O . LYS A 1 703 ? 28.543 18.244 -34.317 1.00 37.78 703 LYS A O 1
ATOM 5845 N N . ARG A 1 704 ? 28.526 17.793 -32.115 1.00 35.94 704 ARG A N 1
ATOM 5846 C CA . ARG A 1 704 ? 29.988 17.693 -31.962 1.00 35.94 704 ARG A CA 1
ATOM 5847 C C . ARG A 1 704 ? 30.576 16.387 -32.503 1.00 35.94 704 ARG A C 1
ATOM 5849 O O . ARG A 1 704 ? 31.758 16.372 -32.813 1.00 35.94 704 ARG A O 1
ATOM 5856 N N . THR A 1 705 ? 29.784 15.330 -32.694 1.00 35.94 705 THR A N 1
ATOM 5857 C CA . THR A 1 705 ? 30.257 14.072 -33.316 1.00 35.94 705 THR A CA 1
ATOM 5858 C C . THR A 1 705 ? 30.129 14.046 -34.848 1.00 35.94 705 THR A C 1
ATOM 5860 O O . THR A 1 705 ? 30.617 13.117 -35.475 1.00 35.94 705 THR A O 1
ATOM 5863 N N . ILE A 1 706 ? 29.521 15.062 -35.477 1.00 31.86 706 ILE A N 1
ATOM 5864 C CA . ILE A 1 706 ? 29.426 15.175 -36.954 1.00 31.86 706 ILE A CA 1
ATOM 5865 C C . ILE A 1 706 ? 30.508 16.119 -37.524 1.00 31.86 706 ILE A C 1
ATOM 5867 O O . ILE A 1 706 ? 30.585 16.337 -38.727 1.00 31.86 706 ILE A O 1
ATOM 5871 N N . THR A 1 707 ? 31.391 16.662 -36.679 1.00 33.12 707 THR A N 1
ATOM 5872 C CA . THR A 1 707 ? 32.487 17.533 -37.138 1.00 33.12 707 THR A CA 1
ATOM 5873 C C . THR A 1 707 ? 33.820 17.159 -36.488 1.00 33.12 707 THR A C 1
ATOM 5875 O O . THR A 1 707 ? 34.363 17.949 -35.724 1.00 33.12 707 THR A O 1
ATOM 5878 N N . ILE A 1 708 ? 34.329 15.956 -36.781 1.00 30.52 708 ILE A N 1
ATOM 5879 C CA . ILE A 1 708 ? 35.770 15.651 -36.902 1.00 30.52 708 ILE A CA 1
ATOM 5880 C C . ILE A 1 708 ? 35.930 14.668 -38.057 1.00 30.52 708 ILE A C 1
ATOM 5882 O O . ILE A 1 708 ? 35.205 13.648 -38.041 1.00 30.52 708 ILE A O 1
#